Protein AF-A0A316VQU5-F1 (afdb_monomer)

pLDDT: mean 78.77, std 23.4, range [23.69, 98.88]

Secondary structure (DSSP, 8-state):
--S-EEEEEEE-BSS--SS--BSEEEEEETTEEEEE---TTHHHHHH-TTTTTT--GGGEEEEE-S---HHHHTTHHHHHHHHH-TTSPPPGGG-S--SEEEEEETTHHHHHHHHHHHTT---SS-EEEEEEE-TTPPPPPSS--B-TTSSB--SEEES-SSPPTTBSS----EEEP-PPPTTEEP--EEEPBTTTTBEEEEEEETTEEEEEEEEBBSS-EEEEEEEPPPB-SSSS-HHHHHHHHHTHHHHHHHH--S-GGGGHHHHHTS---EE-TTS-EEPPPP--BPPPEEEEE-S-SBTTTT--S-TTTTTSHHHHHTTT-SEEEEE-------GGGSTTS-SPPPPHHHHHHHHHHTT---HHHHHHHHHHTT-S-EEEE-B-TTSPPPPHHHHTT---S-SS--SHHHHHHHHHHHHHHHHHHHHHHTS-TT-TTHHHHHT---EE--TT-EEE---GGGTTT-S--------S----------TTSGGGS--PPPP-----------PPP------------------------------

Radius of gyration: 30.56 Å; Cα contacts (8 Å, |Δi|>4): 1035; chains: 1; bounding box: 87×77×102 Å

Solvent-accessible surface area (backbone atoms only — not comparable to full-atom values): 31310 Å² total; per-residue (Å²): 126,65,88,44,43,35,39,38,26,44,10,27,12,71,43,79,53,98,58,28,37,20,31,19,34,34,45,32,48,65,77,43,28,33,31,42,30,25,2,49,63,43,59,57,29,46,70,34,57,79,33,31,44,88,63,54,74,88,28,50,37,36,38,40,36,30,36,88,49,63,47,28,43,62,14,42,61,63,37,48,43,72,75,16,22,80,85,48,69,56,64,85,84,70,59,102,53,62,57,32,43,35,39,27,41,76,57,57,62,39,52,49,50,50,52,32,61,77,64,74,54,68,52,49,35,33,28,27,50,27,30,47,31,53,84,83,44,67,77,85,67,69,63,84,52,62,37,100,83,73,44,77,71,54,65,46,46,66,53,49,95,62,89,57,89,30,27,57,84,47,76,85,48,66,43,58,62,63,68,76,52,93,33,50,48,90,54,52,76,46,61,43,37,84,87,46,47,22,36,76,63,78,46,69,57,85,74,25,34,30,28,36,17,47,14,23,13,46,43,62,22,28,27,40,34,39,38,35,59,61,34,48,84,62,77,75,54,71,67,57,54,50,55,36,58,75,36,31,70,54,36,30,75,76,66,70,38,86,57,49,71,64,57,48,49,38,23,71,74,65,61,36,66,46,75,45,89,89,66,54,71,46,69,40,66,64,68,77,36,71,43,57,30,43,31,42,48,37,69,23,48,38,60,42,44,83,52,68,90,42,89,85,42,58,75,27,23,31,45,39,71,36,50,62,13,50,32,35,36,32,35,34,37,40,72,56,50,52,18,94,55,40,89,93,55,66,81,61,55,51,52,58,68,64,43,44,52,55,21,44,78,67,18,28,14,22,30,55,50,39,10,43,50,37,22,74,19,52,39,66,33,46,37,33,33,34,28,33,73,90,64,47,58,42,55,63,76,53,71,53,69,69,73,92,85,65,94,67,66,90,48,71,52,48,30,31,43,53,46,45,52,50,44,22,49,48,15,29,53,38,20,54,70,51,50,60,94,82,44,94,58,46,71,70,54,66,74,55,63,37,42,70,59,43,54,30,39,73,48,72,63,76,60,69,79,47,68,84,76,39,80,77,83,65,94,69,96,72,83,88,90,76,91,79,75,87,53,73,72,69,91,86,57,73,83,72,78,72,74,72,77,85,76,84,76,89,77,90,81,89,85,87,88,85,88,82,83,85,84,81,85,88,88,82,90,79,90,84,90,83,89,81,90,87,83,89,85,88,88,85,78,90,80,92,81,89,134

Organism: NCBI:txid1280837

InterPro domains:
  IPR013471 Ribonuclease Z/BN [MF_01818] (5-444)
  IPR036866 Ribonuclease Z/Hydroxyacylglutathione hydrolase-like [G3DSA:3.60.15.10] (5-471)
  IPR036866 Ribonuclease Z/Hydroxyacylglutathione hydrolase-like [SSF56281] (7-404)

Structure (mmCIF, N/CA/C/O backbone):
data_AF-A0A316VQU5-F1
#
_entry.id   AF-A0A316VQU5-F1
#
loop_
_atom_site.group_PDB
_atom_site.id
_atom_site.type_symbol
_atom_site.label_atom_id
_atom_site.label_alt_id
_atom_site.label_comp_id
_atom_site.label_asym_id
_atom_site.label_entity_id
_atom_site.label_seq_id
_atom_site.pdbx_PDB_ins_code
_atom_site.Cartn_x
_atom_site.Cartn_y
_atom_site.Cartn_z
_atom_site.occupancy
_atom_site.B_iso_or_equiv
_atom_site.auth_seq_id
_atom_site.auth_comp_id
_atom_site.auth_asym_id
_atom_site.auth_atom_id
_atom_site.pdbx_PDB_model_num
ATOM 1 N N . MET A 1 1 ? -6.201 1.470 20.126 1.00 78.06 1 MET A N 1
ATOM 2 C CA . MET A 1 1 ? -5.027 1.643 19.259 1.00 78.06 1 MET A CA 1
ATOM 3 C C . MET A 1 1 ? -4.274 0.342 19.134 1.00 78.06 1 MET A C 1
ATOM 5 O O . MET A 1 1 ? -4.209 -0.420 20.099 1.00 78.06 1 MET A O 1
ATOM 9 N N . VAL A 1 2 ? -3.742 0.121 17.942 1.00 87.19 2 VAL A N 1
ATOM 10 C CA . VAL A 1 2 ? -2.711 -0.864 17.629 1.00 87.19 2 VAL A CA 1
ATOM 11 C C . VAL A 1 2 ? -1.446 -0.465 18.388 1.00 87.19 2 VAL A C 1
ATOM 13 O O . VAL A 1 2 ? -1.160 0.721 18.545 1.00 87.19 2 VAL A O 1
ATOM 16 N N . LYS A 1 3 ? -0.677 -1.419 18.908 1.00 87.75 3 LYS A N 1
ATOM 17 C CA . LYS A 1 3 ? 0.556 -1.073 19.635 1.00 87.75 3 LYS A CA 1
ATOM 18 C C . LYS A 1 3 ? 1.679 -0.730 18.663 1.00 87.75 3 LYS A C 1
ATOM 20 O O . LYS A 1 3 ? 2.332 0.295 18.826 1.00 87.75 3 LYS A O 1
ATOM 25 N N . ASP A 1 4 ? 1.866 -1.555 17.637 1.00 91.50 4 ASP A N 1
ATOM 26 C CA . ASP A 1 4 ? 2.948 -1.423 16.660 1.00 91.50 4 ASP A CA 1
ATOM 27 C C . ASP A 1 4 ? 2.405 -1.346 15.228 1.00 91.50 4 ASP A C 1
ATOM 29 O O . ASP A 1 4 ? 1.721 -2.262 14.762 1.00 91.50 4 ASP A O 1
ATOM 33 N N . ILE A 1 5 ? 2.754 -0.262 14.529 1.00 96.75 5 ILE A N 1
ATOM 34 C CA . ILE A 1 5 ? 2.567 -0.120 13.083 1.00 96.75 5 ILE A CA 1
ATOM 35 C C . ILE A 1 5 ? 3.954 -0.049 12.451 1.00 96.75 5 ILE A C 1
ATOM 37 O O . ILE A 1 5 ? 4.753 0.826 12.788 1.00 96.75 5 ILE A O 1
ATOM 41 N N . SER A 1 6 ? 4.264 -0.961 11.530 1.00 97.25 6 SER A N 1
ATOM 42 C CA . SER A 1 6 ? 5.552 -0.951 10.828 1.00 97.25 6 SER A CA 1
ATOM 43 C C . SER A 1 6 ? 5.449 -1.338 9.358 1.00 97.25 6 SER A C 1
ATOM 45 O O . SER A 1 6 ? 4.537 -2.048 8.940 1.00 97.25 6 SER A O 1
ATOM 47 N N . LEU A 1 7 ? 6.408 -0.850 8.577 1.00 98.50 7 LEU A N 1
ATOM 48 C CA . LEU A 1 7 ? 6.537 -1.028 7.140 1.00 98.50 7 LEU A CA 1
ATOM 49 C C . LEU A 1 7 ? 7.811 -1.808 6.838 1.00 98.50 7 LEU A C 1
ATOM 51 O O . LEU A 1 7 ? 8.896 -1.354 7.191 1.00 98.50 7 LEU A O 1
ATOM 55 N N . ARG A 1 8 ? 7.700 -2.963 6.177 1.00 98.12 8 ARG A N 1
ATOM 56 C CA . ARG A 1 8 ? 8.852 -3.770 5.747 1.00 98.12 8 ARG A CA 1
ATOM 57 C C . ARG A 1 8 ? 8.853 -3.957 4.239 1.00 98.12 8 ARG A C 1
ATOM 59 O O . ARG A 1 8 ? 7.981 -4.631 3.696 1.00 98.12 8 ARG A O 1
ATOM 66 N N . PHE A 1 9 ? 9.857 -3.403 3.576 1.00 98.12 9 PHE A N 1
ATOM 67 C CA . PHE A 1 9 ? 9.994 -3.469 2.126 1.00 98.12 9 PHE A CA 1
ATOM 68 C C . PHE A 1 9 ? 10.643 -4.793 1.737 1.00 98.12 9 PHE A C 1
ATOM 70 O O . PHE A 1 9 ? 11.761 -5.090 2.144 1.00 98.12 9 PHE A O 1
ATOM 77 N N . LEU A 1 10 ? 9.937 -5.613 0.969 1.00 97.75 10 LEU A N 1
ATOM 78 C CA . LEU A 1 10 ? 10.441 -6.894 0.475 1.00 97.75 10 LEU A CA 1
ATOM 79 C C . LEU A 1 10 ? 11.041 -6.759 -0.922 1.00 97.75 10 LEU A C 1
ATOM 81 O O . LEU A 1 10 ? 11.929 -7.529 -1.276 1.00 97.75 10 LEU A O 1
ATOM 85 N N . GLY A 1 11 ? 10.590 -5.781 -1.698 1.00 97.19 11 GLY A N 1
ATOM 86 C CA . GLY A 1 11 ? 11.159 -5.449 -2.990 1.00 97.19 11 GLY A CA 1
ATOM 87 C C . GLY A 1 11 ? 10.833 -4.017 -3.380 1.00 97.19 11 GLY A C 1
ATOM 88 O O . GLY A 1 11 ? 9.750 -3.509 -3.086 1.00 97.19 11 GLY A O 1
ATOM 89 N N . THR A 1 12 ? 11.815 -3.358 -3.985 1.00 97.31 12 THR A N 1
ATOM 90 C CA . THR A 1 12 ? 11.858 -1.896 -4.109 1.00 97.31 12 THR A CA 1
ATOM 91 C C . THR A 1 12 ? 12.167 -1.401 -5.519 1.00 97.31 12 THR A C 1
ATOM 93 O O . THR A 1 12 ? 12.592 -0.258 -5.692 1.00 97.31 12 THR A O 1
ATOM 96 N N . SER A 1 13 ? 12.009 -2.240 -6.547 1.00 95.69 13 SER A N 1
ATOM 97 C CA . SER A 1 13 ? 12.363 -1.884 -7.923 1.00 95.69 13 SER A CA 1
ATOM 98 C C . SER A 1 13 ? 11.238 -2.079 -8.927 1.00 95.69 13 SER A C 1
ATOM 100 O O . SER A 1 13 ? 10.473 -3.033 -8.840 1.00 95.69 13 SER A O 1
ATOM 102 N N . SER A 1 14 ? 11.252 -1.208 -9.936 1.00 91.81 14 SER A N 1
ATOM 103 C CA . SER A 1 14 ? 10.421 -1.284 -11.148 1.00 91.81 14 SER A CA 1
ATOM 104 C C . SER A 1 14 ? 10.798 -2.395 -12.115 1.00 91.81 14 SER A C 1
ATOM 106 O O . SER A 1 14 ? 10.088 -2.675 -13.073 1.00 91.81 14 SER A O 1
ATOM 108 N N . GLN A 1 15 ? 11.965 -3.010 -11.927 1.00 89.62 15 GLN A N 1
ATOM 109 C CA . GLN A 1 15 ? 12.457 -4.095 -12.764 1.00 89.62 15 GLN A CA 1
ATOM 110 C C . GLN A 1 15 ? 13.361 -5.010 -11.936 1.00 89.62 15 GLN A C 1
ATOM 112 O O . GLN A 1 15 ? 14.171 -4.540 -11.135 1.00 89.62 15 GLN A O 1
ATOM 117 N N . THR A 1 16 ? 13.268 -6.323 -12.159 1.00 77.88 16 THR A N 1
ATOM 118 C CA . THR A 1 16 ? 14.110 -7.286 -11.441 1.00 77.88 16 THR A CA 1
ATOM 119 C C . THR A 1 16 ? 15.591 -7.029 -11.711 1.00 77.88 16 THR A C 1
ATOM 121 O O . THR A 1 16 ? 16.017 -6.829 -12.853 1.00 77.88 16 THR A O 1
ATOM 124 N N . ASN A 1 17 ? 16.392 -7.006 -10.650 1.00 83.94 17 ASN A N 1
ATOM 125 C CA . ASN A 1 17 ? 17.840 -6.897 -10.737 1.00 83.94 17 ASN A CA 1
ATOM 126 C C . ASN A 1 17 ? 18.506 -7.567 -9.527 1.00 83.94 17 ASN A C 1
ATOM 128 O O . ASN A 1 17 ? 17.850 -7.980 -8.578 1.00 83.94 17 ASN A O 1
ATOM 132 N N . ILE A 1 18 ? 19.837 -7.669 -9.549 1.00 85.62 18 ILE A N 1
ATOM 133 C CA . ILE A 1 18 ? 20.604 -8.375 -8.507 1.00 85.62 18 ILE A CA 1
ATOM 134 C C . ILE A 1 18 ? 20.439 -7.731 -7.118 1.00 85.62 18 ILE A C 1
ATOM 136 O O . ILE A 1 18 ? 20.558 -8.419 -6.110 1.00 85.62 18 ILE A O 1
ATOM 140 N N . SER A 1 19 ? 20.208 -6.418 -7.058 1.00 87.38 19 SER A N 1
ATOM 141 C CA . SER A 1 19 ? 20.209 -5.645 -5.809 1.00 87.38 19 SER A CA 1
ATOM 142 C C . SER A 1 19 ? 18.825 -5.364 -5.225 1.00 87.38 19 SER A C 1
ATOM 144 O O . SER A 1 19 ? 18.745 -4.992 -4.059 1.00 87.38 19 SER A O 1
ATOM 146 N N . ARG A 1 20 ? 17.760 -5.490 -6.025 1.00 93.44 20 ARG A N 1
ATOM 147 C CA . ARG A 1 20 ? 16.384 -5.177 -5.629 1.00 93.44 20 ARG A CA 1
ATOM 148 C C . ARG A 1 20 ? 15.399 -6.100 -6.345 1.00 93.44 20 ARG A C 1
ATOM 150 O O . ARG A 1 20 ? 15.498 -6.286 -7.561 1.00 93.44 20 ARG A O 1
ATOM 157 N N . ASN A 1 21 ? 14.434 -6.623 -5.604 1.00 96.38 21 ASN A N 1
ATOM 158 C CA . ASN A 1 21 ? 13.304 -7.376 -6.123 1.00 96.38 21 ASN A CA 1
ATOM 159 C C . ASN A 1 21 ? 12.180 -6.437 -6.595 1.00 96.38 21 ASN A C 1
ATOM 161 O O . ASN A 1 21 ? 12.181 -5.236 -6.310 1.00 96.38 21 ASN A O 1
ATOM 165 N N . TYR A 1 22 ? 11.210 -7.009 -7.301 1.00 97.50 22 TYR A N 1
ATOM 166 C CA . TYR A 1 22 ? 9.963 -6.342 -7.661 1.00 97.50 22 TYR A CA 1
ATOM 167 C C . TYR A 1 22 ? 9.135 -5.895 -6.452 1.00 97.50 22 TYR A C 1
ATOM 169 O O . TYR A 1 22 ? 9.237 -6.487 -5.372 1.00 97.50 22 TYR A O 1
ATOM 177 N N . SER A 1 23 ? 8.285 -4.890 -6.670 1.00 97.81 23 SER A N 1
ATOM 178 C CA . SER A 1 23 ? 7.415 -4.271 -5.668 1.00 97.81 23 SER A CA 1
ATOM 179 C C . SER A 1 23 ? 6.701 -5.277 -4.772 1.00 97.81 23 SER A C 1
ATOM 181 O O . SER A 1 23 ? 5.924 -6.127 -5.212 1.00 97.81 23 SER A O 1
ATOM 183 N N . SER A 1 24 ? 7.002 -5.173 -3.481 1.00 98.19 24 SER A N 1
ATOM 184 C CA . SER A 1 24 ? 6.286 -5.860 -2.409 1.00 98.19 24 SER A CA 1
ATOM 185 C C . SER A 1 24 ? 6.622 -5.199 -1.074 1.00 98.19 24 SER A C 1
ATOM 187 O O . SER A 1 24 ? 7.791 -4.991 -0.737 1.00 98.19 24 SER A O 1
ATOM 189 N N . LEU A 1 25 ? 5.596 -4.859 -0.303 1.00 98.38 25 LEU A N 1
ATOM 190 C CA . LEU A 1 25 ? 5.702 -4.170 0.983 1.00 98.38 25 LEU A CA 1
ATOM 191 C C . LEU A 1 25 ? 4.775 -4.840 1.995 1.00 98.38 25 LEU A C 1
ATOM 193 O O . LEU A 1 25 ? 3.672 -5.257 1.661 1.00 98.38 25 LEU A O 1
ATOM 197 N N . LEU A 1 26 ? 5.206 -4.935 3.248 1.00 98.69 26 LEU A N 1
ATOM 198 C CA . LEU A 1 26 ? 4.368 -5.376 4.355 1.00 98.69 26 LEU A CA 1
ATOM 199 C C . LEU A 1 26 ? 4.024 -4.190 5.250 1.00 98.69 26 LEU A C 1
ATOM 201 O O . LEU A 1 26 ? 4.931 -3.529 5.749 1.00 98.69 26 LEU A O 1
ATOM 205 N N . VAL A 1 27 ? 2.736 -3.979 5.504 1.00 98.50 27 VAL A N 1
ATOM 206 C CA . VAL A 1 27 ? 2.222 -3.132 6.584 1.00 98.50 27 VAL A CA 1
ATOM 207 C C . VAL A 1 27 ? 1.803 -4.054 7.723 1.00 98.50 27 VAL A C 1
ATOM 209 O O . VAL A 1 27 ? 0.870 -4.848 7.593 1.00 98.50 27 VAL A O 1
ATOM 212 N N . LYS A 1 28 ? 2.521 -3.999 8.839 1.00 97.31 28 LYS A N 1
ATOM 213 C CA . LYS A 1 28 ? 2.248 -4.812 10.022 1.00 97.31 28 LYS A CA 1
ATOM 214 C C . LYS A 1 28 ? 1.475 -3.991 11.043 1.00 97.31 28 LYS A C 1
ATOM 216 O O . LYS A 1 28 ? 1.931 -2.918 11.421 1.00 97.31 28 LYS A O 1
ATOM 221 N N . LEU A 1 29 ? 0.346 -4.532 11.491 1.00 96.56 29 LEU A N 1
ATOM 222 C CA . LEU A 1 29 ? -0.543 -3.984 12.511 1.00 96.56 29 LEU A CA 1
ATOM 223 C C . LEU A 1 29 ? -0.627 -5.003 13.658 1.00 96.56 29 LEU A C 1
ATOM 225 O O . LEU A 1 29 ? -1.416 -5.953 13.611 1.00 96.56 29 LEU A O 1
ATOM 229 N N . ASP A 1 30 ? 0.236 -4.849 14.663 1.00 91.50 30 ASP A N 1
ATOM 230 C CA . ASP A 1 30 ? 0.478 -5.826 15.734 1.00 91.50 30 ASP A CA 1
ATOM 231 C C . ASP A 1 30 ? 0.831 -7.238 15.211 1.00 91.50 30 ASP A C 1
ATOM 233 O O . ASP A 1 30 ? 1.974 -7.533 14.847 1.00 91.50 30 ASP A O 1
ATOM 237 N N . HIS A 1 31 ? -0.147 -8.147 15.198 1.00 90.81 31 HIS A N 1
ATOM 238 C CA . HIS A 1 31 ? -0.001 -9.540 14.761 1.00 90.81 31 HIS A CA 1
ATOM 239 C C . HIS A 1 31 ? -0.666 -9.818 13.410 1.00 90.81 31 HIS A C 1
ATOM 241 O O . HIS A 1 31 ? -0.642 -10.957 12.941 1.00 90.81 31 HIS A O 1
ATOM 247 N N . HIS A 1 32 ? -1.250 -8.796 12.785 1.00 96.00 32 HIS A N 1
ATOM 248 C CA . HIS A 1 32 ? -1.857 -8.888 11.466 1.00 96.00 32 HIS A CA 1
ATOM 249 C C . HIS A 1 32 ? -0.957 -8.204 10.447 1.00 96.00 32 HIS A C 1
ATOM 251 O O . HIS A 1 32 ? -0.557 -7.057 10.632 1.00 96.00 32 HIS A O 1
ATOM 257 N N . THR A 1 33 ? -0.649 -8.901 9.361 1.00 97.19 33 THR A N 1
ATOM 258 C CA . THR A 1 33 ? 0.211 -8.375 8.304 1.00 97.19 33 THR A CA 1
ATOM 259 C C . THR A 1 33 ? -0.593 -8.226 7.026 1.00 97.19 33 THR A C 1
ATOM 261 O O . THR A 1 33 ? -1.311 -9.131 6.588 1.00 97.19 33 THR A O 1
ATOM 264 N N . VAL A 1 34 ? -0.452 -7.053 6.433 1.00 98.62 34 VAL A N 1
ATOM 265 C CA . VAL A 1 34 ? -1.071 -6.653 5.184 1.00 98.62 34 VAL A CA 1
ATOM 266 C C . VAL A 1 34 ? 0.028 -6.536 4.141 1.00 98.62 34 VAL A C 1
ATOM 268 O O . VAL A 1 34 ? 1.033 -5.873 4.376 1.00 98.62 34 VAL A O 1
ATOM 271 N N . MET A 1 35 ? -0.127 -7.202 3.005 1.00 98.69 35 MET A N 1
ATOM 272 C CA . MET A 1 35 ? 0.813 -7.094 1.893 1.00 98.69 35 MET A CA 1
ATOM 273 C C . MET A 1 35 ? 0.309 -6.068 0.887 1.00 98.69 35 MET A C 1
ATOM 275 O O . MET A 1 35 ? -0.840 -6.163 0.472 1.00 98.69 35 MET A O 1
ATOM 279 N N . ILE A 1 36 ? 1.160 -5.130 0.484 1.00 98.81 36 ILE A N 1
ATOM 280 C CA . ILE A 1 36 ? 0.914 -4.221 -0.635 1.00 98.81 36 ILE A CA 1
ATOM 281 C C . ILE A 1 36 ? 1.784 -4.661 -1.801 1.00 98.81 36 ILE A C 1
ATOM 283 O O . ILE A 1 36 ? 3.011 -4.687 -1.676 1.00 98.81 36 ILE A O 1
ATOM 287 N N . ASP A 1 37 ? 1.126 -4.994 -2.907 1.00 98.81 37 ASP A N 1
ATOM 288 C CA . ASP A 1 37 ? 1.699 -5.616 -4.096 1.00 98.81 37 ASP A CA 1
ATOM 289 C C . ASP A 1 37 ? 2.423 -6.946 -3.835 1.00 98.81 37 ASP A C 1
ATOM 291 O O . ASP A 1 37 ? 2.875 -7.285 -2.740 1.00 98.81 37 ASP A O 1
ATOM 295 N N . CYS A 1 38 ? 2.488 -7.766 -4.874 1.00 98.50 38 CYS A N 1
ATOM 296 C CA . CYS A 1 38 ? 3.084 -9.089 -4.834 1.00 98.50 38 CYS A CA 1
ATOM 297 C C . CYS A 1 38 ? 3.801 -9.377 -6.155 1.00 98.50 38 CYS A C 1
ATOM 299 O O . CYS A 1 38 ? 3.384 -10.227 -6.947 1.00 98.50 38 CYS A O 1
ATOM 301 N N . GLY A 1 39 ? 4.895 -8.656 -6.399 1.00 98.00 39 GLY A N 1
ATOM 302 C CA . GLY A 1 39 ? 5.784 -8.913 -7.525 1.00 98.00 39 GLY A CA 1
ATOM 303 C C . GLY A 1 39 ? 6.391 -10.317 -7.499 1.00 98.00 39 GLY A C 1
ATOM 304 O O . GLY A 1 39 ? 6.404 -11.006 -6.469 1.00 98.00 39 GLY A O 1
ATOM 305 N N . GLU A 1 40 ? 6.911 -10.769 -8.640 1.00 97.88 40 GLU A N 1
ATOM 306 C CA . GLU A 1 40 ? 7.571 -12.074 -8.734 1.00 97.88 40 GLU A CA 1
ATOM 307 C C . GLU A 1 40 ? 8.644 -12.232 -7.636 1.00 97.88 40 GLU A C 1
ATOM 309 O O . GLU A 1 40 ? 9.314 -11.281 -7.233 1.00 97.88 40 GLU A O 1
ATOM 314 N N . SER A 1 41 ? 8.800 -13.455 -7.123 1.00 95.94 41 SER A N 1
ATOM 315 C CA . SER A 1 41 ? 9.747 -13.804 -6.053 1.00 95.94 41 SER A CA 1
ATOM 316 C C . SER A 1 41 ? 9.474 -13.205 -4.662 1.00 95.94 41 SER A C 1
ATOM 318 O O . SER A 1 41 ? 10.245 -13.492 -3.746 1.00 95.94 41 SER A O 1
ATOM 320 N N . THR A 1 42 ? 8.345 -12.522 -4.426 1.00 97.12 42 THR A N 1
ATOM 321 C CA . THR A 1 42 ? 7.939 -12.051 -3.078 1.00 97.12 42 THR A CA 1
ATOM 322 C C . THR A 1 42 ? 7.993 -13.161 -2.017 1.00 97.12 42 THR A C 1
ATOM 324 O O . THR A 1 42 ? 8.527 -12.968 -0.925 1.00 97.12 42 THR A O 1
ATOM 327 N N . GLN A 1 43 ? 7.540 -14.377 -2.348 1.00 94.62 43 GLN A N 1
ATOM 328 C CA . GLN A 1 43 ? 7.617 -15.530 -1.437 1.00 94.62 43 GLN A CA 1
ATOM 329 C C . GLN A 1 43 ? 9.055 -15.896 -1.020 1.00 94.62 43 GLN A C 1
ATOM 331 O O . GLN A 1 43 ? 9.276 -16.348 0.101 1.00 94.62 43 GLN A O 1
ATOM 336 N N . ARG A 1 44 ? 10.048 -15.678 -1.896 1.00 94.44 44 ARG A N 1
ATOM 337 C CA . ARG A 1 44 ? 11.467 -15.926 -1.592 1.00 94.44 44 ARG A CA 1
ATOM 338 C C . ARG A 1 44 ? 12.026 -14.831 -0.689 1.00 94.44 44 ARG A C 1
ATOM 340 O O . ARG A 1 44 ? 12.775 -15.143 0.232 1.00 94.44 44 ARG A O 1
ATOM 347 N N . GLN A 1 45 ? 11.628 -13.578 -0.916 1.00 95.75 45 GLN A N 1
ATOM 348 C CA . GLN A 1 45 ? 12.005 -12.449 -0.059 1.00 95.75 45 GLN A CA 1
ATOM 349 C C . GLN A 1 45 ? 11.470 -12.632 1.366 1.00 95.75 45 GLN A C 1
ATOM 351 O O . GLN A 1 45 ? 12.210 -12.422 2.323 1.00 95.75 45 GLN A O 1
ATOM 356 N N . LEU A 1 46 ? 10.237 -13.131 1.514 1.00 95.44 46 LEU A N 1
ATOM 357 C CA . LEU A 1 46 ? 9.660 -13.504 2.813 1.00 95.44 46 LEU A CA 1
ATOM 358 C C . LEU A 1 46 ? 10.463 -14.591 3.538 1.00 95.44 46 LEU A C 1
ATOM 360 O O . LEU A 1 46 ? 10.627 -14.530 4.751 1.00 95.44 46 LEU A O 1
ATOM 364 N N . GLN A 1 47 ? 10.974 -15.585 2.808 1.00 92.50 47 GLN A N 1
ATOM 365 C CA . GLN A 1 47 ? 11.785 -16.665 3.383 1.00 92.50 47 GLN A CA 1
ATOM 366 C C . GLN A 1 47 ? 13.212 -16.222 3.738 1.00 92.50 47 GLN A C 1
ATOM 368 O O . GLN A 1 47 ? 13.878 -16.865 4.553 1.00 92.50 47 GLN A O 1
ATOM 373 N N . ASN A 1 48 ? 13.704 -15.136 3.140 1.00 93.31 48 ASN A N 1
ATOM 374 C CA . ASN A 1 48 ? 15.014 -14.592 3.457 1.00 93.31 48 ASN A CA 1
ATOM 375 C C . ASN A 1 48 ? 14.958 -13.818 4.783 1.00 93.31 48 ASN A C 1
ATOM 377 O O . ASN A 1 48 ? 14.439 -12.709 4.833 1.00 93.31 48 ASN A O 1
ATOM 381 N N . ARG A 1 49 ? 15.565 -14.362 5.844 1.00 89.31 49 ARG A N 1
ATOM 382 C CA . ARG A 1 49 ? 15.587 -13.756 7.193 1.00 89.31 49 ARG A CA 1
ATOM 383 C C . ARG A 1 49 ? 16.171 -12.338 7.237 1.00 89.31 49 ARG A C 1
ATOM 385 O O . ARG A 1 49 ? 15.803 -11.574 8.118 1.00 89.31 49 ARG A O 1
ATOM 392 N N . HIS A 1 50 ? 17.033 -11.958 6.292 1.00 87.75 50 HIS A N 1
ATOM 393 C CA . HIS A 1 50 ? 17.581 -10.596 6.225 1.00 87.75 50 HIS A CA 1
ATOM 394 C C . HIS A 1 50 ? 16.592 -9.591 5.619 1.00 87.75 50 HIS A C 1
ATOM 396 O O . HIS A 1 50 ? 16.703 -8.398 5.875 1.00 87.75 50 HIS A O 1
ATOM 402 N N . ILE A 1 51 ? 15.624 -10.070 4.831 1.00 90.88 51 ILE A N 1
ATOM 403 C CA . ILE A 1 51 ? 14.668 -9.239 4.088 1.00 90.88 51 ILE A CA 1
ATOM 404 C C . ILE A 1 51 ? 13.275 -9.357 4.708 1.00 90.88 51 ILE A C 1
ATOM 406 O O . ILE A 1 51 ? 12.745 -8.382 5.233 1.00 90.88 51 ILE A O 1
ATOM 410 N N . GLY A 1 52 ? 12.708 -10.564 4.739 1.00 89.56 52 GLY A N 1
ATOM 411 C CA . GLY A 1 52 ? 11.433 -10.878 5.387 1.00 89.56 52 GLY A CA 1
ATOM 412 C C . GLY A 1 52 ? 11.467 -10.809 6.916 1.00 89.56 52 GLY A C 1
ATOM 413 O O . GLY A 1 52 ? 10.418 -10.674 7.547 1.00 89.56 52 GLY A O 1
ATOM 414 N N . GLY A 1 53 ? 12.658 -10.833 7.523 1.00 89.94 53 GLY A N 1
ATOM 415 C CA . GLY A 1 53 ? 12.805 -10.800 8.978 1.00 89.94 53 GLY A CA 1
ATOM 416 C C . GLY A 1 53 ? 12.206 -12.041 9.632 1.00 89.94 53 GLY A C 1
ATOM 417 O O . GLY A 1 53 ? 12.311 -13.147 9.106 1.00 89.94 53 GLY A O 1
ATOM 418 N N . ASP A 1 54 ? 11.545 -11.836 10.770 1.00 87.50 54 ASP A N 1
ATOM 419 C CA . ASP A 1 54 ? 10.817 -12.884 11.495 1.00 87.50 54 ASP A CA 1
ATOM 420 C C . ASP A 1 54 ? 9.305 -12.864 11.198 1.00 87.50 54 ASP A C 1
ATOM 422 O O . ASP A 1 54 ? 8.499 -13.346 12.001 1.00 87.50 54 ASP A O 1
ATOM 426 N N . GLU A 1 55 ? 8.887 -12.274 10.069 1.00 91.06 55 GLU A N 1
ATOM 427 C CA . GLU A 1 55 ? 7.471 -12.258 9.714 1.00 91.06 55 GLU A CA 1
ATOM 428 C C . GLU A 1 55 ? 6.952 -13.674 9.458 1.00 91.06 55 GLU A C 1
ATOM 430 O O . GLU A 1 55 ? 7.533 -14.467 8.714 1.00 91.06 55 GLU A O 1
ATOM 435 N N . ARG A 1 56 ? 5.814 -13.995 10.075 1.00 89.56 56 ARG A N 1
ATOM 436 C CA . ARG A 1 56 ? 5.182 -15.298 9.912 1.00 89.56 56 ARG A CA 1
ATOM 437 C C . ARG A 1 56 ? 4.189 -15.221 8.771 1.00 89.56 56 ARG A C 1
ATOM 439 O O . ARG A 1 56 ? 3.267 -14.411 8.786 1.00 89.56 56 ARG A O 1
ATOM 446 N N . LEU A 1 57 ? 4.294 -16.160 7.839 1.00 90.00 57 LEU A N 1
ATOM 447 C CA . LEU A 1 57 ? 3.347 -16.303 6.730 1.00 90.00 57 LEU A CA 1
ATOM 448 C C . LEU A 1 57 ? 1.884 -16.423 7.203 1.00 90.00 57 LEU A C 1
ATOM 450 O O . LEU A 1 57 ? 0.968 -15.970 6.519 1.00 90.00 57 LEU A O 1
ATOM 454 N N . SER A 1 58 ? 1.652 -16.980 8.400 1.00 89.69 58 SER A N 1
ATOM 455 C CA . SER A 1 58 ? 0.332 -17.071 9.047 1.00 89.69 58 SER A CA 1
ATOM 456 C C . SER A 1 58 ? -0.335 -15.718 9.316 1.00 89.69 58 SER A C 1
ATOM 458 O O . SER A 1 58 ? -1.564 -15.659 9.407 1.00 89.69 58 SER A O 1
ATOM 460 N N . ASN A 1 59 ? 0.462 -14.657 9.459 1.00 94.25 59 ASN A N 1
ATOM 461 C CA . ASN A 1 59 ? -0.003 -13.309 9.777 1.00 94.25 59 ASN A CA 1
ATOM 462 C C . ASN A 1 59 ? -0.448 -12.547 8.526 1.00 94.25 59 ASN A C 1
ATOM 464 O O . ASN A 1 59 ? -1.245 -11.620 8.638 1.00 94.25 59 ASN A O 1
ATOM 468 N N . ILE A 1 60 ? 0.029 -12.944 7.338 1.00 96.38 60 ILE A N 1
ATOM 469 C CA . ILE A 1 60 ? -0.374 -12.342 6.062 1.00 96.38 60 ILE A CA 1
ATOM 470 C C . ILE A 1 60 ? -1.793 -12.797 5.758 1.00 96.38 60 ILE A C 1
ATOM 472 O O . ILE A 1 60 ? -2.006 -13.922 5.306 1.00 96.38 60 ILE A O 1
ATOM 476 N N . ARG A 1 61 ? -2.766 -11.944 6.058 1.00 95.50 61 ARG A N 1
ATOM 477 C CA . ARG A 1 61 ? -4.201 -12.243 5.931 1.00 95.50 61 ARG A CA 1
ATOM 478 C C . ARG A 1 61 ? -4.883 -11.354 4.901 1.00 95.50 61 ARG A C 1
ATOM 480 O O . ARG A 1 61 ? -6.009 -11.648 4.523 1.00 95.50 61 ARG A O 1
ATOM 487 N N . HIS A 1 62 ? -4.238 -10.268 4.487 1.00 98.44 62 HIS A N 1
ATOM 488 C CA . HIS A 1 62 ? -4.754 -9.323 3.503 1.00 98.44 62 HIS A CA 1
ATOM 489 C C . HIS A 1 62 ? -3.665 -9.011 2.478 1.00 98.44 62 HIS A C 1
ATOM 491 O O . HIS A 1 62 ? -2.500 -8.837 2.848 1.00 98.44 62 HIS A O 1
ATOM 497 N N . ILE A 1 63 ? -4.045 -8.942 1.207 1.00 98.81 63 ILE A N 1
ATOM 498 C CA . ILE A 1 63 ? -3.181 -8.525 0.103 1.00 98.81 63 ILE A CA 1
ATOM 499 C C . ILE A 1 63 ? -3.908 -7.415 -0.651 1.00 98.81 63 ILE A C 1
ATOM 501 O O . ILE A 1 63 ? -5.036 -7.615 -1.085 1.00 98.81 63 ILE A O 1
ATOM 505 N N . LEU A 1 64 ? -3.281 -6.259 -0.815 1.00 98.88 64 LEU A N 1
ATOM 506 C CA . LEU A 1 64 ? -3.811 -5.143 -1.585 1.00 98.88 64 LEU A CA 1
ATOM 507 C C . LEU A 1 64 ? -2.898 -4.893 -2.780 1.00 98.88 64 LEU A C 1
ATOM 509 O O . LEU A 1 64 ? -1.696 -4.701 -2.628 1.00 98.88 64 LEU A O 1
ATOM 513 N N . ILE A 1 65 ? -3.472 -4.924 -3.972 1.00 98.88 65 ILE A N 1
ATOM 514 C CA . ILE A 1 65 ? -2.779 -4.736 -5.241 1.00 98.88 65 ILE A CA 1
ATOM 515 C C . ILE A 1 65 ? -3.054 -3.322 -5.727 1.00 98.88 65 ILE A C 1
ATOM 517 O O . ILE A 1 65 ? -4.210 -2.910 -5.811 1.00 98.88 65 ILE A O 1
ATOM 521 N N . THR A 1 66 ? -2.009 -2.571 -6.044 1.00 98.50 66 THR A N 1
ATOM 522 C CA . THR A 1 66 ? -2.126 -1.188 -6.512 1.00 98.50 66 THR A CA 1
ATOM 523 C C . THR A 1 66 ? -2.564 -1.130 -7.971 1.00 98.50 66 THR A C 1
ATOM 525 O O . THR A 1 66 ? -3.434 -0.337 -8.323 1.00 98.50 66 THR A O 1
ATOM 528 N N . HIS A 1 67 ? -1.999 -1.990 -8.822 1.00 96.75 67 HIS A N 1
ATOM 529 C CA . HIS A 1 67 ? -2.330 -2.094 -10.241 1.00 96.75 67 HIS A CA 1
ATOM 530 C C . HIS A 1 67 ? -1.833 -3.414 -10.855 1.00 96.75 67 HIS A C 1
ATOM 532 O O . HIS A 1 67 ? -1.122 -4.189 -10.222 1.00 96.75 67 HIS A O 1
ATOM 538 N N . LEU A 1 68 ? -2.237 -3.703 -12.098 1.00 95.44 68 LEU A N 1
ATOM 539 C CA . LEU A 1 68 ? -2.042 -5.012 -12.744 1.00 95.44 68 LEU A CA 1
ATOM 540 C C . LEU A 1 68 ? -0.833 -5.062 -13.698 1.00 95.44 68 LEU A C 1
ATOM 542 O O . LEU A 1 68 ? -0.884 -5.727 -14.736 1.00 95.44 68 LEU A O 1
ATOM 546 N N . HIS A 1 69 ? 0.265 -4.382 -13.365 1.00 95.94 69 HIS A N 1
ATOM 547 C CA . HIS A 1 69 ? 1.544 -4.651 -14.024 1.00 95.94 69 HIS A CA 1
ATOM 548 C C . HIS A 1 69 ? 2.236 -5.877 -13.426 1.00 95.94 69 HIS A C 1
ATOM 550 O O . HIS A 1 69 ? 2.043 -6.240 -12.267 1.00 95.94 69 HIS A O 1
ATOM 556 N N . ALA A 1 70 ? 3.024 -6.555 -14.260 1.00 95.94 70 ALA A N 1
ATOM 557 C CA . ALA A 1 70 ? 3.612 -7.856 -13.956 1.00 95.94 70 ALA A CA 1
ATOM 558 C C . ALA A 1 70 ? 4.466 -7.848 -12.674 1.00 95.94 70 ALA A C 1
ATOM 560 O O . ALA A 1 70 ? 4.386 -8.753 -11.842 1.00 95.94 70 ALA A O 1
ATOM 561 N N . ASP A 1 71 ? 5.237 -6.788 -12.493 1.00 97.00 71 ASP A N 1
ATOM 562 C CA . ASP A 1 71 ? 6.085 -6.514 -11.342 1.00 97.00 71 ASP A CA 1
ATOM 563 C C . ASP A 1 71 ? 5.324 -6.248 -10.035 1.00 97.00 71 ASP A C 1
ATOM 565 O O . ASP A 1 71 ? 5.936 -6.248 -8.974 1.00 97.00 71 ASP A O 1
ATOM 569 N N . HIS A 1 72 ? 3.996 -6.140 -10.070 1.00 98.50 72 HIS A N 1
ATOM 570 C CA . HIS A 1 72 ? 3.160 -5.979 -8.878 1.00 98.50 72 HIS A CA 1
ATOM 571 C C . HIS A 1 72 ? 2.270 -7.197 -8.597 1.00 98.50 72 HIS A C 1
ATOM 573 O O . HIS A 1 72 ? 1.740 -7.311 -7.495 1.00 98.50 72 HIS A O 1
ATOM 579 N N . VAL A 1 73 ? 2.096 -8.130 -9.548 1.00 98.25 73 VAL A N 1
ATOM 580 C CA . VAL A 1 73 ? 1.092 -9.212 -9.408 1.00 98.25 73 VAL A CA 1
ATOM 581 C C . VAL A 1 73 ? 1.582 -10.629 -9.694 1.00 98.25 73 VAL A C 1
ATOM 583 O O . VAL A 1 73 ? 0.933 -11.585 -9.267 1.00 98.25 73 VAL A O 1
ATOM 586 N N . LEU A 1 74 ? 2.705 -10.826 -10.395 1.00 97.38 74 LEU A N 1
ATOM 587 C CA . LEU A 1 74 ? 3.115 -12.178 -10.814 1.00 97.38 74 LEU A CA 1
ATOM 588 C C . LEU A 1 74 ? 3.582 -13.086 -9.662 1.00 97.38 74 LEU A C 1
ATOM 590 O O . LEU A 1 74 ? 3.678 -14.300 -9.833 1.00 97.38 74 LEU A O 1
ATOM 594 N N . GLY A 1 75 ? 3.841 -12.536 -8.476 1.00 97.81 75 GLY A N 1
ATOM 595 C CA . GLY A 1 75 ? 4.120 -13.305 -7.263 1.00 97.81 75 GLY A CA 1
ATOM 596 C C . GLY A 1 75 ? 2.873 -13.790 -6.526 1.00 97.81 75 GLY A C 1
ATOM 597 O O . GLY A 1 75 ? 3.003 -14.651 -5.652 1.00 97.81 75 GLY A O 1
ATOM 598 N N . LEU A 1 76 ? 1.682 -13.294 -6.881 1.00 97.94 76 LEU A N 1
ATOM 599 C CA . LEU A 1 76 ? 0.459 -13.506 -6.111 1.00 97.94 76 LEU A CA 1
ATOM 600 C C . LEU A 1 76 ? 0.069 -14.982 -6.014 1.00 97.94 76 LEU A C 1
ATOM 602 O O . LEU A 1 76 ? -0.065 -15.516 -4.918 1.00 97.94 76 LEU A O 1
ATOM 606 N N . VAL A 1 77 ? -0.082 -15.668 -7.147 1.00 97.00 77 VAL A N 1
ATOM 607 C CA . VAL A 1 77 ? -0.508 -17.077 -7.158 1.00 97.00 77 VAL A CA 1
ATOM 608 C C . VAL A 1 77 ? 0.534 -18.004 -6.519 1.00 97.00 77 VAL A C 1
ATOM 610 O O . VAL A 1 77 ? 0.143 -18.801 -5.664 1.00 97.00 77 VAL A O 1
ATOM 613 N N . PRO A 1 78 ? 1.848 -17.883 -6.809 1.00 96.00 78 PRO A N 1
ATOM 614 C CA . PRO A 1 78 ? 2.875 -18.605 -6.057 1.00 96.00 78 PRO A CA 1
ATOM 615 C C . PRO A 1 78 ? 2.788 -18.386 -4.538 1.00 96.00 78 PRO A C 1
ATOM 617 O O . PRO A 1 78 ? 2.880 -19.347 -3.770 1.00 96.00 78 PRO A O 1
ATOM 620 N N . LEU A 1 79 ? 2.545 -17.148 -4.092 1.00 96.31 79 LEU A N 1
ATOM 621 C CA . LEU A 1 79 ? 2.354 -16.856 -2.675 1.00 96.31 79 LEU A CA 1
ATOM 622 C C . LEU A 1 79 ? 1.103 -17.545 -2.116 1.00 96.31 79 LEU A C 1
ATOM 624 O O . LEU A 1 79 ? 1.195 -18.161 -1.057 1.00 96.31 79 LEU A O 1
ATOM 628 N N . LEU A 1 80 ? -0.039 -17.508 -2.812 1.00 95.69 80 LEU A N 1
ATOM 629 C CA . LEU A 1 80 ? -1.254 -18.218 -2.386 1.00 95.69 80 LEU A CA 1
ATOM 630 C C . LEU A 1 80 ? -0.999 -19.724 -2.236 1.00 95.69 80 LEU A C 1
ATOM 632 O O . LEU A 1 80 ? -1.407 -20.306 -1.234 1.00 95.69 80 LEU A O 1
ATOM 636 N N . CYS A 1 81 ? -0.248 -20.340 -3.154 1.00 93.50 81 CYS A N 1
ATOM 637 C CA . CYS A 1 81 ? 0.184 -21.735 -3.032 1.00 93.50 81 CYS A CA 1
ATOM 638 C C . CYS A 1 81 ? 1.083 -21.968 -1.811 1.00 93.50 81 CYS A C 1
ATOM 640 O O . CYS A 1 81 ? 0.987 -23.000 -1.157 1.00 93.50 81 CYS A O 1
ATOM 642 N N . THR A 1 82 ? 1.952 -21.019 -1.468 1.00 92.06 82 THR A N 1
ATOM 643 C CA . THR A 1 82 ? 2.777 -21.114 -0.256 1.00 92.06 82 THR A CA 1
ATOM 644 C C . THR A 1 82 ? 1.929 -20.985 1.017 1.00 92.06 82 THR A C 1
ATOM 646 O O . THR A 1 82 ? 2.172 -21.684 2.001 1.00 92.06 82 THR A O 1
ATOM 649 N N . LEU A 1 83 ? 0.907 -20.124 1.008 1.00 91.31 83 LEU A N 1
ATOM 650 C CA . LEU A 1 83 ? 0.015 -19.902 2.149 1.00 91.31 83 LEU A CA 1
ATOM 651 C C . LEU A 1 83 ? -1.016 -21.029 2.337 1.00 91.31 83 LEU A C 1
ATOM 653 O O . LEU A 1 83 ? -1.382 -21.322 3.474 1.00 91.31 83 LEU A O 1
ATOM 657 N N . MET A 1 84 ? -1.488 -21.638 1.244 1.00 89.00 84 MET A N 1
ATOM 658 C CA . MET A 1 84 ? -2.673 -22.515 1.191 1.00 89.00 84 MET A CA 1
ATOM 659 C C . MET A 1 84 ? -2.492 -23.741 0.273 1.00 89.00 84 MET A C 1
ATOM 661 O O . MET A 1 84 ? -3.459 -24.260 -0.281 1.00 89.00 84 MET A O 1
ATOM 665 N N . GLY A 1 85 ? -1.253 -24.170 0.034 1.00 72.38 85 GLY A N 1
ATOM 666 C CA . GLY A 1 85 ? -0.945 -25.291 -0.857 1.00 72.38 85 GLY A CA 1
ATOM 667 C C . GLY A 1 85 ? -1.426 -26.653 -0.338 1.00 72.38 85 GLY A C 1
ATOM 668 O O . GLY A 1 85 ? -1.847 -26.770 0.814 1.00 72.38 85 GLY A O 1
ATOM 669 N N . PRO A 1 86 ? -1.296 -27.717 -1.154 1.00 58.31 86 PRO A N 1
ATOM 670 C CA . PRO A 1 86 ? -1.942 -29.021 -0.942 1.00 58.31 86 PRO A CA 1
ATOM 671 C C . PRO A 1 86 ? -1.585 -29.721 0.380 1.00 58.31 86 PRO A C 1
ATOM 673 O O . PRO A 1 86 ? -2.323 -30.590 0.835 1.00 58.31 86 PRO A O 1
ATOM 676 N N . SER A 1 87 ? -0.470 -29.344 1.007 1.00 55.69 87 SER A N 1
ATOM 677 C CA . SER A 1 87 ? 0.022 -29.928 2.262 1.00 55.69 87 SER A CA 1
ATOM 678 C C . SER A 1 87 ? -0.464 -29.201 3.521 1.00 55.69 87 SER A C 1
ATOM 680 O O . SER A 1 87 ? -0.298 -29.720 4.622 1.00 55.69 87 SER A O 1
ATOM 682 N N . ASN A 1 88 ? -1.066 -28.017 3.379 1.00 54.84 88 ASN A N 1
ATOM 683 C CA . ASN A 1 88 ? -1.589 -27.226 4.490 1.00 54.84 88 ASN A CA 1
ATOM 684 C C . ASN A 1 88 ? -3.103 -27.420 4.556 1.00 54.84 88 ASN A C 1
ATOM 686 O O . ASN A 1 88 ? -3.859 -26.498 4.258 1.00 54.84 88 ASN A O 1
ATOM 690 N N . ALA A 1 89 ? -3.555 -28.640 4.858 1.00 51.00 89 ALA A N 1
ATOM 691 C CA . ALA A 1 89 ? -4.978 -28.918 5.029 1.00 51.00 89 ALA A CA 1
ATOM 692 C C . ALA A 1 89 ? -5.577 -27.916 6.029 1.00 51.00 89 ALA A C 1
ATOM 694 O O . ALA A 1 89 ? -5.074 -27.772 7.144 1.00 51.00 89 ALA A O 1
ATOM 695 N N . VAL A 1 90 ? -6.623 -27.203 5.610 1.00 53.69 90 VAL A N 1
ATOM 696 C CA . VAL A 1 90 ? -7.422 -26.395 6.531 1.00 53.69 90 VAL A CA 1
ATOM 697 C C . VAL A 1 90 ? -8.061 -27.349 7.520 1.00 53.69 90 VAL A C 1
ATOM 699 O O . VAL A 1 90 ? -8.625 -28.368 7.115 1.00 53.69 90 VAL A O 1
ATOM 702 N N . ASP A 1 91 ? -7.956 -27.031 8.807 1.00 55.91 91 ASP A N 1
ATOM 703 C CA . ASP A 1 91 ? -8.721 -27.735 9.823 1.00 55.91 91 ASP A CA 1
ATOM 704 C C . ASP A 1 91 ? -10.213 -27.611 9.456 1.00 55.91 91 ASP A C 1
ATOM 706 O O . ASP A 1 91 ? -10.724 -26.488 9.385 1.00 55.91 91 ASP A O 1
ATOM 710 N N . PRO A 1 92 ? -10.933 -28.725 9.222 1.00 53.91 92 PRO A N 1
ATOM 711 C CA . PRO A 1 92 ? -12.366 -28.706 8.931 1.00 53.91 92 PRO A CA 1
ATOM 712 C C . PRO A 1 92 ? -13.197 -27.917 9.961 1.00 53.91 92 PRO A C 1
ATOM 714 O O . PRO A 1 92 ? -14.335 -27.547 9.668 1.00 53.91 92 PRO A O 1
ATOM 717 N N . SER A 1 93 ? -12.643 -27.654 11.153 1.00 55.31 93 SER A N 1
ATOM 718 C CA . SER A 1 93 ? -13.246 -26.848 12.213 1.00 55.31 93 SER A CA 1
ATOM 719 C C . SER A 1 93 ? -13.239 -25.324 11.972 1.00 55.31 93 SER A C 1
ATOM 721 O O . SER A 1 93 ? -14.062 -24.633 12.575 1.00 55.31 93 SER A O 1
ATOM 723 N N . GLU A 1 94 ? -12.400 -24.775 11.077 1.00 58.25 94 GLU A N 1
ATOM 724 C CA . GLU A 1 94 ? -12.284 -23.311 10.869 1.00 58.25 94 GLU A CA 1
ATOM 725 C C . GLU A 1 94 ? -13.491 -22.673 10.144 1.00 58.25 94 GLU A C 1
ATOM 727 O O . GLU A 1 94 ? -13.624 -21.445 10.087 1.00 58.25 94 GLU A O 1
ATOM 732 N N . GLY A 1 95 ? -14.429 -23.479 9.641 1.00 64.50 95 GLY A N 1
ATOM 733 C CA . GLY A 1 95 ? -15.565 -22.997 8.854 1.00 64.50 95 GLY A CA 1
ATOM 734 C C . GLY A 1 95 ? -15.144 -22.389 7.506 1.00 64.50 95 GLY A C 1
ATOM 735 O O . GLY A 1 95 ? -13.968 -22.314 7.157 1.00 64.50 95 GLY A O 1
ATOM 736 N N . LYS A 1 96 ? -16.117 -21.947 6.699 1.00 79.12 96 LYS A N 1
ATOM 737 C CA . LYS A 1 96 ? -15.849 -21.267 5.418 1.00 79.12 96 LYS A CA 1
ATOM 738 C C . LYS A 1 96 ? -15.503 -19.794 5.655 1.00 79.12 96 LYS A C 1
ATOM 740 O O . LYS A 1 96 ? -16.357 -18.926 5.490 1.00 79.12 96 LYS A O 1
ATOM 745 N N . ARG A 1 97 ? -14.273 -19.514 6.084 1.00 87.50 97 ARG A N 1
ATOM 746 C CA . ARG A 1 97 ? -13.727 -18.150 6.193 1.00 87.50 97 ARG A CA 1
ATOM 747 C C . ARG A 1 97 ? -12.504 -17.999 5.292 1.00 87.50 97 ARG A C 1
ATOM 749 O O . ARG A 1 97 ? -11.737 -18.955 5.178 1.00 87.50 97 ARG A O 1
ATOM 756 N N . PRO A 1 98 ? -12.298 -16.830 4.664 1.00 91.94 98 PRO A N 1
ATOM 757 C CA . PRO A 1 98 ? -11.125 -16.622 3.835 1.00 91.94 98 PRO A CA 1
ATOM 758 C C . PRO A 1 98 ? -9.864 -16.633 4.705 1.00 91.94 98 PRO A C 1
ATOM 760 O O . PRO A 1 98 ? -9.745 -15.926 5.705 1.00 91.94 98 PRO A O 1
ATOM 763 N N . ARG A 1 99 ? -8.888 -17.446 4.309 1.00 92.94 99 ARG A N 1
ATOM 764 C CA . ARG A 1 99 ? -7.525 -17.412 4.830 1.00 92.94 99 ARG A CA 1
ATOM 765 C C . ARG A 1 99 ? -6.810 -16.141 4.376 1.00 92.94 99 ARG A C 1
ATOM 767 O O . ARG A 1 99 ? -5.990 -15.632 5.140 1.00 92.94 99 ARG A O 1
ATOM 774 N N . VAL A 1 100 ? -7.092 -15.655 3.167 1.00 95.69 100 VAL A N 1
ATOM 775 C CA . VAL A 1 100 ? -6.563 -14.398 2.621 1.00 95.69 100 VAL A CA 1
ATOM 776 C C . VAL A 1 100 ? -7.675 -13.634 1.909 1.00 95.69 100 VAL A C 1
ATOM 778 O O . VAL A 1 100 ? -8.390 -14.211 1.090 1.00 95.69 100 VAL A O 1
ATOM 781 N N . GLU A 1 101 ? -7.771 -12.339 2.194 1.00 98.19 101 GLU A N 1
ATOM 782 C CA . GLU A 1 101 ? -8.615 -11.389 1.466 1.00 98.19 101 GLU A CA 1
ATOM 783 C C . GLU A 1 101 ? -7.742 -10.558 0.520 1.00 98.19 101 GLU A C 1
ATOM 785 O O . GLU A 1 101 ? -6.696 -10.043 0.924 1.00 98.19 101 GLU A O 1
ATOM 790 N N . ILE A 1 102 ? -8.132 -10.465 -0.750 1.00 98.75 102 ILE A N 1
ATOM 791 C CA . ILE A 1 102 ? -7.345 -9.809 -1.800 1.00 98.75 102 ILE A CA 1
ATOM 792 C C . ILE A 1 102 ? -8.137 -8.621 -2.334 1.00 98.75 102 ILE A C 1
ATOM 794 O O . ILE A 1 102 ? -9.262 -8.805 -2.783 1.00 98.75 102 ILE A O 1
ATOM 798 N N . PHE A 1 103 ? -7.555 -7.428 -2.322 1.00 98.81 103 PHE A N 1
ATOM 799 C CA . PHE A 1 103 ? -8.162 -6.191 -2.814 1.00 98.81 103 PHE A CA 1
ATOM 800 C C . PHE A 1 103 ? -7.352 -5.662 -3.996 1.00 98.81 103 PHE A C 1
ATOM 802 O O . PHE A 1 103 ? -6.126 -5.750 -3.988 1.00 98.81 103 PHE A O 1
ATOM 809 N N . GLY A 1 104 ? -8.002 -5.105 -5.012 1.00 98.12 104 GLY A N 1
ATOM 810 C CA . GLY A 1 104 ? -7.292 -4.447 -6.109 1.00 98.12 104 GLY A CA 1
ATOM 811 C C . GLY A 1 104 ? -8.191 -4.073 -7.280 1.00 98.12 104 GLY A C 1
ATOM 812 O O . GLY A 1 104 ? -9.394 -4.325 -7.230 1.00 98.12 104 GLY A O 1
ATOM 813 N N . PRO A 1 105 ? -7.639 -3.473 -8.345 1.00 95.06 105 PRO A N 1
ATOM 814 C CA . PRO A 1 105 ? -8.415 -3.125 -9.530 1.00 95.06 105 PRO A CA 1
ATOM 815 C C . PRO A 1 105 ? -9.000 -4.354 -10.236 1.00 95.06 105 PRO A C 1
ATOM 817 O O . PRO A 1 105 ? -8.506 -5.478 -10.089 1.00 95.06 105 PRO A O 1
ATOM 820 N N . SER A 1 106 ? -10.031 -4.127 -11.052 1.00 92.81 106 SER A N 1
ATOM 821 C CA . SER A 1 106 ? -10.663 -5.197 -11.827 1.00 92.81 106 SER A CA 1
ATOM 822 C C . SER A 1 106 ? -9.669 -5.981 -12.698 1.00 92.81 106 SER A C 1
ATOM 824 O O . SER A 1 106 ? -8.730 -5.437 -13.295 1.00 92.81 106 SER A O 1
ATOM 826 N N . GLY A 1 107 ? -9.887 -7.295 -12.762 1.00 92.81 107 GLY A N 1
ATOM 827 C CA . GLY A 1 107 ? -9.069 -8.256 -13.496 1.00 92.81 107 GLY A CA 1
ATOM 828 C C . GLY A 1 107 ? -8.175 -9.102 -12.593 1.00 92.81 107 GLY A C 1
ATOM 829 O O . GLY A 1 107 ? -7.690 -10.146 -13.032 1.00 92.81 107 GLY A O 1
ATOM 830 N N . ILE A 1 108 ? -7.988 -8.718 -11.326 1.00 95.94 108 ILE A N 1
ATOM 831 C CA . ILE A 1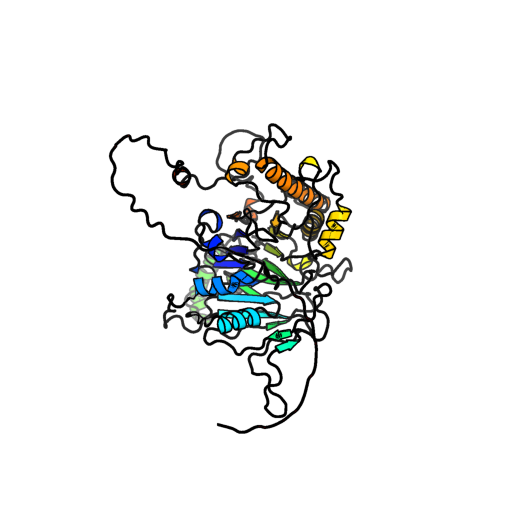 108 ? -7.187 -9.493 -10.372 1.00 95.94 108 ILE A CA 1
ATOM 832 C C . ILE A 1 108 ? -7.844 -10.846 -10.066 1.00 95.94 108 ILE A C 1
ATOM 834 O O . ILE A 1 108 ? -7.159 -11.867 -9.983 1.00 95.94 108 ILE A O 1
ATOM 838 N N . ARG A 1 109 ? -9.183 -10.890 -10.021 1.00 96.00 109 ARG A N 1
ATOM 839 C CA . ARG A 1 109 ? -9.959 -12.131 -9.887 1.00 96.00 109 ARG A CA 1
ATOM 840 C C . ARG A 1 109 ? -9.709 -13.071 -11.063 1.00 96.00 109 ARG A C 1
ATOM 842 O O . ARG A 1 109 ? -9.399 -14.247 -10.876 1.00 96.00 109 ARG A O 1
ATOM 849 N N . ALA A 1 110 ? -9.772 -12.528 -12.277 1.00 94.88 110 ALA A N 1
ATOM 850 C CA . ALA A 1 110 ? -9.517 -13.269 -13.505 1.00 94.88 110 ALA A CA 1
ATOM 851 C C . ALA A 1 110 ? -8.079 -13.799 -13.575 1.00 94.88 110 ALA A C 1
ATOM 853 O O . ALA A 1 110 ? -7.876 -14.943 -13.981 1.00 94.88 110 ALA A O 1
ATOM 854 N N . LEU A 1 111 ? -7.088 -13.005 -13.148 1.00 95.81 111 LEU A N 1
ATOM 855 C CA . LEU A 1 111 ? -5.682 -13.417 -13.090 1.00 95.81 111 LEU A CA 1
ATOM 856 C C . LEU A 1 111 ? -5.499 -14.651 -12.196 1.00 95.81 111 LEU A C 1
ATOM 858 O O . LEU A 1 111 ? -4.877 -15.631 -12.617 1.00 95.81 111 LEU A O 1
ATOM 862 N N . ILE A 1 112 ? -6.062 -14.615 -10.984 1.00 96.94 112 ILE A N 1
ATOM 863 C CA . ILE A 1 112 ? -5.972 -15.718 -10.019 1.00 96.94 112 ILE A CA 1
ATOM 864 C C . ILE A 1 112 ? -6.662 -16.966 -10.576 1.00 96.94 112 ILE A C 1
ATOM 866 O O . ILE A 1 112 ? -6.022 -18.015 -10.674 1.00 96.94 112 ILE A O 1
ATOM 870 N N . ARG A 1 113 ? -7.927 -16.845 -11.013 1.00 95.31 113 ARG A N 1
ATOM 871 C CA . ARG A 1 113 ? -8.694 -17.967 -11.583 1.00 95.31 113 ARG A CA 1
ATOM 872 C C . ARG A 1 113 ? -7.977 -18.597 -12.768 1.00 95.31 113 ARG A C 1
ATOM 874 O O . ARG A 1 113 ? -7.823 -19.815 -12.808 1.00 95.31 113 ARG A O 1
ATOM 881 N N . THR A 1 114 ? -7.499 -17.777 -13.705 1.00 95.00 114 THR A N 1
ATOM 882 C CA . THR A 1 114 ? -6.810 -18.242 -14.917 1.00 95.00 114 THR A CA 1
ATOM 883 C C . THR A 1 114 ? -5.548 -19.009 -14.567 1.00 95.00 114 THR A C 1
ATOM 885 O O . THR A 1 114 ? -5.353 -20.122 -15.046 1.00 95.00 114 THR A O 1
ATOM 888 N N . THR A 1 115 ? -4.708 -18.449 -13.699 1.00 96.12 115 THR A N 1
ATOM 889 C CA . THR A 1 115 ? -3.429 -19.072 -13.349 1.00 96.12 115 THR A CA 1
ATOM 890 C C . THR A 1 115 ? -3.640 -20.379 -12.588 1.00 96.12 115 THR A C 1
ATOM 892 O O . THR A 1 115 ? -3.036 -21.386 -12.939 1.00 96.12 115 THR A O 1
ATOM 895 N N . LEU A 1 116 ? -4.526 -20.403 -11.585 1.00 94.94 116 LEU A N 1
ATOM 896 C CA . LEU A 1 116 ? -4.823 -21.626 -10.832 1.00 94.94 116 LEU A CA 1
ATOM 897 C C . LEU A 1 116 ? -5.413 -22.717 -11.739 1.00 94.94 116 LEU A C 1
ATOM 899 O O . LEU A 1 116 ? -4.954 -23.858 -11.693 1.00 94.94 116 LEU A O 1
ATOM 903 N N . THR A 1 117 ? -6.353 -22.351 -12.618 1.00 93.56 117 THR A N 1
ATOM 904 C CA . THR A 1 117 ? -6.991 -23.279 -13.566 1.00 93.56 117 THR A CA 1
ATOM 905 C C . THR A 1 117 ? -5.979 -23.862 -14.552 1.00 93.56 117 THR A C 1
ATOM 907 O O . THR A 1 117 ? -5.877 -25.080 -14.684 1.00 93.56 117 THR A O 1
ATOM 910 N N . LEU A 1 118 ? -5.198 -23.014 -15.231 1.00 95.00 118 LEU A N 1
ATOM 911 C CA . LEU A 1 118 ? -4.242 -23.458 -16.253 1.00 95.00 118 LEU A CA 1
ATOM 912 C C . LEU A 1 118 ? -3.071 -24.254 -15.668 1.00 95.00 118 LEU A C 1
ATOM 914 O O . LEU A 1 118 ? -2.489 -25.088 -16.360 1.00 95.00 118 LEU A O 1
ATOM 918 N N . CYS A 1 119 ? -2.723 -24.008 -14.405 1.00 93.94 119 CYS A N 1
ATOM 919 C CA . CYS A 1 119 ? -1.651 -24.720 -13.717 1.00 93.94 119 CYS A CA 1
ATOM 920 C C . CYS A 1 119 ? -2.118 -25.984 -12.978 1.00 93.94 119 CYS A C 1
ATOM 922 O O . CYS A 1 119 ? -1.286 -26.615 -12.330 1.00 93.94 119 CYS A O 1
ATOM 924 N N . TYR A 1 120 ? -3.395 -26.377 -13.085 1.00 90.81 120 TYR A N 1
ATOM 925 C CA . TYR A 1 120 ? -3.967 -27.524 -12.361 1.00 90.81 120 TYR A CA 1
ATOM 926 C C . TYR A 1 120 ? -3.769 -27.422 -10.838 1.00 90.81 120 TYR A C 1
ATOM 928 O O . TYR A 1 120 ? -3.470 -28.407 -10.160 1.00 90.81 120 TYR A O 1
ATOM 936 N N . THR A 1 121 ? -3.915 -26.212 -10.298 1.00 90.12 121 THR A N 1
ATOM 937 C CA . THR A 1 121 ? -3.634 -25.917 -8.893 1.00 90.12 121 THR A CA 1
ATOM 938 C C . THR A 1 121 ? -4.923 -25.783 -8.097 1.00 90.12 121 THR A C 1
ATOM 940 O O . THR A 1 121 ? -5.719 -24.882 -8.348 1.00 90.12 121 THR A O 1
ATOM 943 N N . ASN A 1 122 ? -5.059 -26.611 -7.061 1.00 87.38 122 ASN A N 1
ATOM 944 C CA . ASN A 1 122 ? -6.100 -26.480 -6.045 1.00 87.38 122 ASN A CA 1
ATOM 945 C C . ASN A 1 122 ? -5.492 -25.986 -4.730 1.00 87.38 122 ASN A C 1
ATOM 947 O O . ASN A 1 122 ? -4.427 -26.451 -4.316 1.00 87.38 122 ASN A O 1
ATOM 951 N N . LEU A 1 123 ? -6.187 -25.064 -4.068 1.00 90.50 123 LEU A N 1
ATOM 952 C CA . LEU A 1 123 ? -5.819 -24.563 -2.748 1.00 90.50 123 LEU A CA 1
ATOM 953 C C . LEU A 1 123 ? -6.650 -25.283 -1.682 1.00 90.50 123 LEU A C 1
ATOM 955 O O . LEU A 1 123 ? -7.832 -25.551 -1.883 1.00 90.50 123 LEU A O 1
ATOM 959 N N . THR A 1 124 ? -6.037 -25.602 -0.545 1.00 87.38 124 THR A N 1
ATOM 960 C CA . THR A 1 124 ? -6.739 -26.187 0.612 1.00 87.38 124 THR A CA 1
ATOM 961 C C . THR A 1 124 ? -7.495 -25.127 1.409 1.00 87.38 124 THR A C 1
ATOM 963 O O . THR A 1 124 ? -8.490 -25.435 2.059 1.00 87.38 124 THR A O 1
ATOM 966 N N . GLY A 1 125 ? -6.992 -23.889 1.366 1.00 87.56 125 GLY A N 1
ATOM 967 C CA . GLY A 1 125 ? -7.544 -22.687 1.980 1.00 87.56 125 GLY A CA 1
ATOM 968 C C . GLY A 1 125 ? -8.570 -21.978 1.117 1.00 87.56 125 GLY A C 1
ATOM 969 O O . GLY A 1 125 ? -8.498 -22.026 -0.108 1.00 87.56 125 GLY A O 1
ATOM 970 N N . TYR A 1 126 ? -9.480 -21.259 1.771 1.00 92.25 126 TYR A N 1
ATOM 971 C CA . TYR A 1 126 ? -10.375 -20.337 1.086 1.00 92.25 126 TYR A CA 1
ATOM 972 C C . TYR A 1 126 ? -9.717 -18.968 0.899 1.00 92.25 126 TYR A C 1
ATOM 974 O O . TYR A 1 126 ? -9.049 -18.474 1.805 1.00 92.25 126 TYR A O 1
ATOM 982 N N . TYR A 1 127 ? -9.951 -18.312 -0.230 1.00 95.56 127 TYR A N 1
ATOM 983 C CA . TYR A 1 127 ? -9.616 -16.902 -0.441 1.00 95.56 127 TYR A CA 1
ATOM 984 C C . TYR A 1 127 ? -10.842 -16.139 -0.937 1.00 95.56 127 TYR A C 1
ATOM 986 O O . TYR A 1 127 ? -11.790 -16.742 -1.434 1.00 95.56 127 TYR A O 1
ATOM 994 N N . CYS A 1 128 ? -10.827 -14.817 -0.824 1.00 96.25 128 CYS A N 1
ATOM 995 C CA . CYS A 1 128 ? -11.812 -13.957 -1.477 1.00 96.25 128 CYS A CA 1
ATOM 996 C C . CYS A 1 128 ? -11.116 -12.801 -2.191 1.00 96.25 128 CYS A C 1
ATOM 998 O O . CYS A 1 128 ? -10.028 -12.371 -1.803 1.00 96.25 128 CYS A O 1
ATOM 1000 N N . VAL A 1 129 ? -11.740 -12.331 -3.270 1.00 98.25 129 VAL A N 1
ATOM 1001 C CA . VAL A 1 129 ? -11.221 -11.243 -4.104 1.00 98.25 129 VAL A CA 1
ATOM 1002 C C . VAL A 1 129 ? -12.242 -10.122 -4.164 1.00 98.25 129 VAL A C 1
ATOM 1004 O O . VAL A 1 129 ? -13.359 -10.326 -4.646 1.00 98.25 129 VAL A O 1
ATOM 1007 N N . HIS A 1 130 ? -11.835 -8.944 -3.720 1.00 98.19 130 HIS A N 1
ATOM 1008 C CA . HIS A 1 130 ? -12.592 -7.707 -3.733 1.00 98.19 130 HIS A CA 1
ATOM 1009 C C . HIS A 1 130 ? -12.039 -6.795 -4.825 1.00 98.19 130 HIS A C 1
ATOM 1011 O O . HIS A 1 130 ? -10.861 -6.431 -4.794 1.00 98.19 130 HIS A O 1
ATOM 1017 N N . GLU A 1 131 ? -12.867 -6.441 -5.804 1.00 97.56 131 GLU A N 1
ATOM 1018 C CA . GLU A 1 131 ? -12.433 -5.585 -6.908 1.00 97.56 131 GLU A CA 1
ATOM 1019 C C . GLU A 1 131 ? -12.881 -4.139 -6.683 1.00 97.56 131 GLU A C 1
ATOM 1021 O O . GLU A 1 131 ? -14.024 -3.873 -6.311 1.00 97.56 131 GLU A O 1
ATOM 1026 N N . LEU A 1 132 ? -11.964 -3.202 -6.911 1.00 96.31 132 LEU A N 1
ATOM 1027 C CA . LEU A 1 132 ? -12.219 -1.767 -6.903 1.00 96.31 132 LEU A CA 1
ATOM 1028 C C . LEU A 1 132 ? -12.654 -1.348 -8.309 1.00 96.31 132 LEU A C 1
ATOM 1030 O O . LEU A 1 132 ? -11.884 -1.457 -9.267 1.00 96.31 132 LEU A O 1
ATOM 1034 N N . LEU A 1 133 ? -13.905 -0.911 -8.429 1.00 93.75 133 LEU A N 1
ATOM 1035 C CA . LEU A 1 133 ? -14.545 -0.559 -9.690 1.00 93.75 133 LEU A CA 1
ATOM 1036 C C . LEU A 1 133 ? -14.709 0.952 -9.823 1.00 93.75 133 LEU A C 1
ATOM 1038 O O . LEU A 1 133 ? -15.234 1.622 -8.930 1.00 93.75 133 LEU A O 1
ATOM 1042 N N . TRP A 1 134 ? -14.343 1.473 -10.988 1.00 90.38 134 TRP A N 1
ATOM 1043 C CA . TRP A 1 134 ? -14.688 2.832 -11.399 1.00 90.38 134 TRP A CA 1
ATOM 1044 C C . TRP A 1 134 ? -16.200 2.956 -11.688 1.00 90.38 134 TRP A C 1
ATOM 1046 O O . TRP A 1 134 ? -16.850 1.937 -11.947 1.00 90.38 134 TRP A O 1
ATOM 1056 N N . PRO A 1 135 ? -16.787 4.173 -11.691 1.00 84.62 135 PRO A N 1
ATOM 1057 C CA . PRO A 1 135 ? -18.242 4.369 -11.750 1.00 84.62 135 PRO A CA 1
ATOM 1058 C C . PRO A 1 135 ? -18.958 3.616 -12.879 1.00 84.62 135 PRO A C 1
ATOM 1060 O O . PRO A 1 135 ? -19.991 2.997 -12.634 1.00 84.62 135 PRO A O 1
ATOM 1063 N N . ASN A 1 136 ? -18.357 3.555 -14.071 1.00 79.38 136 ASN A N 1
ATOM 1064 C CA . ASN A 1 136 ? -18.925 2.894 -15.255 1.00 79.38 136 ASN A CA 1
ATOM 1065 C C . ASN A 1 136 ? -18.299 1.525 -15.565 1.00 79.38 136 ASN A C 1
ATOM 1067 O O . ASN A 1 136 ? -18.549 0.944 -16.620 1.00 79.38 136 ASN A O 1
ATOM 1071 N N . GLN A 1 137 ? -17.464 1.002 -14.668 1.00 86.19 137 GLN A N 1
ATOM 1072 C CA . GLN A 1 137 ? -16.835 -0.295 -14.866 1.00 86.19 137 GLN A CA 1
ATOM 1073 C C . GLN A 1 137 ? -17.808 -1.420 -14.504 1.00 86.19 137 GLN A C 1
ATOM 1075 O O . GLN A 1 137 ? -18.476 -1.387 -13.458 1.00 86.19 137 GLN A O 1
ATOM 1080 N N . SER A 1 138 ? -17.893 -2.413 -15.389 1.00 83.94 138 SER A N 1
ATOM 1081 C CA . SER A 1 138 ? -18.703 -3.608 -15.162 1.00 83.94 138 SER A CA 1
ATOM 1082 C C . SER A 1 138 ? -18.030 -4.512 -14.135 1.00 83.94 138 SER A C 1
ATOM 1084 O O . SER A 1 138 ? -16.814 -4.686 -14.148 1.00 83.94 138 SER A O 1
ATOM 1086 N N . ALA A 1 139 ? -18.833 -5.093 -13.246 1.00 86.75 139 ALA A N 1
ATOM 1087 C CA . ALA A 1 139 ? -18.361 -6.105 -12.313 1.00 86.75 139 ALA A CA 1
ATOM 1088 C C . ALA A 1 139 ? -17.999 -7.399 -13.054 1.00 86.75 139 ALA A C 1
ATOM 1090 O O . ALA A 1 139 ? -18.654 -7.776 -14.031 1.00 86.75 139 ALA A O 1
ATOM 1091 N N . TYR A 1 140 ? -16.983 -8.107 -12.567 1.00 86.56 140 TYR A N 1
ATOM 1092 C CA . TYR A 1 140 ? -16.640 -9.418 -13.100 1.00 86.56 140 TYR A CA 1
ATOM 1093 C C . TYR A 1 140 ? -17.727 -10.435 -12.728 1.00 86.56 140 TYR A C 1
ATOM 1095 O O . TYR A 1 140 ? -17.963 -10.713 -11.552 1.00 86.56 140 TYR A O 1
ATOM 1103 N N . SER A 1 141 ? -18.390 -11.010 -13.733 1.00 81.25 141 SER A N 1
ATOM 1104 C CA . SER A 1 141 ? -19.451 -11.992 -13.498 1.00 81.25 141 SER A CA 1
ATOM 1105 C C . SER A 1 141 ? -18.908 -13.252 -12.811 1.00 81.25 141 SER A C 1
ATOM 1107 O O . SER A 1 141 ? -17.831 -13.746 -13.144 1.00 81.25 141 SER A O 1
ATOM 1109 N N . ASN A 1 142 ? -19.687 -13.816 -11.887 1.00 79.06 142 ASN A N 1
ATOM 1110 C CA . ASN A 1 142 ? -19.475 -15.170 -11.359 1.00 79.06 142 ASN A CA 1
ATOM 1111 C C . ASN A 1 142 ? -20.310 -16.230 -12.093 1.00 79.06 142 ASN A C 1
ATOM 1113 O O . ASN A 1 142 ? -20.107 -17.421 -11.876 1.00 79.06 142 ASN A O 1
ATOM 1117 N N . ALA A 1 143 ? -21.248 -15.803 -12.940 1.00 72.38 143 ALA A N 1
ATOM 1118 C CA . ALA A 1 143 ? -22.099 -16.675 -13.736 1.00 72.38 143 ALA A CA 1
ATOM 1119 C C . ALA A 1 143 ? -21.563 -16.796 -15.171 1.00 72.38 143 ALA A C 1
ATOM 1121 O O . ALA A 1 143 ? -21.075 -15.787 -15.694 1.00 72.38 143 ALA A O 1
ATOM 1122 N N . PRO A 1 144 ? -21.718 -17.968 -15.822 1.00 66.38 144 PRO A N 1
ATOM 1123 C CA . PRO A 1 144 ? -21.412 -18.127 -17.239 1.00 66.38 144 PRO A CA 1
ATOM 1124 C C . PRO A 1 144 ? -22.100 -17.049 -18.081 1.00 66.38 144 PRO A C 1
ATOM 1126 O O . PRO A 1 144 ? -23.239 -16.671 -17.808 1.00 66.38 144 PRO A O 1
ATOM 1129 N N . ILE A 1 145 ? -21.420 -16.569 -19.119 1.00 67.38 145 ILE A N 1
ATOM 1130 C CA . ILE A 1 145 ? -21.980 -15.586 -20.051 1.00 67.38 145 ILE A CA 1
ATOM 1131 C C . ILE A 1 145 ? -22.776 -16.349 -21.112 1.00 67.38 145 ILE A C 1
ATOM 1133 O O . ILE A 1 145 ? -22.192 -17.001 -21.980 1.00 67.38 145 ILE A O 1
ATOM 1137 N N . ILE A 1 146 ? -24.102 -16.287 -21.016 1.00 63.28 146 ILE A N 1
ATOM 1138 C CA . ILE A 1 146 ? -25.049 -17.048 -21.840 1.00 63.28 146 ILE A CA 1
ATOM 1139 C C . ILE A 1 146 ? -25.767 -16.095 -22.812 1.00 63.28 146 ILE A C 1
ATOM 1141 O O . ILE A 1 146 ? -26.160 -15.001 -22.411 1.00 63.28 146 ILE A O 1
ATOM 1145 N N . ALA A 1 147 ? -25.922 -16.494 -24.076 1.00 58.41 147 ALA A N 1
ATOM 1146 C CA . ALA A 1 147 ? -26.669 -15.782 -25.115 1.00 58.41 147 ALA A CA 1
ATOM 1147 C C . ALA A 1 147 ? -28.167 -15.918 -24.909 1.00 58.41 147 ALA A C 1
ATOM 1149 O O . ALA A 1 147 ? -28.646 -16.791 -24.191 1.00 58.41 147 ALA A O 1
ATOM 1150 N N . GLU A 1 148 ? -28.912 -15.056 -25.599 1.00 57.22 148 GLU A N 1
ATOM 1151 C CA . GLU A 1 148 ? -30.373 -15.120 -25.665 1.00 57.22 148 GLU A CA 1
ATOM 1152 C C . GLU A 1 148 ? -30.887 -16.488 -26.161 1.00 57.22 148 GLU A C 1
ATOM 1154 O O . GLU A 1 148 ? -32.028 -16.841 -25.879 1.00 57.22 148 GLU A O 1
ATOM 1159 N N . ASP A 1 149 ? -30.051 -17.279 -26.847 1.00 71.00 149 ASP A N 1
ATOM 1160 C CA . ASP A 1 149 ? -30.331 -18.643 -27.316 1.00 71.00 149 ASP A CA 1
ATOM 1161 C C . ASP A 1 149 ? -29.689 -19.754 -26.454 1.00 71.00 149 ASP A C 1
ATOM 1163 O O . ASP A 1 149 ? -29.535 -20.885 -26.912 1.00 71.00 149 ASP A O 1
ATOM 1167 N N . GLU A 1 150 ? -29.304 -19.444 -25.213 1.00 64.25 150 GLU A N 1
ATOM 1168 C CA . GLU A 1 150 ? -28.647 -20.349 -24.255 1.00 64.25 150 GLU A CA 1
ATOM 1169 C C . GLU A 1 150 ? -27.235 -20.842 -24.649 1.00 64.25 150 GLU A C 1
ATOM 1171 O O . GLU A 1 150 ? -26.651 -21.683 -23.960 1.00 64.25 150 GLU A O 1
ATOM 1176 N N . GLN A 1 151 ? -26.619 -20.291 -25.702 1.00 58.97 151 GLN A N 1
ATOM 1177 C CA . GLN A 1 151 ? -25.231 -20.605 -26.064 1.00 58.97 151 GLN A CA 1
ATOM 1178 C C . GLN A 1 151 ? -24.225 -19.744 -25.288 1.00 58.97 151 GLN A C 1
ATOM 1180 O O . GLN A 1 151 ? -24.454 -18.568 -25.036 1.00 58.97 151 GLN A O 1
ATOM 1185 N N . VAL A 1 152 ? -23.063 -20.285 -24.913 1.00 57.25 152 VAL A N 1
ATOM 1186 C CA . VAL A 1 152 ? -22.008 -19.480 -24.262 1.00 57.25 152 VAL A CA 1
ATOM 1187 C C . VAL A 1 152 ? -21.436 -18.474 -25.272 1.00 57.25 152 VAL A C 1
ATOM 1189 O O . VAL A 1 152 ? -20.826 -18.884 -26.257 1.00 57.25 152 VAL A O 1
ATOM 1192 N N . ILE A 1 153 ? -21.619 -17.167 -25.040 1.00 56.91 153 ILE A N 1
ATOM 1193 C CA . ILE A 1 153 ? -21.321 -16.126 -26.054 1.00 56.91 153 ILE A CA 1
ATOM 1194 C C . ILE A 1 153 ? -19.847 -15.734 -26.100 1.00 56.91 153 ILE A C 1
ATOM 1196 O O . ILE A 1 153 ? -19.320 -15.423 -27.166 1.00 56.91 153 ILE A O 1
ATOM 1200 N N . ALA A 1 154 ? -19.176 -15.677 -24.947 1.00 56.38 154 ALA A N 1
ATOM 1201 C CA . ALA A 1 154 ? -17.813 -15.167 -24.879 1.00 56.38 154 ALA A CA 1
ATOM 1202 C C . ALA A 1 154 ? -17.049 -15.742 -23.683 1.00 56.38 154 ALA A C 1
ATOM 1204 O O . ALA A 1 154 ? -17.493 -15.646 -22.544 1.00 56.38 154 ALA A O 1
ATOM 1205 N N . ALA A 1 155 ? -15.855 -16.287 -23.936 1.00 62.28 155 ALA A N 1
ATOM 1206 C CA . ALA A 1 155 ? -14.906 -16.672 -22.888 1.00 62.28 155 ALA A CA 1
ATOM 1207 C C . ALA A 1 155 ? -14.199 -15.459 -22.253 1.00 62.28 155 ALA A C 1
ATOM 1209 O O . ALA A 1 155 ? -13.429 -15.630 -21.313 1.00 62.28 155 ALA A O 1
ATOM 1210 N N . SER A 1 156 ? -14.442 -14.247 -22.766 1.00 73.75 156 SER A N 1
ATOM 1211 C CA . SER A 1 156 ? -13.810 -13.015 -22.298 1.00 73.75 156 SER A CA 1
ATOM 1212 C C . SER A 1 156 ? -14.689 -11.787 -22.568 1.00 73.75 156 SER A C 1
ATOM 1214 O O . SER A 1 156 ? -15.371 -11.741 -23.589 1.00 73.75 156 SER A O 1
ATOM 1216 N N . ILE A 1 157 ? -14.640 -10.772 -21.699 1.00 68.94 157 ILE A N 1
ATOM 1217 C CA . ILE A 1 157 ? -15.426 -9.526 -21.822 1.00 68.94 157 ILE A CA 1
ATOM 1218 C C . ILE A 1 157 ? -14.477 -8.317 -21.867 1.00 68.94 157 ILE A C 1
ATOM 1220 O O . ILE A 1 157 ? -13.498 -8.308 -21.114 1.00 68.94 157 ILE A O 1
ATOM 1224 N N . PRO A 1 158 ? -14.730 -7.287 -22.698 1.00 73.81 158 PRO A N 1
ATOM 1225 C CA . PRO A 1 158 ? -14.051 -6.001 -22.558 1.00 73.81 158 PRO A CA 1
ATOM 1226 C C . PRO A 1 158 ? -14.168 -5.452 -21.127 1.00 73.81 158 PRO A C 1
ATOM 1228 O O . PRO A 1 158 ? -15.249 -5.443 -20.549 1.00 73.81 158 PRO A O 1
ATOM 1231 N N . GLU A 1 159 ? -13.061 -4.984 -20.553 1.00 74.94 159 GLU A N 1
ATOM 1232 C CA . GLU A 1 159 ? -13.018 -4.451 -19.182 1.00 74.94 159 GLU A CA 1
ATOM 1233 C C . GLU A 1 159 ? -13.933 -3.232 -18.986 1.00 74.94 159 GLU A C 1
ATOM 1235 O O . GLU A 1 159 ? -14.565 -3.063 -17.942 1.00 74.94 159 GLU A O 1
ATOM 1240 N N . SER A 1 160 ? -13.996 -2.373 -19.997 1.00 72.00 160 SER A N 1
ATOM 1241 C CA . SER A 1 160 ? -14.856 -1.199 -20.036 1.00 72.00 160 SER A CA 1
ATOM 1242 C C . SER A 1 160 ? -15.202 -0.865 -21.482 1.00 72.00 160 SER A C 1
ATOM 1244 O O . SER A 1 160 ? -14.484 -1.246 -22.411 1.00 72.00 160 SER A O 1
ATOM 1246 N N . THR A 1 161 ? -16.310 -0.157 -21.683 1.00 62.38 161 THR A N 1
ATOM 1247 C CA . THR A 1 161 ? -16.687 0.419 -22.983 1.00 62.38 161 THR A CA 1
ATOM 1248 C C . THR A 1 161 ? -16.099 1.814 -23.193 1.00 62.38 161 THR A C 1
ATOM 1250 O O . THR A 1 161 ? -15.975 2.246 -24.331 1.00 62.38 161 THR A O 1
ATOM 1253 N N . GLU A 1 162 ? -15.693 2.483 -22.109 1.00 67.50 162 GLU A N 1
ATOM 1254 C CA . GLU A 1 162 ? -15.110 3.828 -22.088 1.00 67.50 162 GLU A CA 1
ATOM 1255 C C . GLU A 1 162 ? -13.722 3.814 -21.421 1.00 67.50 162 GLU A C 1
ATOM 1257 O O . GLU A 1 162 ? -13.470 2.952 -20.567 1.00 67.50 162 GLU A O 1
ATOM 1262 N N . PRO A 1 163 ? -12.814 4.754 -21.751 1.00 67.00 163 PRO A N 1
ATOM 1263 C CA . PRO A 1 163 ? -11.552 4.915 -21.034 1.00 67.00 163 PRO A CA 1
ATOM 1264 C C . PRO A 1 163 ? -11.777 5.125 -19.530 1.00 67.00 163 PRO A C 1
ATOM 1266 O O . PRO A 1 163 ? -12.633 5.908 -19.117 1.00 67.00 163 PRO A O 1
ATOM 1269 N N . LEU A 1 164 ? -10.997 4.432 -18.701 1.00 71.00 164 LEU A N 1
ATOM 1270 C CA . LEU A 1 164 ? -11.077 4.567 -17.248 1.00 71.00 164 LEU A CA 1
ATOM 1271 C C . LEU A 1 164 ? -10.330 5.825 -16.789 1.00 71.00 164 LEU A C 1
ATOM 1273 O O . LEU A 1 164 ? -9.173 6.043 -17.158 1.00 71.00 164 LEU A O 1
ATOM 1277 N N . LEU A 1 165 ? -10.985 6.638 -15.957 1.00 64.56 165 LEU A N 1
ATOM 1278 C CA . LEU A 1 165 ? -10.375 7.814 -15.336 1.00 64.56 165 LEU A CA 1
ATOM 1279 C C . LEU A 1 165 ? -9.140 7.382 -14.535 1.00 64.56 165 LEU A C 1
ATOM 1281 O O . LEU A 1 165 ? -9.244 6.541 -13.650 1.00 64.56 165 LEU A O 1
ATOM 1285 N N . GLY A 1 166 ? -7.970 7.938 -14.829 1.00 60.09 166 GLY A N 1
ATOM 1286 C CA . GLY A 1 166 ? -6.734 7.564 -14.134 1.00 60.09 166 GLY A CA 1
ATOM 1287 C C . GLY A 1 166 ? -5.784 6.642 -14.898 1.00 60.09 166 GLY A C 1
ATOM 1288 O O . GLY A 1 166 ? -4.646 6.469 -14.472 1.00 60.09 166 GLY A O 1
ATOM 1289 N N . ALA A 1 167 ? -6.204 6.108 -16.049 1.00 65.56 167 ALA A N 1
ATOM 1290 C CA . ALA A 1 167 ? -5.355 5.311 -16.931 1.00 65.56 167 ALA A CA 1
ATOM 1291 C C . ALA A 1 167 ? -4.966 6.105 -18.194 1.00 65.56 167 ALA A C 1
ATOM 1293 O O . ALA A 1 167 ? -5.810 6.400 -19.039 1.00 65.56 167 ALA A O 1
ATOM 1294 N N . MET A 1 168 ? -3.680 6.426 -18.373 1.00 59.44 168 MET A N 1
ATOM 1295 C CA . MET A 1 168 ? -3.170 7.041 -19.605 1.00 59.44 168 MET A CA 1
ATOM 1296 C C . MET A 1 168 ? -3.267 6.064 -20.780 1.00 59.44 168 MET A C 1
ATOM 1298 O O . MET A 1 168 ? -2.381 5.227 -20.944 1.00 59.44 168 MET A O 1
ATOM 1302 N N . ASN A 1 169 ? -4.285 6.205 -21.637 1.00 53.91 169 ASN A N 1
ATOM 1303 C CA . ASN A 1 169 ? -4.384 5.506 -22.930 1.00 53.91 169 ASN A CA 1
ATOM 1304 C C . ASN A 1 169 ? -4.074 3.994 -22.857 1.00 53.91 169 ASN A C 1
ATOM 1306 O O . ASN A 1 169 ? -3.508 3.425 -23.795 1.00 53.91 169 ASN A O 1
ATOM 1310 N N . GLY A 1 170 ? -4.393 3.347 -21.731 1.00 57.53 170 GLY A N 1
ATOM 1311 C CA . GLY A 1 170 ? -4.188 1.914 -21.564 1.00 57.53 170 GLY A CA 1
ATOM 1312 C C . GLY A 1 170 ? -5.008 1.160 -22.615 1.00 57.53 170 GLY A C 1
ATOM 1313 O O . GLY A 1 170 ? -6.149 1.554 -22.877 1.00 57.53 170 GLY A O 1
ATOM 1314 N N . PRO A 1 171 ? -4.460 0.112 -23.259 1.00 58.44 171 PRO A N 1
ATOM 1315 C CA . PRO A 1 171 ? -5.217 -0.632 -24.254 1.00 58.44 171 PRO A CA 1
ATOM 1316 C C . PRO A 1 171 ? -6.465 -1.217 -23.595 1.00 58.44 171 PRO A C 1
ATOM 1318 O O . PRO A 1 171 ? -6.383 -1.761 -22.492 1.00 58.44 171 PRO A O 1
ATOM 1321 N N . GLN A 1 172 ? -7.610 -1.128 -24.274 1.00 70.81 172 GLN A N 1
ATOM 1322 C CA . GLN A 1 172 ? -8.831 -1.784 -23.821 1.00 70.81 172 GLN A CA 1
ATOM 1323 C C . GLN A 1 172 ? -8.537 -3.276 -23.639 1.00 70.81 172 GLN A C 1
ATOM 1325 O O . GLN A 1 172 ? -8.174 -3.978 -24.588 1.00 70.81 172 GLN A O 1
ATOM 1330 N N . ARG A 1 173 ? -8.626 -3.755 -22.396 1.00 81.75 173 ARG A N 1
ATOM 1331 C CA . ARG A 1 173 ? -8.349 -5.153 -22.069 1.00 81.75 173 ARG A CA 1
ATOM 1332 C C . ARG A 1 173 ? -9.604 -5.979 -22.282 1.00 81.75 173 ARG A C 1
ATOM 1334 O O . ARG A 1 173 ? -10.719 -5.510 -22.080 1.00 81.75 173 ARG A O 1
ATOM 1341 N N . THR A 1 174 ? -9.407 -7.229 -22.667 1.00 83.81 174 THR A N 1
ATOM 1342 C CA . THR A 1 174 ? -10.458 -8.245 -22.693 1.00 83.81 174 THR A CA 1
ATOM 1343 C C . THR A 1 174 ? -10.132 -9.253 -21.599 1.00 83.81 174 THR A C 1
ATOM 1345 O O . THR A 1 174 ? -9.105 -9.927 -21.663 1.00 83.81 174 THR A O 1
ATOM 1348 N N . ILE A 1 175 ? -10.955 -9.291 -20.555 1.00 87.06 175 ILE A N 1
ATOM 1349 C CA . ILE A 1 175 ? -10.712 -10.070 -19.343 1.00 87.06 175 ILE A CA 1
ATOM 1350 C C . ILE A 1 175 ? -11.304 -11.472 -19.528 1.00 87.06 175 ILE A C 1
ATOM 1352 O O . ILE A 1 175 ? -12.496 -11.573 -19.830 1.00 87.06 175 ILE A O 1
ATOM 1356 N N . PRO A 1 176 ? -10.520 -12.553 -19.343 1.00 87.56 176 PRO A N 1
ATOM 1357 C CA . PRO A 1 176 ? -11.031 -13.914 -19.441 1.00 87.56 176 PRO A CA 1
ATOM 1358 C C . PRO A 1 176 ? -12.028 -14.199 -18.318 1.00 87.56 176 PRO A C 1
ATOM 1360 O O . PRO A 1 176 ? -11.776 -13.921 -17.143 1.00 87.56 176 PRO A O 1
ATOM 1363 N N . HIS A 1 177 ? -13.161 -14.779 -18.684 1.00 86.69 177 HIS A N 1
ATOM 1364 C CA . HIS A 1 177 ? -14.217 -15.170 -17.772 1.00 86.69 177 HIS A CA 1
ATOM 1365 C C . HIS A 1 177 ? -14.103 -16.660 -17.430 1.00 86.69 177 HIS A C 1
ATOM 1367 O O . HIS A 1 177 ? -14.183 -17.526 -18.300 1.00 86.69 177 HIS A O 1
ATOM 1373 N N . LEU A 1 178 ? -13.920 -16.951 -16.144 1.00 87.31 178 LEU A N 1
ATOM 1374 C CA . LEU A 1 178 ? -13.845 -18.296 -15.581 1.00 87.31 178 LEU A CA 1
ATOM 1375 C C . LEU A 1 178 ? -14.796 -18.387 -14.385 1.00 87.31 178 LEU A C 1
ATOM 1377 O O . LEU A 1 178 ? -14.911 -17.407 -13.639 1.00 87.31 178 LEU A O 1
ATOM 1381 N N . PRO A 1 179 ? -15.453 -19.540 -14.163 1.00 87.69 179 PRO A N 1
ATOM 1382 C CA . PRO A 1 179 ? -16.296 -19.732 -12.989 1.00 87.69 179 PRO A CA 1
ATOM 1383 C C . PRO A 1 179 ? -15.467 -19.646 -11.693 1.00 87.69 179 PRO A C 1
ATOM 1385 O O . PRO A 1 179 ? -14.248 -19.847 -11.730 1.00 87.69 179 PRO A O 1
ATOM 1388 N N . PRO A 1 180 ? -16.101 -19.349 -10.545 1.00 90.12 180 PRO A N 1
ATOM 1389 C CA . PRO A 1 180 ? -15.443 -19.427 -9.245 1.00 90.12 180 PRO A CA 1
ATOM 1390 C C . PRO A 1 180 ? -14.826 -20.807 -9.004 1.00 90.12 180 PRO A C 1
ATOM 1392 O O . PRO A 1 180 ? -15.417 -21.827 -9.358 1.00 90.12 180 PRO A O 1
ATOM 1395 N N . LEU A 1 181 ? -13.647 -20.829 -8.384 1.00 90.50 181 LEU A N 1
ATOM 1396 C CA . LEU A 1 181 ? -13.005 -22.064 -7.930 1.00 90.50 181 LEU A CA 1
ATOM 1397 C C . LEU A 1 181 ? -13.602 -22.518 -6.589 1.00 90.50 181 LEU A C 1
ATOM 1399 O O . LEU A 1 181 ? -14.089 -21.692 -5.822 1.00 90.50 181 LEU A O 1
ATOM 1403 N N . ASP A 1 182 ? -13.489 -23.806 -6.253 1.00 89.88 182 ASP A N 1
ATOM 1404 C CA . ASP A 1 182 ? -13.990 -24.348 -4.973 1.00 89.88 182 ASP A CA 1
ATOM 1405 C C . ASP A 1 182 ? -13.364 -23.661 -3.745 1.00 89.88 182 ASP A C 1
ATOM 1407 O O . ASP A 1 182 ? -14.003 -23.508 -2.703 1.00 89.88 182 ASP A O 1
ATOM 1411 N N . SER A 1 183 ? -12.109 -23.225 -3.880 1.00 90.81 183 SER A N 1
ATOM 1412 C CA . SER A 1 183 ? -11.358 -22.475 -2.871 1.00 90.81 183 SER A CA 1
ATOM 1413 C C . SER A 1 183 ? -11.677 -20.973 -2.850 1.00 90.81 183 SER A C 1
ATOM 1415 O O . SER A 1 183 ? -11.083 -20.236 -2.069 1.00 90.81 183 SER A O 1
ATOM 1417 N N . GLU A 1 184 ? -12.570 -20.482 -3.709 1.00 93.62 184 GLU A N 1
ATOM 1418 C CA . GLU A 1 184 ? -12.931 -19.068 -3.787 1.00 93.62 184 GLU A CA 1
ATOM 1419 C C . GLU A 1 184 ? -14.271 -18.795 -3.098 1.00 93.62 184 GLU A C 1
ATOM 1421 O O . GLU A 1 184 ? -15.311 -19.350 -3.450 1.00 93.62 184 GLU A O 1
ATOM 1426 N N . LEU A 1 185 ? -14.258 -17.892 -2.120 1.00 94.19 185 LEU A N 1
ATOM 1427 C CA . LEU A 1 185 ? -15.462 -17.341 -1.510 1.00 94.19 185 LEU A CA 1
ATOM 1428 C C . LEU A 1 185 ? -15.890 -16.060 -2.242 1.00 94.19 185 LEU A C 1
ATOM 1430 O O . LEU A 1 185 ? -15.032 -15.334 -2.756 1.00 94.19 185 LEU A O 1
ATOM 1434 N N . PRO A 1 186 ? -17.198 -15.734 -2.260 1.00 93.25 186 PRO A N 1
ATOM 1435 C CA . PRO A 1 186 ? -17.678 -14.480 -2.830 1.00 93.25 186 PRO A CA 1
ATOM 1436 C C . PRO A 1 186 ? -16.998 -13.273 -2.177 1.00 93.25 186 PRO A C 1
ATOM 1438 O O . PRO A 1 186 ? -17.021 -13.129 -0.955 1.00 93.25 186 PRO A O 1
ATOM 1441 N N . GLY A 1 187 ? -16.397 -12.413 -2.996 1.00 94.38 187 GLY A N 1
ATOM 1442 C CA . GLY A 1 187 ? -15.898 -11.112 -2.561 1.00 94.38 187 GLY A CA 1
ATOM 1443 C C . GLY A 1 187 ? -16.914 -9.993 -2.781 1.00 94.38 187 GLY A C 1
ATOM 1444 O O . GLY A 1 187 ? -18.077 -10.237 -3.100 1.00 94.38 187 GLY A O 1
ATOM 1445 N N . ILE A 1 188 ? -16.451 -8.757 -2.613 1.00 95.44 188 ILE A N 1
ATOM 1446 C CA . ILE A 1 188 ? -17.258 -7.539 -2.759 1.00 95.44 188 ILE A CA 1
ATOM 1447 C C . ILE A 1 188 ? -16.654 -6.697 -3.875 1.00 95.44 188 ILE A C 1
ATOM 1449 O O . ILE A 1 188 ? -15.449 -6.460 -3.883 1.00 95.44 188 ILE A O 1
ATOM 1453 N N . ASP A 1 189 ? -17.495 -6.223 -4.785 1.00 95.25 189 ASP A N 1
ATOM 1454 C CA . ASP A 1 189 ? -17.091 -5.248 -5.788 1.00 95.25 189 ASP A CA 1
ATOM 1455 C C . ASP A 1 189 ? -17.400 -3.840 -5.261 1.00 95.25 189 ASP A C 1
ATOM 1457 O O . ASP A 1 189 ? -18.560 -3.428 -5.168 1.00 95.25 189 ASP A O 1
ATOM 1461 N N . PHE A 1 190 ? -16.359 -3.108 -4.870 1.00 96.69 190 PHE A N 1
ATOM 1462 C CA . PHE A 1 190 ? -16.479 -1.763 -4.319 1.00 96.69 190 PHE A CA 1
ATOM 1463 C C . PHE A 1 190 ? -16.523 -0.748 -5.456 1.00 96.69 190 PHE A C 1
ATOM 1465 O O . PHE A 1 190 ? -15.557 -0.595 -6.202 1.00 96.69 190 PHE A O 1
ATOM 1472 N N . ARG A 1 191 ? -17.632 -0.022 -5.592 1.00 95.44 191 ARG A N 1
ATOM 1473 C CA . ARG A 1 191 ? -17.746 1.061 -6.575 1.00 95.44 191 ARG A CA 1
ATOM 1474 C C . ARG A 1 191 ? -17.209 2.364 -5.990 1.00 95.44 191 ARG A C 1
ATOM 1476 O O . ARG A 1 191 ? -17.455 2.646 -4.820 1.00 95.44 191 ARG A O 1
ATOM 1483 N N . LEU A 1 192 ? -16.470 3.119 -6.803 1.00 93.75 192 LEU A N 1
ATOM 1484 C CA . LEU A 1 192 ? -15.915 4.416 -6.420 1.00 93.75 192 LEU A CA 1
ATOM 1485 C C . LEU A 1 192 ? -17.049 5.346 -5.991 1.00 93.75 192 LEU A C 1
ATOM 1487 O O . LEU A 1 192 ? -18.026 5.513 -6.724 1.00 93.75 192 LEU A O 1
ATOM 1491 N N . ASP A 1 193 ? -16.895 5.972 -4.833 1.00 93.69 193 ASP A N 1
ATOM 1492 C CA . ASP A 1 193 ? -17.768 7.048 -4.403 1.00 93.69 193 ASP A CA 1
ATOM 1493 C C . ASP A 1 193 ? -17.393 8.339 -5.147 1.00 93.69 193 ASP A C 1
ATOM 1495 O O . ASP A 1 193 ? -16.338 8.943 -4.938 1.00 93.69 193 ASP A O 1
ATOM 1499 N N . GLU A 1 194 ? -18.286 8.770 -6.034 1.00 90.00 194 GLU A N 1
ATOM 1500 C CA . GLU A 1 194 ? -18.151 9.980 -6.842 1.00 90.00 194 GLU A CA 1
ATOM 1501 C C . GLU A 1 194 ? -18.305 11.284 -6.053 1.00 90.00 194 GLU A C 1
ATOM 1503 O O . GLU A 1 194 ? -18.095 12.347 -6.634 1.00 90.00 194 GLU A O 1
ATOM 1508 N N . GLN A 1 195 ? -18.653 11.260 -4.764 1.00 89.50 195 GLN A N 1
ATOM 1509 C CA . GLN A 1 195 ? -18.643 12.455 -3.911 1.00 89.50 195 GLN A CA 1
ATOM 1510 C C . GLN A 1 195 ? -17.292 12.661 -3.244 1.00 89.50 195 GLN A C 1
ATOM 1512 O O . GLN A 1 195 ? -16.829 13.790 -3.137 1.00 89.50 195 GLN A O 1
ATOM 1517 N N . THR A 1 196 ? -16.633 11.578 -2.842 1.00 91.38 196 THR A N 1
ATOM 1518 C CA . THR A 1 196 ? -15.303 11.634 -2.220 1.00 91.38 196 THR A CA 1
ATOM 1519 C C . THR A 1 196 ? -14.173 11.398 -3.222 1.00 91.38 196 THR A C 1
ATOM 1521 O O . THR A 1 196 ? -13.021 11.671 -2.909 1.00 91.38 196 THR A O 1
ATOM 1524 N N . ALA A 1 197 ? -14.479 10.949 -4.449 1.00 92.06 197 ALA A N 1
ATOM 1525 C CA . ALA A 1 197 ? -13.506 10.422 -5.418 1.00 92.06 197 ALA A CA 1
ATOM 1526 C C . ALA A 1 197 ? -12.630 9.314 -4.810 1.00 92.06 197 ALA A C 1
ATOM 1528 O O . ALA A 1 197 ? -11.422 9.267 -5.042 1.00 92.06 197 ALA A O 1
ATOM 1529 N N . SER A 1 198 ? -13.226 8.437 -4.003 1.00 95.00 198 SER A N 1
ATOM 1530 C CA . SER A 1 198 ? -12.485 7.413 -3.270 1.00 95.00 198 SER A CA 1
ATOM 1531 C C . SER A 1 198 ? -13.294 6.135 -3.062 1.00 95.00 198 SER A C 1
ATOM 1533 O O . SER A 1 198 ? -14.495 6.092 -3.314 1.00 95.00 198 SER A O 1
ATOM 1535 N N . TRP A 1 199 ? -12.629 5.078 -2.610 1.00 97.44 199 TRP A N 1
ATOM 1536 C CA . TRP A 1 199 ? -13.248 3.914 -1.986 1.00 97.44 199 TRP A CA 1
ATOM 1537 C C . TRP A 1 199 ? -13.000 4.007 -0.475 1.00 97.44 199 TRP A C 1
ATOM 1539 O O . TRP A 1 199 ? -11.969 3.523 0.010 1.00 97.44 199 TRP A O 1
ATOM 1549 N N . PRO A 1 200 ? -13.889 4.674 0.279 1.00 96.44 200 PRO A N 1
ATOM 1550 C CA . PRO A 1 200 ? -13.710 4.828 1.714 1.00 96.44 200 PRO A CA 1
ATOM 1551 C C . PRO A 1 200 ? -13.973 3.502 2.436 1.00 96.44 200 PRO A C 1
ATOM 1553 O O . PRO A 1 200 ? -14.939 2.802 2.131 1.00 96.44 200 PRO A O 1
ATOM 1556 N N . SER A 1 201 ? -13.145 3.183 3.432 1.00 96.44 201 SER A N 1
ATOM 1557 C CA . SER A 1 201 ? -13.385 2.098 4.396 1.00 96.44 201 SER A CA 1
ATOM 1558 C C . SER A 1 201 ? -13.655 0.725 3.760 1.00 96.44 201 SER A C 1
ATOM 1560 O O . SER A 1 201 ? -14.582 0.018 4.158 1.00 96.44 201 SER A O 1
ATOM 1562 N N . ILE A 1 202 ? -12.836 0.327 2.780 1.00 98.12 202 ILE A N 1
ATOM 1563 C CA . ILE A 1 202 ? -12.954 -0.970 2.088 1.00 98.12 202 ILE A CA 1
ATOM 1564 C C . ILE A 1 202 ? -12.745 -2.168 3.024 1.00 98.12 202 ILE A C 1
ATOM 1566 O O . ILE A 1 202 ? -13.250 -3.256 2.756 1.00 98.12 202 ILE A O 1
ATOM 1570 N N . THR A 1 203 ? -12.012 -1.983 4.126 1.00 97.88 203 THR A N 1
ATOM 1571 C CA . THR A 1 203 ? -11.878 -2.971 5.206 1.00 97.88 203 THR A CA 1
ATOM 1572 C C . THR A 1 203 ? -11.418 -2.304 6.512 1.00 97.88 203 THR A C 1
ATOM 1574 O O . THR A 1 203 ? -11.001 -1.144 6.521 1.00 97.88 203 THR A O 1
ATOM 1577 N N . SER A 1 204 ? -11.487 -3.036 7.628 1.00 96.50 204 SER A N 1
ATOM 1578 C CA . SER A 1 204 ? -10.898 -2.644 8.911 1.00 96.50 204 SER A CA 1
ATOM 1579 C C . SER A 1 204 ? -10.075 -3.790 9.493 1.00 96.50 204 SER A C 1
ATOM 1581 O O . SER A 1 204 ? -10.565 -4.905 9.667 1.00 96.50 204 SER A O 1
ATOM 1583 N N . ILE A 1 205 ? -8.814 -3.506 9.811 1.00 95.56 205 ILE A N 1
ATOM 1584 C CA . ILE A 1 205 ? -7.811 -4.494 10.205 1.00 95.56 205 ILE A CA 1
ATOM 1585 C C . ILE A 1 205 ? -7.243 -4.089 11.559 1.00 95.56 205 ILE A C 1
ATOM 1587 O O . ILE A 1 205 ? -6.632 -3.034 11.690 1.00 95.56 205 ILE A O 1
ATOM 1591 N N . SER A 1 206 ? -7.453 -4.909 12.591 1.00 92.81 206 SER A N 1
ATOM 1592 C CA . SER A 1 206 ? -7.050 -4.574 13.970 1.00 92.81 206 SER A CA 1
ATOM 1593 C C . SER A 1 206 ? -7.585 -3.209 14.456 1.00 92.81 206 SER A C 1
ATOM 1595 O O . SER A 1 206 ? -6.976 -2.563 15.303 1.00 92.81 206 SER A O 1
ATOM 1597 N N . GLY A 1 207 ? -8.729 -2.761 13.920 1.00 91.81 207 GLY A N 1
ATOM 1598 C CA . GLY A 1 207 ? -9.323 -1.450 14.205 1.00 91.81 207 GLY A CA 1
ATOM 1599 C C . GLY A 1 207 ? -8.791 -0.292 13.352 1.00 91.81 207 GLY A C 1
ATOM 1600 O O . GLY A 1 207 ? -9.349 0.794 13.433 1.00 91.81 207 GLY A O 1
ATOM 1601 N N . VAL A 1 208 ? -7.773 -0.512 12.515 1.00 97.06 208 VAL A N 1
ATOM 1602 C CA . VAL A 1 208 ? -7.284 0.457 11.520 1.00 97.06 208 VAL A CA 1
ATOM 1603 C C . VAL A 1 208 ? -8.173 0.386 10.289 1.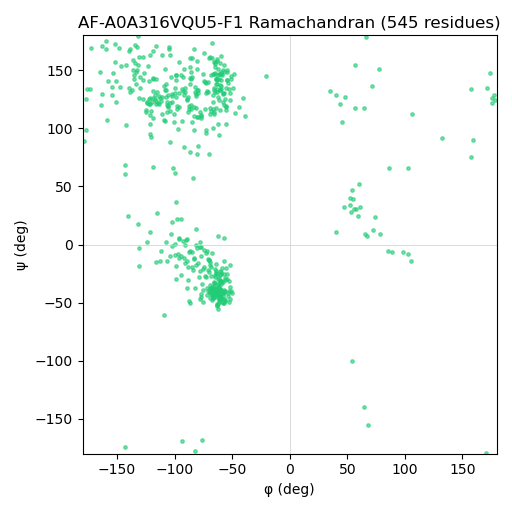00 97.06 208 VAL A C 1
ATOM 1605 O O . VAL A 1 208 ? -8.411 -0.699 9.757 1.00 97.06 208 VAL A O 1
ATOM 1608 N N . VAL A 1 209 ? -8.690 1.526 9.848 1.00 98.19 209 VAL A N 1
ATOM 1609 C CA . VAL A 1 209 ? -9.531 1.630 8.654 1.00 98.19 209 VAL A CA 1
ATOM 1610 C C . VAL A 1 209 ? -8.636 1.698 7.425 1.00 98.19 209 VAL A C 1
ATOM 1612 O O . VAL A 1 209 ? -7.639 2.415 7.423 1.00 98.19 209 VAL A O 1
ATOM 1615 N N . VAL A 1 210 ? -8.979 0.945 6.381 1.00 98.75 210 VAL A N 1
ATOM 1616 C CA . VAL A 1 210 ? -8.271 0.992 5.100 1.00 98.75 210 VAL A CA 1
ATOM 1617 C C . VAL A 1 210 ? -9.192 1.574 4.041 1.00 98.75 210 VAL A C 1
ATOM 1619 O O . VAL A 1 210 ? -10.289 1.062 3.823 1.00 98.75 210 VAL A O 1
ATOM 1622 N N . SER A 1 211 ? -8.723 2.618 3.369 1.00 98.75 211 SER A N 1
ATOM 1623 C CA . SER A 1 211 ? -9.385 3.273 2.239 1.00 98.75 211 SER A CA 1
ATOM 1624 C C . SER A 1 211 ? -8.479 3.230 1.010 1.00 98.75 211 SER A C 1
ATOM 1626 O O . SER A 1 211 ? -7.272 3.005 1.122 1.00 98.75 211 SER A O 1
ATOM 1628 N N . ALA A 1 212 ? -9.044 3.461 -0.170 1.00 98.44 212 ALA A N 1
ATOM 1629 C CA . ALA A 1 212 ? -8.284 3.588 -1.408 1.00 98.44 212 ALA A CA 1
ATOM 1630 C C . ALA A 1 212 ? -8.762 4.788 -2.223 1.00 98.44 212 ALA A C 1
ATOM 1632 O O . ALA A 1 212 ? -9.910 5.210 -2.108 1.00 98.44 212 ALA A O 1
ATOM 1633 N N . ALA A 1 213 ? -7.910 5.318 -3.090 1.00 96.31 213 ALA A N 1
ATOM 1634 C CA . ALA A 1 213 ? -8.318 6.298 -4.091 1.00 96.31 213 ALA A CA 1
ATOM 1635 C C . ALA A 1 213 ? -7.499 6.130 -5.377 1.00 96.31 213 ALA A C 1
ATOM 1637 O O . ALA A 1 213 ? -6.377 5.609 -5.326 1.00 96.31 213 ALA A O 1
ATOM 1638 N N . PRO A 1 214 ? -8.064 6.528 -6.532 1.00 94.69 214 PRO A N 1
ATOM 1639 C CA . PRO A 1 214 ? -7.364 6.456 -7.803 1.00 94.69 214 PRO A CA 1
ATOM 1640 C C . PRO A 1 214 ? -6.117 7.348 -7.790 1.00 94.69 214 PRO A C 1
ATOM 1642 O O . PRO A 1 214 ? -6.071 8.369 -7.106 1.00 94.69 214 PRO A O 1
ATOM 1645 N N . ILE A 1 215 ? -5.119 6.955 -8.576 1.00 94.25 215 ILE A N 1
ATOM 1646 C CA . ILE A 1 215 ? -3.910 7.726 -8.894 1.00 94.25 215 ILE A CA 1
ATOM 1647 C C . ILE A 1 215 ? -3.633 7.595 -10.398 1.00 94.25 215 ILE A C 1
ATOM 1649 O O . ILE A 1 215 ? -4.142 6.672 -11.036 1.00 94.25 215 ILE A O 1
ATOM 1653 N N . LEU A 1 216 ? -2.871 8.519 -10.991 1.00 92.94 216 LEU A N 1
ATOM 1654 C CA . LEU A 1 216 ? -2.639 8.503 -12.435 1.00 92.94 216 LEU A CA 1
ATOM 1655 C C . LEU A 1 216 ? -1.446 7.623 -12.820 1.00 92.94 216 LEU A C 1
ATOM 1657 O O . LEU A 1 216 ? -0.301 7.916 -12.478 1.00 92.94 216 LEU A O 1
ATOM 1661 N N . HIS A 1 217 ? -1.704 6.594 -13.625 1.00 93.62 217 HIS A N 1
ATOM 1662 C CA . HIS A 1 217 ? -0.679 5.722 -14.196 1.00 93.62 217 HIS A CA 1
ATOM 1663 C C . HIS A 1 217 ? -1.040 5.304 -15.635 1.00 93.62 217 HIS A C 1
ATOM 1665 O O . HIS A 1 217 ? -2.011 5.782 -16.215 1.00 93.62 217 HIS A O 1
ATOM 1671 N N . ARG A 1 218 ? -0.257 4.415 -16.264 1.00 89.75 218 ARG A N 1
ATOM 1672 C CA . ARG A 1 218 ? -0.545 3.879 -17.616 1.00 89.75 218 ARG A CA 1
ATOM 1673 C C . ARG A 1 218 ? -1.735 2.919 -17.664 1.00 89.75 218 ARG A C 1
ATOM 1675 O O . ARG A 1 218 ? -2.311 2.699 -18.725 1.00 89.75 218 ARG A O 1
ATOM 1682 N N . CYS A 1 219 ? -2.086 2.332 -16.531 1.00 88.44 219 CYS A N 1
ATOM 1683 C CA . CYS A 1 219 ? -3.260 1.488 -16.361 1.00 88.44 219 CYS A CA 1
ATOM 1684 C C . CYS A 1 219 ? -4.008 1.921 -15.089 1.00 88.44 219 CYS A C 1
ATOM 1686 O O . CYS A 1 219 ? -3.472 2.744 -14.344 1.00 88.44 219 CYS A O 1
ATOM 1688 N N . PRO A 1 220 ? -5.233 1.419 -14.844 1.00 90.50 220 PRO A N 1
ATOM 1689 C CA . PRO A 1 220 ? -5.970 1.744 -13.629 1.00 90.50 220 PRO A CA 1
ATOM 1690 C C . PRO A 1 220 ? -5.134 1.411 -12.392 1.00 90.50 220 PRO A C 1
ATOM 1692 O O . PRO A 1 220 ? -4.742 0.258 -12.193 1.00 90.50 220 PRO A O 1
ATOM 1695 N N . ALA A 1 221 ? -4.850 2.435 -11.593 1.00 94.19 221 ALA A N 1
ATOM 1696 C CA . ALA A 1 221 ? -3.984 2.348 -10.432 1.00 94.19 221 ALA A CA 1
ATOM 1697 C C . ALA A 1 221 ? -4.626 3.031 -9.228 1.00 94.19 221 ALA A C 1
ATOM 1699 O O . ALA A 1 221 ? -5.381 4.001 -9.360 1.00 94.19 221 ALA A O 1
ATOM 1700 N N . VAL A 1 222 ? -4.316 2.506 -8.048 1.00 96.94 222 VAL A N 1
ATOM 1701 C CA . VAL A 1 222 ? -4.811 3.011 -6.769 1.00 96.94 222 VAL A CA 1
ATOM 1702 C C . VAL A 1 222 ? -3.668 3.164 -5.774 1.00 96.94 222 VAL A C 1
ATOM 1704 O O . VAL A 1 222 ? -2.658 2.462 -5.849 1.00 96.94 222 VAL A O 1
ATOM 1707 N N . GLY A 1 223 ? -3.842 4.062 -4.811 1.00 98.25 223 GLY A N 1
ATOM 1708 C CA . GLY A 1 223 ? -3.092 4.018 -3.558 1.00 98.25 223 GLY A CA 1
ATOM 1709 C C . GLY A 1 223 ? -4.011 3.663 -2.393 1.00 98.25 223 GLY A C 1
ATOM 1710 O O . GLY A 1 223 ? -5.235 3.786 -2.495 1.00 98.25 223 GLY A O 1
ATOM 1711 N N . TYR A 1 224 ? -3.406 3.252 -1.285 1.00 98.88 224 TYR A N 1
ATOM 1712 C CA . TYR A 1 224 ? -4.090 2.818 -0.071 1.00 98.88 224 TYR A CA 1
ATOM 1713 C C . TYR A 1 224 ? -3.729 3.710 1.114 1.00 98.88 224 TYR A C 1
ATOM 1715 O O . TYR A 1 224 ? -2.576 4.116 1.271 1.00 98.88 224 TYR A O 1
ATOM 1723 N N . VAL A 1 225 ? -4.715 3.980 1.967 1.00 98.81 225 VAL A N 1
ATOM 1724 C CA . VAL A 1 225 ? -4.561 4.756 3.201 1.00 98.81 225 VAL A CA 1
ATOM 1725 C C . VAL A 1 225 ? -5.011 3.908 4.379 1.00 98.81 225 VAL A C 1
ATOM 1727 O O . VAL A 1 225 ? -6.128 3.400 4.385 1.00 98.81 225 VAL A O 1
ATOM 1730 N N . PHE A 1 226 ? -4.129 3.764 5.361 1.00 98.69 226 PHE A N 1
ATOM 1731 C CA . PHE A 1 226 ? -4.362 3.110 6.641 1.00 98.69 226 PHE A CA 1
ATOM 1732 C C . PHE A 1 226 ? -4.518 4.193 7.700 1.00 98.69 226 PHE A C 1
ATOM 1734 O O . PHE A 1 226 ? -3.564 4.916 7.979 1.00 98.69 226 PHE A O 1
ATOM 1741 N N . GLU A 1 227 ? -5.701 4.299 8.285 1.00 97.75 227 GLU A N 1
ATOM 1742 C CA . GLU A 1 227 ? -6.030 5.309 9.283 1.00 97.75 227 GLU A CA 1
ATOM 1743 C C . GLU A 1 227 ? -6.411 4.621 10.592 1.00 97.75 227 GLU A C 1
ATOM 1745 O O . GLU A 1 227 ? -7.434 3.937 10.706 1.00 97.75 227 GLU A O 1
ATOM 1750 N N . GLU A 1 228 ? -5.530 4.731 11.580 1.00 96.00 228 GLU A N 1
ATOM 1751 C CA . GLU A 1 228 ? -5.846 4.354 12.946 1.00 96.00 228 GLU A CA 1
ATOM 1752 C C . GLU A 1 228 ? -6.789 5.415 13.534 1.00 96.00 228 GLU A C 1
ATOM 1754 O O . GLU A 1 228 ? -6.483 6.599 13.436 1.00 96.00 228 GLU A O 1
ATOM 1759 N N . PRO A 1 229 ? -7.921 5.031 14.144 1.00 92.00 229 PRO A N 1
ATOM 1760 C CA . PRO A 1 229 ? -8.805 5.991 14.794 1.00 92.00 229 PRO A CA 1
ATOM 1761 C C . PRO A 1 229 ? -8.145 6.658 16.002 1.00 92.00 229 PRO A C 1
ATOM 1763 O O . PRO A 1 229 ? -7.407 6.001 16.747 1.00 92.00 229 PRO A O 1
ATOM 1766 N N . ASP A 1 230 ? -8.508 7.915 16.252 1.00 90.81 230 ASP A N 1
ATOM 1767 C CA . ASP A 1 230 ? -8.133 8.628 17.473 1.00 90.81 230 ASP A CA 1
ATOM 1768 C C . ASP A 1 230 ? -8.553 7.853 18.727 1.00 90.81 230 ASP A C 1
ATOM 1770 O O . ASP A 1 230 ? -9.564 7.136 18.769 1.00 90.81 230 ASP A O 1
ATOM 1774 N N . ALA A 1 231 ? -7.771 8.013 19.786 1.00 85.12 231 ALA A N 1
ATOM 1775 C CA . ALA A 1 231 ? -7.955 7.320 21.044 1.00 85.12 231 ALA A CA 1
ATOM 1776 C C . ALA A 1 231 ? -7.918 8.274 22.233 1.00 85.12 231 ALA A C 1
ATOM 1778 O O . ALA A 1 231 ? -7.422 9.390 22.157 1.00 85.12 231 ALA A O 1
ATOM 1779 N N . ALA A 1 232 ? -8.451 7.801 23.355 1.00 81.50 232 ALA A N 1
ATOM 1780 C CA . ALA A 1 232 ? -8.367 8.499 24.629 1.00 81.50 232 ALA A CA 1
ATOM 1781 C C . ALA A 1 232 ? -7.115 8.047 25.396 1.00 81.50 232 ALA A C 1
ATOM 1783 O O . ALA A 1 232 ? -6.901 6.842 25.566 1.00 81.50 232 ALA A O 1
ATOM 1784 N N . SER A 1 233 ? -6.333 8.997 25.907 1.00 70.38 233 SER A N 1
ATOM 1785 C CA . SER A 1 233 ? -5.188 8.775 26.799 1.00 70.38 233 SER A CA 1
ATOM 1786 C C . SER A 1 233 ? -5.605 8.182 28.136 1.00 70.38 233 SER A C 1
ATOM 1788 O O . SER A 1 233 ? -4.902 7.348 28.709 1.00 70.38 233 SER A O 1
ATOM 1790 N N . THR A 1 234 ? -6.793 8.562 28.600 1.00 62.97 234 THR A N 1
ATOM 1791 C CA . THR A 1 234 ? -7.385 8.062 29.831 1.00 62.97 234 THR A CA 1
ATOM 1792 C C . THR A 1 234 ? -8.563 7.165 29.489 1.00 62.97 234 THR A C 1
ATOM 1794 O O . THR A 1 234 ? -9.641 7.615 29.096 1.00 62.97 234 THR A O 1
ATOM 1797 N N . SER A 1 235 ? -8.388 5.859 29.673 1.00 69.12 235 SER A N 1
ATOM 1798 C CA . SER A 1 235 ? -9.527 4.948 29.698 1.00 69.12 235 SER A CA 1
ATOM 1799 C C . SER A 1 235 ? -10.280 5.138 31.013 1.00 69.12 235 SER A C 1
ATOM 1801 O O . SER A 1 235 ? -9.700 4.848 32.050 1.00 69.12 235 SER A O 1
ATOM 1803 N N . VAL A 1 236 ? -11.543 5.580 30.949 1.00 73.94 236 VAL A N 1
ATOM 1804 C CA . VAL A 1 236 ? -12.524 5.650 32.057 1.00 73.94 236 VAL A CA 1
ATOM 1805 C C . VAL A 1 236 ? -11.957 6.221 33.367 1.00 73.94 236 VAL A C 1
ATOM 1807 O O . VAL A 1 236 ? -11.280 5.523 34.116 1.00 73.94 236 VAL A O 1
ATOM 1810 N N . SER A 1 237 ? -12.300 7.467 33.698 1.00 82.25 237 SER A N 1
ATOM 1811 C CA . SER A 1 237 ? -11.785 8.100 34.917 1.00 82.25 237 SER A CA 1
ATOM 1812 C C . SER A 1 237 ? -12.281 7.414 36.202 1.00 82.25 237 SER A C 1
ATOM 1814 O O . SER A 1 237 ? -13.326 6.750 36.216 1.00 82.25 237 SER A O 1
ATOM 1816 N N . THR A 1 238 ? -11.539 7.583 37.298 1.00 85.94 238 THR A N 1
ATOM 1817 C CA . THR A 1 238 ? -11.918 7.061 38.622 1.00 85.94 238 THR A CA 1
ATOM 1818 C C . THR A 1 238 ? -13.290 7.585 39.039 1.00 85.94 238 THR A C 1
ATOM 1820 O O . THR A 1 238 ? -14.128 6.818 39.499 1.00 85.94 238 THR A O 1
ATOM 1823 N N . GLU A 1 239 ? -13.581 8.852 38.749 1.00 88.00 239 GLU A N 1
ATOM 1824 C CA . GLU A 1 239 ? -14.868 9.491 39.030 1.00 88.00 239 GLU A CA 1
ATOM 1825 C C . GLU A 1 239 ? -16.018 8.812 38.271 1.00 88.00 239 GLU A C 1
ATOM 1827 O O . GLU A 1 239 ? -17.106 8.634 38.817 1.00 88.00 239 GLU A O 1
ATOM 1832 N N . MET A 1 240 ? -15.786 8.374 37.027 1.00 88.69 240 MET A N 1
ATOM 1833 C CA . MET A 1 240 ? -16.788 7.624 36.260 1.00 88.69 240 MET A CA 1
ATOM 1834 C C . MET A 1 240 ? -17.054 6.245 36.871 1.00 88.69 240 MET A C 1
ATOM 1836 O O . MET A 1 240 ? -18.201 5.795 36.909 1.00 88.69 240 MET A O 1
ATOM 1840 N N . LEU A 1 241 ? -16.003 5.560 37.335 1.00 91.00 241 LEU A N 1
ATOM 1841 C CA . LEU A 1 241 ? -16.135 4.270 38.015 1.00 91.00 241 LEU A CA 1
ATOM 1842 C C . LEU A 1 241 ? -16.884 4.419 39.341 1.00 91.00 241 LEU A C 1
ATOM 1844 O O . LEU A 1 241 ? -17.773 3.614 39.624 1.00 91.00 241 LEU A O 1
ATOM 1848 N N . ASP A 1 242 ? -16.569 5.461 40.103 1.00 93.44 242 ASP A N 1
ATOM 1849 C CA . ASP A 1 242 ? -17.206 5.766 41.380 1.00 93.44 242 ASP A CA 1
ATOM 1850 C C . ASP A 1 242 ? -18.687 6.111 41.190 1.00 93.44 242 ASP A C 1
ATOM 1852 O O . ASP A 1 242 ? -19.539 5.570 41.896 1.00 93.44 242 ASP A O 1
ATOM 1856 N N . ALA A 1 243 ? -19.025 6.915 40.178 1.00 92.00 243 ALA A N 1
ATOM 1857 C CA . ALA A 1 243 ? -20.411 7.240 39.841 1.00 92.00 243 ALA A CA 1
ATOM 1858 C C . ALA A 1 243 ? -21.221 5.996 39.429 1.00 92.00 243 ALA A C 1
ATOM 1860 O O . ALA A 1 243 ? -22.361 5.813 39.871 1.00 92.00 243 ALA A O 1
ATOM 1861 N N . LEU A 1 244 ? -20.633 5.099 38.626 1.00 93.00 244 LEU A N 1
ATOM 1862 C CA . LEU A 1 244 ? -21.259 3.821 38.263 1.00 93.00 244 LEU A CA 1
ATOM 1863 C C . LEU A 1 244 ? -21.477 2.921 39.481 1.00 93.00 244 LEU A C 1
ATOM 1865 O O . LEU A 1 244 ? -22.526 2.285 39.596 1.00 93.00 244 LEU A O 1
ATOM 1869 N N . GLN A 1 245 ? -20.499 2.866 40.384 1.00 93.56 245 GLN A N 1
ATOM 1870 C CA . GLN A 1 245 ? -20.576 2.055 41.593 1.00 93.56 245 GLN A CA 1
ATOM 1871 C C . GLN A 1 245 ? -21.616 2.606 42.577 1.00 93.56 245 GLN A C 1
ATOM 1873 O O . GLN A 1 245 ? -22.395 1.830 43.131 1.00 93.56 245 GLN A O 1
ATOM 1878 N N . ALA A 1 246 ? -21.685 3.928 42.749 1.00 93.69 246 ALA A N 1
ATOM 1879 C CA . ALA A 1 246 ? -22.683 4.593 43.585 1.00 93.69 246 ALA A CA 1
ATOM 1880 C C . ALA A 1 246 ? -24.121 4.321 43.106 1.00 93.69 246 ALA A C 1
ATOM 1882 O O . ALA A 1 246 ? -25.039 4.199 43.915 1.00 93.69 246 ALA A O 1
ATOM 1883 N N . ASN A 1 247 ? -24.309 4.143 41.795 1.00 95.12 247 ASN A N 1
ATOM 1884 C CA . ASN A 1 247 ? -25.607 3.874 41.180 1.00 95.12 247 ASN A CA 1
ATOM 1885 C C . ASN A 1 247 ? -25.930 2.378 41.009 1.00 95.12 247 ASN A C 1
ATOM 1887 O O . ASN A 1 247 ? -26.983 2.041 40.465 1.00 95.12 247 ASN A O 1
ATOM 1891 N N . ALA A 1 248 ? -25.072 1.465 41.479 1.00 93.44 248 ALA A N 1
ATOM 1892 C CA . ALA A 1 248 ? -25.188 0.033 41.196 1.00 93.44 248 ALA A CA 1
ATOM 1893 C C . ALA A 1 248 ? -26.544 -0.575 41.595 1.00 93.44 248 ALA A C 1
ATOM 1895 O O . ALA A 1 248 ? -27.188 -1.239 40.784 1.00 93.44 248 ALA A O 1
ATOM 1896 N N . ALA A 1 249 ? -27.009 -0.299 42.817 1.00 92.81 249 ALA A N 1
ATOM 1897 C CA . ALA A 1 249 ? -28.272 -0.838 43.324 1.00 92.81 249 ALA A CA 1
ATOM 1898 C C . ALA A 1 249 ? -29.491 -0.310 42.544 1.00 92.81 249 ALA A C 1
ATOM 1900 O O . ALA A 1 249 ? -30.428 -1.056 42.261 1.00 92.81 249 ALA A O 1
ATOM 1901 N N . ALA A 1 250 ? -29.471 0.970 42.159 1.00 92.56 250 ALA A N 1
ATOM 1902 C CA . ALA A 1 250 ? -30.548 1.583 41.386 1.00 92.56 250 ALA A CA 1
ATOM 1903 C C . ALA A 1 250 ? -30.562 1.085 39.931 1.00 92.56 250 ALA A C 1
ATOM 1905 O O . ALA A 1 250 ? -31.632 0.843 39.375 1.00 92.56 250 ALA A O 1
ATOM 1906 N N . LEU A 1 251 ? -29.387 0.873 39.331 1.00 93.56 251 LEU A N 1
ATOM 1907 C CA . LEU A 1 251 ? -29.240 0.292 37.995 1.00 93.56 251 LEU A CA 1
ATOM 1908 C C . LEU A 1 251 ? -29.769 -1.147 37.933 1.00 93.56 251 LEU A C 1
ATOM 1910 O O . LEU A 1 251 ? -30.440 -1.514 36.965 1.00 93.56 251 LEU A O 1
ATOM 1914 N N . GLU A 1 252 ? -29.525 -1.952 38.967 1.00 93.94 252 GLU A N 1
ATOM 1915 C CA . GLU A 1 252 ? -30.088 -3.299 39.056 1.00 93.94 252 GLU A CA 1
ATOM 1916 C C . GLU A 1 252 ? -31.614 -3.252 39.229 1.00 93.94 252 GLU A C 1
ATOM 1918 O O . GLU A 1 252 ? -32.334 -3.901 38.472 1.00 93.94 252 GLU A O 1
ATOM 1923 N N . ALA A 1 253 ? -32.118 -2.430 40.155 1.00 91.69 253 ALA A N 1
ATOM 1924 C CA . ALA A 1 253 ? -33.546 -2.357 40.465 1.00 91.69 253 ALA A CA 1
ATOM 1925 C C . ALA A 1 253 ? -34.408 -1.764 39.333 1.00 91.69 253 ALA A C 1
ATOM 1927 O O . ALA A 1 253 ? -35.526 -2.223 39.111 1.00 91.69 253 ALA A O 1
ATOM 1928 N N . GLN A 1 254 ? -33.916 -0.740 38.629 1.00 91.38 254 GLN A N 1
ATOM 1929 C CA . GLN A 1 254 ? -34.701 0.005 37.633 1.00 91.38 254 GLN A CA 1
ATOM 1930 C C . GLN A 1 254 ? -34.432 -0.441 36.194 1.00 91.38 254 GLN A C 1
ATOM 1932 O O . GLN A 1 254 ? -35.310 -0.326 35.342 1.00 91.38 254 GLN A O 1
ATOM 1937 N N . GLN A 1 255 ? -33.217 -0.915 35.903 1.00 88.19 255 GLN A N 1
ATOM 1938 C CA . GLN A 1 255 ? -32.767 -1.200 34.535 1.00 88.19 255 GLN A CA 1
ATOM 1939 C C . GLN A 1 255 ? -32.287 -2.649 34.349 1.00 88.19 255 GLN A C 1
ATOM 1941 O O . GLN A 1 255 ? -31.866 -3.010 33.252 1.00 88.19 255 GLN A O 1
ATOM 1946 N N . ASN A 1 256 ? -32.362 -3.493 35.389 1.00 91.81 256 ASN A N 1
ATOM 1947 C CA . ASN A 1 256 ? -31.898 -4.887 35.385 1.00 91.81 256 ASN A CA 1
ATOM 1948 C C . ASN A 1 256 ? -30.413 -5.037 34.981 1.00 91.81 256 ASN A C 1
ATOM 1950 O O . ASN A 1 256 ? -30.000 -6.041 34.395 1.00 91.81 256 ASN A O 1
ATOM 1954 N N . ILE A 1 257 ? -29.590 -4.027 35.287 1.00 90.94 257 ILE A N 1
ATOM 1955 C CA . ILE A 1 257 ? -28.147 -4.037 35.025 1.00 90.94 257 ILE A CA 1
ATOM 1956 C C . ILE A 1 257 ? -27.421 -4.460 36.301 1.00 90.94 257 ILE A C 1
ATOM 1958 O O . ILE A 1 257 ? -27.174 -3.652 37.188 1.00 90.94 257 ILE A O 1
ATOM 1962 N N . LYS A 1 258 ? -27.036 -5.738 36.372 1.00 89.56 258 LYS A N 1
ATOM 1963 C CA . LYS A 1 258 ? -26.336 -6.315 37.537 1.00 89.56 258 LYS A CA 1
ATOM 1964 C C . LYS A 1 258 ? -24.883 -5.863 37.679 1.00 89.56 258 LYS A C 1
ATOM 1966 O O . LYS A 1 258 ? -24.334 -5.853 38.772 1.00 89.56 258 LYS A O 1
ATOM 1971 N N . ASN A 1 259 ? -24.236 -5.534 36.561 1.00 91.88 259 ASN A N 1
ATOM 1972 C CA . ASN A 1 259 ? -22.860 -5.050 36.54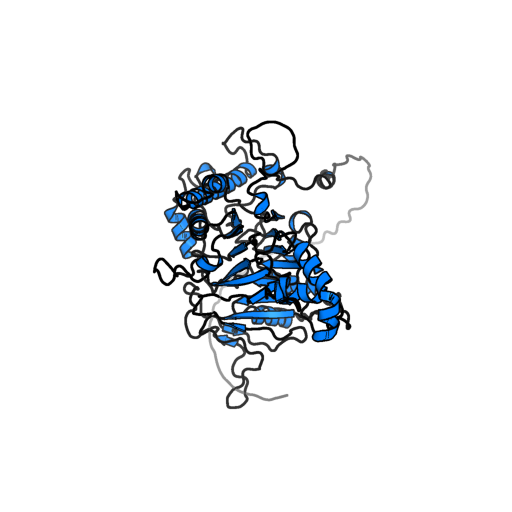3 1.00 91.88 259 ASN A CA 1
ATOM 1973 C C . ASN A 1 259 ? -22.808 -3.662 35.886 1.00 91.88 259 ASN A C 1
ATOM 1975 O O . ASN A 1 259 ? -22.844 -3.579 34.653 1.00 91.88 259 ASN A O 1
ATOM 1979 N N . PRO A 1 260 ? -22.675 -2.581 36.675 1.00 88.44 260 PRO A N 1
ATOM 1980 C CA . PRO A 1 260 ? -22.612 -1.212 36.164 1.00 88.44 260 PRO A CA 1
ATOM 1981 C C . PRO A 1 260 ? -21.493 -0.984 35.145 1.00 88.44 260 PRO A C 1
ATOM 1983 O O . PRO A 1 260 ? -21.663 -0.203 34.212 1.00 88.44 260 PRO A O 1
ATOM 1986 N N . LYS A 1 261 ? -20.372 -1.717 35.243 1.00 90.38 261 LYS A N 1
ATOM 1987 C CA . LYS A 1 261 ? -19.238 -1.577 34.313 1.00 90.38 261 LYS A CA 1
ATOM 1988 C C . LYS A 1 261 ? -19.583 -1.953 32.871 1.00 90.38 261 LYS A C 1
ATOM 1990 O O . LYS A 1 261 ? -18.873 -1.542 31.961 1.00 90.38 261 LYS A O 1
ATOM 1995 N N . VAL A 1 262 ? -20.683 -2.669 32.626 1.00 90.00 262 VAL A N 1
ATOM 1996 C CA . VAL A 1 262 ? -21.172 -2.940 31.261 1.00 90.00 262 VAL A CA 1
ATOM 1997 C C . VAL A 1 262 ? -21.519 -1.638 30.525 1.00 90.00 262 VAL A C 1
ATOM 1999 O O . VAL A 1 262 ? -21.360 -1.559 29.307 1.00 90.00 262 VAL A O 1
ATOM 2002 N N . LEU A 1 263 ? -21.915 -0.585 31.252 1.00 89.44 263 LEU A N 1
ATOM 2003 C CA . LEU A 1 263 ? -22.196 0.735 30.683 1.00 89.44 263 LEU A CA 1
ATOM 2004 C C . LEU A 1 263 ? -20.939 1.447 30.164 1.00 89.44 263 LEU A C 1
ATOM 2006 O O . LEU A 1 263 ? -21.059 2.305 29.293 1.00 89.44 263 LEU A O 1
ATOM 2010 N N . LEU A 1 264 ? -19.739 1.046 30.602 1.00 87.19 264 LEU A N 1
ATOM 2011 C CA . LEU A 1 264 ? -18.488 1.592 30.069 1.00 87.19 264 LEU A CA 1
ATOM 2012 C C . LEU A 1 264 ? -18.334 1.314 28.579 1.00 87.19 264 LEU A C 1
ATOM 2014 O O . LEU A 1 264 ? -17.831 2.173 27.870 1.00 87.19 264 LEU A O 1
ATOM 2018 N N . GLY A 1 265 ? -18.837 0.178 28.083 1.00 83.69 265 GLY A N 1
ATOM 2019 C CA . GLY A 1 265 ? -18.828 -0.115 26.649 1.00 83.69 265 GLY A CA 1
ATOM 2020 C C . GLY A 1 265 ? -19.602 0.922 25.828 1.00 83.69 265 GLY A C 1
ATOM 2021 O O . GLY A 1 265 ? -19.172 1.268 24.732 1.00 83.69 265 GLY A O 1
ATOM 2022 N N . LYS A 1 266 ? -20.688 1.487 26.376 1.00 85.69 266 LYS A N 1
ATOM 2023 C CA . LYS A 1 266 ? -21.434 2.564 25.706 1.00 85.69 266 LYS A CA 1
ATOM 2024 C C . LYS A 1 266 ? -20.619 3.853 25.623 1.00 85.69 266 LYS A C 1
ATOM 2026 O O . LYS A 1 266 ? -20.687 4.539 24.613 1.00 85.69 266 LYS A O 1
ATOM 2031 N N . LEU A 1 267 ? -19.833 4.156 26.654 1.00 86.19 267 LEU A N 1
ATOM 2032 C CA . LEU A 1 267 ? -19.005 5.362 26.729 1.00 86.19 267 LEU A CA 1
ATOM 2033 C C . LEU A 1 267 ? -17.735 5.242 25.882 1.00 86.19 267 LEU A C 1
ATOM 2035 O O . LEU A 1 267 ? -17.385 6.169 25.161 1.00 86.19 267 LEU A O 1
ATOM 2039 N N . THR A 1 268 ? -17.037 4.108 25.954 1.00 82.94 268 THR A N 1
ATOM 2040 C CA . THR A 1 268 ? -15.725 3.940 25.317 1.00 82.94 268 THR A CA 1
ATOM 2041 C C . THR A 1 268 ? -15.832 3.463 23.876 1.00 82.94 268 THR A C 1
ATOM 2043 O O . THR A 1 268 ? -15.220 4.067 23.002 1.00 82.94 268 THR A O 1
ATOM 2046 N N . ARG A 1 269 ? -16.628 2.422 23.605 1.00 81.88 269 ARG A N 1
ATOM 2047 C CA . ARG A 1 269 ? -16.779 1.848 22.260 1.00 81.88 269 ARG A CA 1
ATOM 2048 C C . ARG A 1 269 ? -17.859 2.561 21.458 1.00 81.88 269 ARG A C 1
ATOM 2050 O O . ARG A 1 269 ? -17.607 2.961 20.331 1.00 81.88 269 ARG A O 1
ATOM 2057 N N . ASP A 1 270 ? -19.048 2.728 22.037 1.00 85.94 270 ASP A N 1
ATOM 2058 C CA . ASP A 1 270 ? -20.187 3.290 21.297 1.00 85.94 270 ASP A CA 1
ATOM 2059 C C . ASP A 1 270 ? -20.212 4.830 21.341 1.00 85.94 270 ASP A C 1
ATOM 2061 O O . ASP A 1 270 ? -21.059 5.441 20.690 1.00 85.94 270 ASP A O 1
ATOM 2065 N N . ARG A 1 271 ? -19.299 5.451 22.111 1.00 89.00 271 ARG A N 1
ATOM 2066 C CA . ARG A 1 271 ? -19.134 6.909 22.259 1.00 89.00 271 ARG A CA 1
ATOM 2067 C C . ARG A 1 271 ? -20.436 7.641 22.618 1.00 89.00 271 ARG A C 1
ATOM 2069 O O . ARG A 1 271 ? -20.661 8.775 22.207 1.00 89.00 27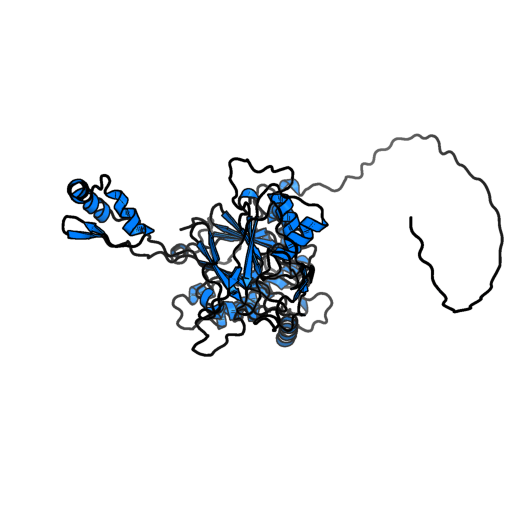1 ARG A O 1
ATOM 2076 N N . LYS A 1 272 ? -21.306 7.005 23.403 1.00 90.50 272 LYS A N 1
ATOM 2077 C CA . LYS A 1 272 ? -22.598 7.545 23.844 1.00 90.50 272 LYS A CA 1
ATOM 2078 C C . LYS A 1 272 ? -22.566 7.896 25.321 1.00 90.50 272 LYS A C 1
ATOM 2080 O O . LYS A 1 272 ? -22.172 7.072 26.146 1.00 90.50 272 LYS A O 1
ATOM 2085 N N . SER A 1 273 ? -23.051 9.092 25.647 1.00 93.19 273 SER A N 1
ATOM 2086 C CA . SER A 1 273 ? -23.288 9.489 27.032 1.00 93.19 273 SER A CA 1
ATOM 2087 C C . SER A 1 273 ? -24.277 8.550 27.720 1.00 93.19 273 SER A C 1
ATOM 2089 O O . SER A 1 273 ? -25.212 8.035 27.101 1.00 93.19 273 SER A O 1
ATOM 2091 N N . VAL A 1 274 ? -24.069 8.339 29.016 1.00 92.69 274 VAL A N 1
ATOM 2092 C CA . VAL A 1 274 ? -24.903 7.477 29.857 1.00 92.69 274 VAL A CA 1
ATOM 2093 C C . VAL A 1 274 ? -25.458 8.305 31.004 1.00 92.69 274 VAL A C 1
ATOM 2095 O O . VAL A 1 274 ? -24.696 8.839 31.802 1.00 92.69 274 VAL A O 1
ATOM 2098 N N . THR A 1 275 ? -26.782 8.385 31.103 1.00 94.38 275 THR A N 1
ATOM 2099 C CA . THR A 1 275 ? -27.466 8.990 32.252 1.00 94.38 275 THR A CA 1
ATOM 2100 C C . THR A 1 275 ? -27.714 7.927 33.316 1.00 94.38 275 THR A C 1
ATOM 2102 O O . THR A 1 275 ? -28.306 6.882 33.032 1.00 94.38 275 THR A O 1
ATOM 2105 N N . LEU A 1 276 ? -27.243 8.183 34.531 1.00 94.44 276 LEU A N 1
ATOM 2106 C CA . LEU A 1 276 ? -27.405 7.310 35.687 1.00 94.44 276 LEU A CA 1
ATOM 2107 C C . LEU A 1 276 ? -28.740 7.582 36.413 1.00 94.44 276 LEU A C 1
ATOM 2109 O O . LEU A 1 276 ? -29.337 8.643 36.220 1.00 94.44 276 LEU A O 1
ATOM 2113 N N . PRO A 1 277 ? -29.236 6.639 37.239 1.00 94.12 277 PRO A N 1
ATOM 2114 C CA . PRO A 1 277 ? -30.479 6.797 38.001 1.00 94.12 277 PRO A CA 1
ATOM 2115 C C . PRO A 1 277 ? -30.547 8.025 38.922 1.00 94.12 277 PRO A C 1
ATOM 2117 O O . PRO A 1 277 ? -31.640 8.530 39.164 1.00 94.12 277 PRO A O 1
ATOM 2120 N N . ASP A 1 278 ? -29.412 8.511 39.426 1.00 93.25 278 ASP A N 1
ATOM 2121 C CA . ASP A 1 278 ? -29.316 9.746 40.220 1.00 93.25 278 ASP A CA 1
ATOM 2122 C C . ASP A 1 278 ? -29.359 11.040 39.378 1.00 93.25 278 ASP A C 1
ATOM 2124 O O . ASP A 1 278 ? -29.340 12.139 39.930 1.00 93.25 278 ASP A O 1
ATOM 2128 N N . GLY A 1 279 ? -29.428 10.922 38.048 1.00 92.31 279 GLY A N 1
ATOM 2129 C CA . GLY A 1 279 ? -29.401 12.036 37.103 1.00 92.31 279 GLY A CA 1
ATOM 2130 C C . GLY A 1 279 ? -28.001 12.452 36.641 1.00 92.31 279 GLY A C 1
ATOM 2131 O O . GLY A 1 279 ? -27.899 13.266 35.721 1.00 92.31 279 GLY A O 1
ATOM 2132 N N . THR A 1 280 ? -26.926 11.890 37.204 1.00 94.50 280 THR A N 1
ATOM 2133 C CA . THR A 1 280 ? -25.551 12.132 36.747 1.00 94.50 280 THR A CA 1
ATOM 2134 C C . THR A 1 280 ? -25.397 11.679 35.292 1.00 94.50 280 THR A C 1
ATOM 2136 O O . THR A 1 280 ? -25.795 10.569 34.933 1.00 94.50 280 THR A O 1
ATOM 2139 N N . ILE A 1 281 ? -24.794 12.511 34.436 1.00 93.88 281 ILE A N 1
ATOM 2140 C CA . ILE A 1 281 ? -24.508 12.172 33.034 1.00 93.88 281 ILE A CA 1
ATOM 2141 C C . ILE A 1 281 ? -23.015 11.900 32.884 1.00 93.88 281 ILE A C 1
ATOM 2143 O O . ILE A 1 281 ? -22.181 12.776 33.093 1.00 93.88 281 ILE A O 1
ATOM 2147 N N . LEU A 1 282 ? -22.681 10.680 32.482 1.00 92.75 282 LEU A N 1
ATOM 2148 C CA . LEU A 1 282 ? -21.328 10.300 32.113 1.00 92.75 282 LEU A CA 1
ATOM 2149 C C . LEU A 1 282 ? -21.118 10.590 30.630 1.00 92.75 282 LEU A C 1
ATOM 2151 O O . LEU A 1 282 ? -21.893 10.126 29.789 1.00 92.75 282 LEU A O 1
ATOM 2155 N N . HIS A 1 283 ? -20.067 11.337 30.306 1.00 91.75 283 HIS A N 1
ATOM 2156 C CA . HIS A 1 283 ? -19.675 11.629 28.930 1.00 91.75 283 HIS A CA 1
ATOM 2157 C C . HIS A 1 283 ? -18.537 10.707 28.479 1.00 91.75 283 HIS A C 1
ATOM 2159 O O . HIS A 1 283 ? -17.700 10.331 29.297 1.00 91.75 283 HIS A O 1
ATOM 2165 N N . PRO A 1 284 ? -18.489 10.312 27.197 1.00 89.69 284 PRO A N 1
ATOM 2166 C CA . PRO A 1 284 ? -17.343 9.600 26.646 1.00 89.69 284 PRO A CA 1
ATOM 2167 C C . PRO A 1 284 ? -16.030 10.367 26.909 1.00 89.69 284 PRO A C 1
ATOM 2169 O O . PRO A 1 284 ? -16.034 11.585 26.739 1.00 89.69 284 PRO A O 1
ATOM 2172 N N . PRO A 1 285 ? -14.914 9.696 27.267 1.00 87.38 285 PRO A N 1
ATOM 2173 C CA . PRO A 1 285 ? -13.612 10.358 27.416 1.00 87.38 285 PRO A CA 1
ATOM 2174 C C . PRO A 1 285 ? -13.213 11.136 26.156 1.00 87.38 285 PRO A C 1
ATOM 2176 O O . PRO A 1 285 ? -13.602 10.748 25.055 1.00 87.38 285 PRO A O 1
ATOM 2179 N N . GLU A 1 286 ? -12.448 12.213 26.261 1.00 86.25 286 GLU A N 1
ATOM 2180 C CA . GLU A 1 286 ? -11.980 12.925 25.065 1.00 86.25 286 GLU A CA 1
ATOM 2181 C C . GLU A 1 286 ? -11.009 12.056 24.252 1.00 86.25 286 GLU A C 1
ATOM 2183 O O . GLU A 1 286 ? -10.305 11.215 24.808 1.00 86.25 286 GLU A O 1
ATOM 2188 N N . LEU A 1 287 ? -11.036 12.201 22.923 1.00 88.12 287 LEU A N 1
ATOM 2189 C CA . LEU A 1 287 ? -10.079 11.547 22.030 1.00 88.12 287 LEU A CA 1
ATOM 2190 C C . LEU A 1 287 ? -8.912 12.513 21.826 1.00 88.12 287 LEU A C 1
ATOM 2192 O O . LEU A 1 287 ? -8.916 13.319 20.905 1.00 88.12 287 LEU A O 1
ATOM 2196 N N . ASP A 1 288 ? -7.978 12.491 22.766 1.00 84.75 288 ASP A N 1
ATOM 2197 C CA . ASP A 1 288 ? -6.841 13.408 22.855 1.00 84.75 288 ASP A CA 1
ATOM 2198 C C . ASP A 1 288 ? -5.541 12.811 22.303 1.00 84.75 288 ASP A C 1
ATOM 2200 O O . ASP A 1 288 ? -4.553 13.526 22.152 1.00 84.75 288 ASP A O 1
ATOM 2204 N N . ILE A 1 289 ? -5.531 11.513 21.984 1.00 85.06 289 ILE A N 1
ATOM 2205 C CA . ILE A 1 289 ? -4.436 10.879 21.259 1.00 85.06 289 ILE A CA 1
ATOM 2206 C C . ILE A 1 289 ? -4.841 10.732 19.793 1.00 85.06 289 ILE A C 1
ATOM 2208 O O . ILE A 1 289 ? -5.636 9.842 19.474 1.00 85.06 289 ILE A O 1
ATOM 2212 N N . PRO A 1 290 ? -4.283 11.554 18.895 1.00 89.00 290 PRO A N 1
ATOM 2213 C CA . PRO A 1 290 ? -4.526 11.415 17.469 1.00 89.00 290 PRO A CA 1
ATOM 2214 C C . PRO A 1 290 ? -3.997 10.074 16.954 1.00 89.00 290 PRO A C 1
ATOM 2216 O O . PRO A 1 290 ? -2.904 9.623 17.322 1.00 89.00 290 PRO A O 1
ATOM 2219 N N . GLY A 1 291 ? -4.781 9.436 16.095 1.00 92.88 291 GLY A N 1
ATOM 2220 C CA . GLY A 1 291 ? -4.403 8.195 15.445 1.00 92.88 291 GLY A CA 1
ATOM 2221 C C . GLY A 1 291 ? -3.276 8.381 14.427 1.00 92.88 291 GLY A C 1
ATOM 2222 O O . GLY A 1 291 ? -2.971 9.489 13.977 1.00 92.88 291 GLY A O 1
ATOM 2223 N N . ARG A 1 292 ? -2.620 7.274 14.071 1.00 95.69 292 ARG A N 1
ATOM 2224 C CA . ARG A 1 292 ? -1.590 7.252 13.024 1.00 95.69 292 ARG A CA 1
ATOM 2225 C C . ARG A 1 292 ? -2.193 7.040 11.638 1.00 95.69 292 ARG A C 1
ATOM 2227 O O . ARG A 1 292 ? -3.088 6.214 11.463 1.00 95.69 292 ARG A O 1
ATOM 2234 N N . LYS A 1 293 ? -1.622 7.698 10.630 1.00 97.75 293 LYS A N 1
ATOM 2235 C CA . LYS A 1 293 ? -2.016 7.585 9.224 1.00 97.75 293 LYS A CA 1
ATOM 2236 C C . LYS A 1 293 ? -0.843 7.182 8.334 1.00 97.75 293 LYS A C 1
ATOM 2238 O O . LYS A 1 293 ? 0.166 7.879 8.257 1.00 97.75 293 LYS A O 1
ATOM 2243 N N . VAL A 1 294 ? -0.986 6.070 7.619 1.00 98.69 294 VAL A N 1
ATOM 2244 C CA . VAL A 1 294 ? 0.020 5.558 6.678 1.00 98.69 294 VAL A CA 1
ATOM 2245 C C . VAL A 1 294 ? -0.561 5.514 5.275 1.00 98.69 294 VAL A C 1
ATOM 2247 O O . VAL A 1 294 ? -1.591 4.889 5.040 1.00 98.69 294 VAL A O 1
ATOM 2250 N N . VAL A 1 295 ? 0.130 6.135 4.327 1.00 98.81 295 VAL A N 1
ATOM 2251 C CA . VAL A 1 295 ? -0.261 6.193 2.919 1.00 98.81 295 VAL A CA 1
ATOM 2252 C C . VAL A 1 295 ? 0.750 5.413 2.098 1.00 98.81 295 VAL A C 1
ATOM 2254 O O . VAL A 1 295 ? 1.953 5.658 2.187 1.00 98.81 295 VAL A O 1
ATOM 2257 N N . VAL A 1 296 ? 0.268 4.482 1.280 1.00 98.88 296 VAL A N 1
ATOM 2258 C CA . VAL A 1 296 ? 1.093 3.719 0.343 1.00 98.88 296 VAL A CA 1
ATOM 2259 C C . VAL A 1 296 ? 0.530 3.883 -1.055 1.00 98.88 296 VAL A C 1
ATOM 2261 O O . VAL A 1 296 ? -0.570 3.420 -1.354 1.00 98.88 296 VAL A O 1
ATOM 2264 N N . LEU A 1 297 ? 1.294 4.539 -1.920 1.00 98.69 297 LEU A N 1
ATOM 2265 C CA . LEU A 1 297 ? 0.929 4.724 -3.316 1.00 98.69 297 LEU A CA 1
ATOM 2266 C C . LEU A 1 297 ? 1.517 3.605 -4.178 1.00 98.69 297 LEU A C 1
ATOM 2268 O O . LEU A 1 297 ? 2.632 3.143 -3.928 1.00 98.69 297 LEU A O 1
ATOM 2272 N N . GLY A 1 298 ? 0.766 3.197 -5.201 1.00 97.56 298 GLY A N 1
ATOM 2273 C CA . GLY A 1 298 ? 1.323 2.452 -6.325 1.00 97.56 298 GLY A CA 1
ATOM 2274 C C . GLY A 1 298 ? 2.100 3.351 -7.281 1.00 97.56 298 GLY A C 1
ATOM 2275 O O . GLY A 1 298 ? 2.359 4.525 -6.999 1.00 97.56 298 GLY A O 1
ATOM 2276 N N . ASP A 1 299 ? 2.423 2.796 -8.443 1.00 97.56 299 ASP A N 1
ATOM 2277 C CA . ASP A 1 299 ? 3.057 3.537 -9.526 1.00 97.56 299 ASP A CA 1
ATOM 2278 C C . ASP A 1 299 ? 2.177 4.692 -9.979 1.00 97.56 299 ASP A C 1
ATOM 2280 O O . ASP A 1 299 ? 0.968 4.545 -10.174 1.00 97.56 299 ASP A O 1
ATOM 2284 N N . THR A 1 300 ? 2.792 5.856 -10.147 1.00 96.38 300 THR A N 1
ATOM 2285 C CA . THR A 1 300 ? 2.073 7.075 -10.484 1.00 96.38 300 THR A CA 1
ATOM 2286 C C . THR A 1 300 ? 3.006 8.167 -10.974 1.00 96.38 300 THR A C 1
ATOM 2288 O O . THR A 1 300 ? 4.145 8.285 -10.523 1.00 96.38 300 THR A O 1
ATOM 2291 N N . TYR A 1 301 ? 2.505 9.015 -11.868 1.00 94.12 301 TYR A N 1
ATOM 2292 C CA . TYR A 1 301 ? 3.116 10.310 -12.195 1.00 94.12 301 TYR A CA 1
ATOM 2293 C C . TYR A 1 301 ? 2.361 11.489 -11.568 1.00 94.12 301 TYR A C 1
ATOM 2295 O O . TYR A 1 301 ? 2.842 12.621 -11.626 1.00 94.12 301 TYR A O 1
ATOM 2303 N N . ASP A 1 302 ? 1.182 11.226 -11.003 1.00 92.81 302 ASP A N 1
ATOM 2304 C CA . ASP A 1 302 ? 0.334 12.189 -10.314 1.00 92.81 302 ASP A CA 1
ATOM 2305 C C . ASP A 1 302 ? -0.637 11.451 -9.375 1.00 92.81 302 ASP A C 1
ATOM 2307 O O . ASP A 1 302 ? -1.607 10.806 -9.786 1.00 92.81 302 ASP A O 1
ATOM 2311 N N . ALA A 1 303 ? -0.374 11.551 -8.076 1.00 93.25 303 ALA A N 1
ATOM 2312 C CA . ALA A 1 303 ? -1.184 10.920 -7.043 1.00 93.25 303 ALA A CA 1
ATOM 2313 C C . ALA A 1 303 ? -2.492 11.668 -6.740 1.00 93.25 303 ALA A C 1
ATOM 2315 O O . ALA A 1 303 ? -3.239 11.249 -5.870 1.00 93.25 303 ALA A O 1
ATOM 2316 N N . THR A 1 304 ? -2.802 12.760 -7.436 1.00 88.69 304 THR A N 1
ATOM 2317 C CA . THR A 1 304 ? -4.015 13.563 -7.209 1.00 88.69 304 THR A CA 1
ATOM 2318 C C . THR A 1 304 ? -5.188 13.098 -8.070 1.00 88.69 304 THR A C 1
ATOM 2320 O O . THR A 1 304 ? -6.278 13.654 -7.982 1.00 88.69 304 THR A O 1
ATOM 2323 N N . ALA A 1 305 ? -4.975 12.066 -8.896 1.00 83.31 305 ALA A N 1
ATOM 2324 C CA . ALA A 1 305 ? -5.935 11.564 -9.878 1.00 83.31 305 ALA A CA 1
ATOM 2325 C C . ALA A 1 305 ? -6.370 12.615 -10.918 1.00 83.31 305 ALA A C 1
ATOM 2327 O O . ALA A 1 305 ? -7.453 12.497 -11.491 1.00 83.31 305 ALA A O 1
ATOM 2328 N N . GLY A 1 306 ? -5.545 13.641 -11.164 1.00 78.25 306 GLY A N 1
ATOM 2329 C CA . GLY A 1 306 ? -5.896 14.770 -12.026 1.00 78.25 306 GLY A CA 1
ATOM 2330 C C . GLY A 1 306 ? -6.924 15.723 -11.408 1.00 78.25 306 GLY A C 1
ATOM 2331 O O . GLY A 1 306 ? -7.489 16.547 -12.119 1.00 78.25 306 GLY A O 1
ATOM 2332 N N . LEU A 1 307 ? -7.191 15.602 -10.103 1.00 75.81 307 LEU A N 1
ATOM 2333 C CA . LEU A 1 307 ? -8.019 16.529 -9.337 1.00 75.81 307 LEU A CA 1
ATOM 2334 C C . LEU A 1 307 ? -7.116 17.671 -8.832 1.00 75.81 307 LEU A C 1
ATOM 2336 O O . LEU A 1 307 ? -6.630 17.657 -7.691 1.00 75.81 307 LEU A O 1
ATOM 2340 N N . ASP A 1 308 ? -6.813 18.640 -9.698 1.00 64.25 308 ASP A N 1
ATOM 2341 C CA . ASP A 1 308 ? -6.023 19.821 -9.346 1.00 64.25 308 ASP A CA 1
ATOM 2342 C C . ASP A 1 308 ? -6.861 21.107 -9.144 1.00 64.25 308 ASP A C 1
ATOM 2344 O O . ASP A 1 308 ? -7.897 21.331 -9.770 1.00 64.25 308 ASP A O 1
ATOM 2348 N N . ALA A 1 309 ? -6.396 21.905 -8.170 1.00 53.59 309 ALA A N 1
ATOM 2349 C CA . ALA A 1 309 ? -6.556 23.342 -7.875 1.00 53.59 309 ALA A CA 1
ATOM 2350 C C . ALA A 1 309 ? -7.906 24.077 -8.055 1.00 53.59 309 ALA A C 1
ATOM 2352 O O . ALA A 1 309 ? -7.944 25.307 -7.981 1.00 53.59 309 ALA A O 1
ATOM 2353 N N . SER A 1 310 ? -9.023 23.390 -8.279 1.00 54.69 310 SER A N 1
ATOM 2354 C CA . SER A 1 310 ? -10.348 24.001 -8.115 1.00 54.69 310 SER A CA 1
ATOM 2355 C C . SER A 1 310 ? -10.853 23.782 -6.688 1.00 54.69 310 SER A C 1
ATOM 2357 O O . SER A 1 310 ? -10.759 22.678 -6.153 1.00 54.69 310 SER A O 1
ATOM 2359 N N . ALA A 1 311 ? -11.396 24.841 -6.076 1.00 52.84 311 ALA A N 1
ATOM 2360 C CA . ALA A 1 311 ? -11.773 24.884 -4.658 1.00 52.84 311 ALA A CA 1
ATOM 2361 C C . ALA A 1 311 ? -12.718 23.746 -4.208 1.00 52.84 311 ALA A C 1
ATOM 2363 O O . ALA A 1 311 ? -12.693 23.364 -3.043 1.00 52.84 311 ALA A O 1
ATOM 2364 N N . ASP A 1 312 ? -13.506 23.171 -5.123 1.00 56.88 312 ASP A N 1
ATOM 2365 C CA . ASP A 1 312 ? -14.438 22.074 -4.821 1.00 56.88 312 ASP A CA 1
ATOM 2366 C C . ASP A 1 312 ? -13.783 20.673 -4.862 1.00 56.88 312 ASP A C 1
ATOM 2368 O O . ASP A 1 312 ? -14.318 19.723 -4.289 1.00 56.88 312 ASP A O 1
ATOM 2372 N N . TYR A 1 313 ? -12.627 20.517 -5.522 1.00 53.75 313 TYR A N 1
ATOM 2373 C CA . TYR A 1 313 ? -11.948 19.222 -5.704 1.00 53.75 313 TYR A CA 1
ATOM 2374 C C . TYR A 1 313 ? -10.691 19.045 -4.844 1.00 53.75 313 TYR A C 1
ATOM 2376 O O . TYR A 1 313 ? -10.237 17.914 -4.670 1.00 53.75 313 TYR A O 1
ATOM 2384 N N . GLU A 1 314 ? -10.154 20.116 -4.253 1.00 58.16 314 GLU A N 1
ATOM 2385 C CA . GLU A 1 314 ? -9.019 20.035 -3.319 1.00 58.16 314 GLU A CA 1
ATOM 2386 C C . GLU A 1 314 ? -9.324 19.189 -2.068 1.00 58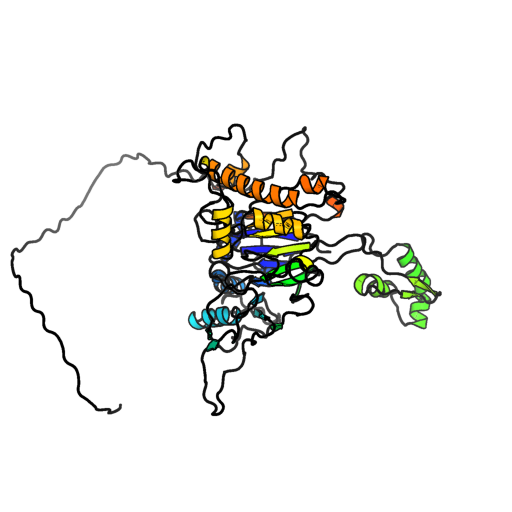.16 314 GLU A C 1
ATOM 2388 O O . GLU A 1 314 ? -8.411 18.609 -1.486 1.00 58.16 314 GLU A O 1
ATOM 2393 N N . ALA A 1 315 ? -10.604 19.032 -1.713 1.00 73.88 315 ALA A N 1
ATOM 2394 C CA . ALA A 1 315 ? -11.078 18.268 -0.557 1.00 73.88 315 ALA A CA 1
ATOM 2395 C C . ALA A 1 315 ? -11.456 16.805 -0.875 1.00 73.88 315 ALA A C 1
ATOM 2397 O O . ALA A 1 315 ? -12.275 16.205 -0.179 1.00 73.88 315 ALA A O 1
ATOM 2398 N N . ARG A 1 316 ? -10.930 16.227 -1.964 1.00 88.81 316 ARG A N 1
ATOM 2399 C CA . ARG A 1 316 ? -11.329 14.894 -2.442 1.00 88.81 316 ARG A CA 1
ATOM 2400 C C . ARG A 1 316 ? -10.154 14.033 -2.912 1.00 88.81 316 ARG A C 1
ATOM 2402 O O . ARG A 1 316 ? -9.035 14.502 -3.111 1.00 88.81 316 ARG A O 1
ATOM 2409 N N . GLY A 1 317 ? -10.430 12.747 -3.115 1.00 92.19 317 GLY A N 1
ATOM 2410 C CA . GLY A 1 317 ? -9.501 11.771 -3.672 1.00 92.19 317 GLY A CA 1
ATOM 2411 C C . GLY A 1 317 ? -8.322 11.464 -2.755 1.00 92.19 317 GLY A C 1
ATOM 2412 O O . GLY A 1 317 ? -8.386 11.624 -1.537 1.00 92.19 317 GLY A O 1
ATOM 2413 N N . MET A 1 318 ? -7.223 11.012 -3.355 1.00 94.81 318 MET A N 1
ATOM 2414 C CA . MET A 1 318 ? -6.038 10.594 -2.608 1.00 94.81 318 MET A CA 1
ATOM 2415 C C . MET A 1 318 ? -5.364 11.758 -1.868 1.00 94.81 318 MET A C 1
ATOM 2417 O O . MET A 1 318 ? -4.860 11.551 -0.773 1.00 94.81 318 MET A O 1
ATOM 2421 N N . ALA A 1 319 ? -5.386 12.981 -2.410 1.00 92.19 319 ALA A N 1
ATOM 2422 C CA . ALA A 1 319 ? -4.814 14.142 -1.724 1.00 92.19 319 ALA A CA 1
ATOM 2423 C C . ALA A 1 319 ? -5.516 14.423 -0.383 1.00 92.19 319 ALA A C 1
ATOM 2425 O O . ALA A 1 319 ? -4.838 14.639 0.616 1.00 92.19 319 ALA A O 1
ATOM 2426 N N . SER A 1 320 ? -6.853 14.352 -0.359 1.00 92.25 320 SER A N 1
ATOM 2427 C CA . SER A 1 320 ? -7.641 14.516 0.867 1.00 92.25 320 SER A CA 1
ATOM 2428 C C . SER A 1 320 ? -7.502 13.322 1.812 1.00 92.25 320 SER A C 1
ATOM 2430 O O . SER A 1 320 ? -7.275 13.512 3.003 1.00 92.25 320 SER A O 1
ATOM 2432 N N . LEU A 1 321 ? -7.542 12.084 1.304 1.00 95.25 321 LEU A N 1
ATOM 2433 C CA . LEU A 1 321 ? -7.334 10.907 2.158 1.00 95.25 321 LEU A CA 1
ATOM 2434 C C . LEU A 1 321 ? -5.940 10.890 2.805 1.00 95.25 321 LEU A C 1
ATOM 2436 O O . LEU A 1 321 ? -5.796 10.460 3.949 1.00 95.25 321 LEU A O 1
ATOM 2440 N N . ALA A 1 322 ? -4.919 11.356 2.083 1.00 95.88 322 ALA A N 1
ATOM 2441 C CA . ALA A 1 322 ? -3.536 11.398 2.545 1.00 95.88 322 ALA A CA 1
ATOM 2442 C C . ALA A 1 322 ? -3.221 12.588 3.463 1.00 95.88 322 ALA A C 1
ATOM 2444 O O . ALA A 1 322 ? -2.088 12.690 3.934 1.00 95.88 322 ALA A O 1
ATOM 2445 N N . GLU A 1 323 ? -4.175 13.487 3.710 1.00 93.50 323 GLU A N 1
ATOM 2446 C CA . GLU A 1 323 ? -3.943 14.694 4.498 1.00 93.50 323 GLU A CA 1
ATOM 2447 C C . GLU A 1 323 ? -3.409 14.359 5.901 1.00 93.50 323 GLU A C 1
ATOM 2449 O O . GLU A 1 323 ? -3.952 13.511 6.621 1.00 93.50 323 GLU A O 1
ATOM 2454 N N . ASN A 1 324 ? -2.326 15.046 6.270 1.00 92.81 324 ASN A N 1
ATOM 2455 C CA . ASN A 1 324 ? -1.564 14.898 7.505 1.00 92.81 324 ASN A CA 1
ATOM 2456 C C . ASN A 1 324 ? -1.013 13.481 7.743 1.00 92.81 324 ASN A C 1
ATOM 2458 O O . ASN A 1 324 ? -0.862 13.064 8.893 1.00 92.81 324 ASN A O 1
ATOM 2462 N N . ALA A 1 325 ? -0.700 12.736 6.675 1.00 95.44 325 ALA A N 1
ATOM 2463 C CA . ALA A 1 325 ? -0.110 11.402 6.780 1.00 95.44 325 ALA A CA 1
ATOM 2464 C C . ALA A 1 325 ? 1.137 11.385 7.681 1.00 95.44 325 ALA A C 1
ATOM 2466 O O . ALA A 1 325 ? 2.073 12.160 7.478 1.00 95.44 325 ALA A O 1
ATOM 2467 N N . ASP A 1 326 ? 1.206 10.450 8.631 1.00 96.06 326 ASP A N 1
ATOM 2468 C CA . ASP A 1 326 ? 2.417 10.225 9.425 1.00 96.06 326 ASP A CA 1
ATOM 2469 C C . ASP A 1 326 ? 3.545 9.658 8.557 1.00 96.06 326 ASP A C 1
ATOM 2471 O O . ASP A 1 326 ? 4.708 10.034 8.701 1.00 96.06 326 ASP A O 1
ATOM 2475 N N . VAL A 1 327 ? 3.194 8.785 7.610 1.00 97.81 327 VAL A N 1
ATOM 2476 C CA . VAL A 1 327 ? 4.130 8.229 6.631 1.00 97.81 327 VAL A CA 1
ATOM 2477 C C . VAL A 1 327 ? 3.486 8.175 5.257 1.00 97.81 327 VAL A C 1
ATOM 2479 O O . VAL A 1 327 ? 2.395 7.632 5.100 1.00 97.81 327 VAL A O 1
ATOM 2482 N N . LEU A 1 328 ? 4.205 8.670 4.256 1.00 98.62 328 LEU A N 1
ATOM 2483 C CA . LEU A 1 328 ? 3.886 8.535 2.843 1.00 98.62 328 LEU A CA 1
ATOM 2484 C C . LEU A 1 328 ? 4.953 7.676 2.159 1.00 98.62 328 LEU A C 1
ATOM 2486 O O . LEU A 1 328 ? 6.127 8.043 2.129 1.00 98.62 328 LEU A O 1
ATOM 2490 N N . VAL A 1 329 ? 4.538 6.559 1.567 1.00 98.88 329 VAL A N 1
ATOM 2491 C CA . VAL A 1 329 ? 5.351 5.768 0.638 1.00 98.88 329 VAL A CA 1
ATOM 2492 C C . VAL A 1 329 ? 4.987 6.172 -0.787 1.00 98.88 329 VAL A C 1
ATOM 2494 O O . VAL A 1 329 ? 3.842 5.996 -1.204 1.00 98.88 329 VAL A O 1
ATOM 2497 N N . HIS A 1 330 ? 5.959 6.700 -1.529 1.00 98.81 330 HIS A N 1
ATOM 2498 C CA . HIS A 1 330 ? 5.775 7.185 -2.898 1.00 98.81 330 HIS A CA 1
ATOM 2499 C C . HIS A 1 330 ? 6.801 6.549 -3.842 1.00 98.81 330 HIS A C 1
ATOM 2501 O O . HIS A 1 330 ? 7.972 6.388 -3.488 1.00 98.81 330 HIS A O 1
ATOM 2507 N N . GLU A 1 331 ? 6.393 6.212 -5.067 1.00 98.31 331 GLU A N 1
ATOM 2508 C CA . GLU A 1 331 ? 7.338 5.770 -6.094 1.00 98.31 331 GLU A CA 1
ATOM 2509 C C . GLU A 1 331 ? 8.304 6.893 -6.511 1.00 98.31 331 GLU A C 1
ATOM 2511 O O . GLU A 1 331 ? 7.957 8.076 -6.525 1.00 98.31 331 GLU A O 1
ATOM 2516 N N . CYS A 1 332 ? 9.535 6.525 -6.845 1.00 97.19 332 CYS A N 1
ATOM 2517 C CA . CYS A 1 332 ? 10.572 7.443 -7.293 1.00 97.19 332 CYS A CA 1
ATOM 2518 C C . CYS A 1 332 ? 11.412 6.768 -8.382 1.00 97.19 332 CYS A C 1
ATOM 2520 O O . CYS A 1 332 ? 12.613 6.518 -8.239 1.00 97.19 332 CYS A O 1
ATOM 2522 N N . THR A 1 333 ? 10.750 6.409 -9.482 1.00 96.50 333 THR A N 1
ATOM 2523 C CA . THR A 1 333 ? 11.349 5.553 -10.510 1.00 96.50 333 THR A CA 1
ATOM 2524 C C . THR A 1 333 ? 12.537 6.208 -11.210 1.00 96.50 333 THR A C 1
ATOM 2526 O O . THR A 1 333 ? 13.512 5.527 -11.553 1.00 96.50 333 THR A O 1
ATOM 2529 N N . ASN A 1 334 ? 12.487 7.518 -11.477 1.00 95.38 334 ASN A N 1
ATOM 2530 C CA . ASN A 1 334 ? 13.524 8.220 -12.235 1.00 95.38 334 ASN A CA 1
ATOM 2531 C C . ASN A 1 334 ? 14.009 9.490 -11.540 1.00 95.38 334 ASN A C 1
ATOM 2533 O O . ASN A 1 334 ? 13.214 10.319 -11.127 1.00 95.38 334 ASN A O 1
ATOM 2537 N N . ALA A 1 335 ? 15.322 9.688 -11.502 1.00 94.50 335 ALA A N 1
ATOM 2538 C CA . ALA A 1 335 ? 15.944 10.879 -10.944 1.00 94.50 335 ALA A CA 1
ATOM 2539 C C . ALA A 1 335 ? 17.049 11.395 -11.861 1.00 94.50 335 ALA A C 1
ATOM 2541 O O . ALA A 1 335 ? 17.718 10.613 -12.538 1.00 94.50 335 ALA A O 1
ATOM 2542 N N . ALA A 1 336 ? 17.209 12.712 -11.901 1.00 93.12 336 ALA A N 1
ATOM 2543 C CA . ALA A 1 336 ? 18.318 13.331 -12.603 1.00 93.12 336 ALA A CA 1
ATOM 2544 C C . ALA A 1 336 ? 19.544 13.281 -11.695 1.00 93.12 336 ALA A C 1
ATOM 2546 O O . ALA A 1 336 ? 19.504 13.843 -10.604 1.00 93.12 336 ALA A O 1
ATOM 2547 N N . LEU A 1 337 ? 20.594 12.579 -12.115 1.00 90.81 337 LEU A N 1
ATOM 2548 C CA . LEU A 1 337 ? 21.834 12.490 -11.348 1.00 90.81 337 LEU A CA 1
ATOM 2549 C C . LEU A 1 337 ? 22.967 13.293 -12.006 1.00 90.81 337 LEU A C 1
ATOM 2551 O O . LEU A 1 337 ? 23.007 13.394 -13.239 1.00 90.81 337 LEU A O 1
ATOM 2555 N N . PRO A 1 338 ? 23.917 13.809 -11.204 1.00 86.69 338 PRO A N 1
ATOM 2556 C CA . PRO A 1 338 ? 25.157 14.373 -11.715 1.00 86.69 338 PRO A CA 1
ATOM 2557 C C . PRO A 1 338 ? 25.955 13.371 -12.553 1.00 86.69 338 PRO A C 1
ATOM 2559 O O . PRO A 1 338 ? 25.944 12.164 -12.276 1.00 86.69 338 PRO A O 1
ATOM 2562 N N . GLY A 1 339 ? 26.718 13.869 -13.528 1.00 81.50 339 GLY A N 1
ATOM 2563 C CA . GLY A 1 339 ? 27.538 13.046 -14.423 1.00 81.50 339 GLY A CA 1
ATOM 2564 C C . GLY A 1 339 ? 28.467 12.086 -13.666 1.00 81.50 339 GLY A C 1
ATOM 2565 O O . GLY A 1 339 ? 28.557 10.905 -14.008 1.00 81.50 339 GLY A O 1
ATOM 2566 N N . SER A 1 340 ? 29.060 12.551 -12.560 1.00 80.44 340 SER A N 1
ATOM 2567 C CA . SER A 1 340 ? 29.954 11.781 -11.675 1.00 80.44 340 SER A CA 1
ATOM 2568 C C . SER A 1 340 ? 29.315 10.535 -11.042 1.00 80.44 340 SER A C 1
ATOM 2570 O O . SER A 1 340 ? 30.023 9.584 -10.699 1.00 80.44 340 SER A O 1
ATOM 2572 N N . LEU A 1 341 ? 27.984 10.506 -10.919 1.00 83.44 341 LEU A N 1
ATOM 2573 C CA . LEU A 1 341 ? 27.215 9.399 -10.345 1.00 83.44 341 LEU A CA 1
ATOM 2574 C C . LEU A 1 341 ? 26.550 8.517 -11.412 1.00 83.44 341 LEU A C 1
ATOM 2576 O O . LEU A 1 341 ? 25.918 7.518 -11.069 1.00 83.44 341 LEU A O 1
ATOM 2580 N N . THR A 1 342 ? 26.712 8.837 -12.702 1.00 74.12 342 THR A N 1
ATOM 2581 C CA . THR A 1 342 ? 26.103 8.087 -13.811 1.00 74.12 342 THR A CA 1
ATOM 2582 C C . THR A 1 342 ? 27.144 7.278 -14.599 1.00 74.12 342 THR A C 1
ATOM 2584 O O . THR A 1 342 ? 27.921 7.827 -15.381 1.00 74.12 342 THR A O 1
ATOM 2587 N N . PRO A 1 343 ? 27.182 5.938 -14.455 1.00 65.75 343 PRO A N 1
ATOM 2588 C CA . PRO A 1 343 ? 28.145 5.118 -15.182 1.00 65.75 343 PRO A CA 1
ATOM 2589 C C . PRO A 1 343 ? 27.949 5.210 -16.704 1.00 65.75 343 PRO A C 1
ATOM 2591 O O . PRO A 1 343 ? 26.862 4.946 -17.218 1.00 65.75 343 PRO A O 1
ATOM 2594 N N . GLY A 1 344 ? 29.016 5.531 -17.441 1.00 63.91 344 GLY A N 1
ATOM 2595 C CA . GLY A 1 344 ? 29.041 5.454 -18.908 1.00 63.91 344 GLY A CA 1
ATOM 2596 C C . GLY A 1 344 ? 28.354 6.602 -19.657 1.00 63.91 344 GLY A C 1
ATOM 2597 O O . GLY A 1 344 ? 28.217 6.517 -20.879 1.00 63.91 344 GLY A O 1
ATOM 2598 N N . LYS A 1 345 ? 27.939 7.673 -18.971 1.00 60.16 345 LYS A N 1
ATOM 2599 C CA . LYS A 1 345 ? 27.523 8.930 -19.610 1.00 60.16 345 LYS A CA 1
ATOM 2600 C C . LYS A 1 345 ? 28.679 9.935 -19.638 1.00 60.16 345 LYS A C 1
ATOM 2602 O O . LYS A 1 345 ? 29.634 9.810 -18.878 1.00 60.16 345 LYS A O 1
ATOM 2607 N N . ARG A 1 346 ? 28.613 10.896 -20.572 1.00 55.72 346 ARG A N 1
ATOM 2608 C CA . ARG A 1 346 ? 29.508 12.071 -20.584 1.00 55.72 346 ARG A CA 1
ATOM 2609 C C . ARG A 1 346 ? 29.367 12.805 -19.245 1.00 55.72 346 ARG A C 1
ATOM 2611 O O . ARG A 1 346 ? 28.303 12.711 -18.649 1.00 55.72 346 ARG A O 1
ATOM 2618 N N . GLU A 1 347 ? 30.387 13.552 -18.821 1.00 57.16 347 GLU A N 1
ATOM 2619 C CA . GLU A 1 347 ? 30.409 14.356 -17.575 1.00 57.16 347 GLU A CA 1
ATOM 2620 C C . GLU A 1 3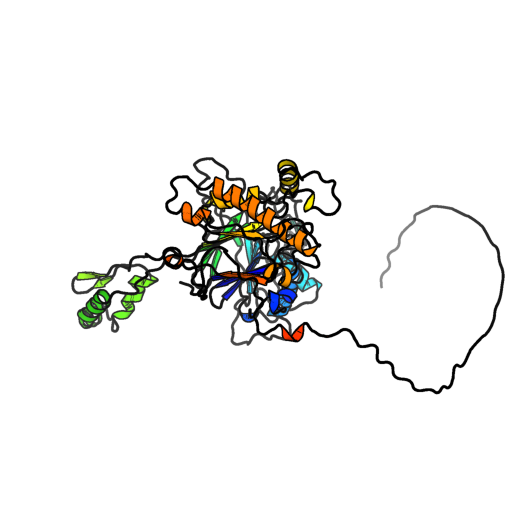47 ? 29.282 15.411 -17.457 1.00 57.16 347 GLU A C 1
ATOM 2622 O O . GLU A 1 347 ? 29.276 16.206 -16.527 1.00 57.16 347 GLU A O 1
ATOM 2627 N N . GLU A 1 348 ? 28.332 15.442 -18.391 1.00 63.28 348 GLU A N 1
ATOM 2628 C CA . GLU A 1 348 ? 27.180 16.333 -18.371 1.00 63.28 348 GLU A CA 1
ATOM 2629 C C . GLU A 1 348 ? 26.086 15.777 -17.452 1.00 63.28 348 GLU A C 1
ATOM 2631 O O . GLU A 1 348 ? 25.653 14.629 -17.593 1.00 63.28 348 GLU A O 1
ATOM 2636 N N . ASP A 1 349 ? 25.608 16.627 -16.548 1.00 75.25 349 ASP A N 1
ATOM 2637 C CA . ASP A 1 349 ? 24.521 16.305 -15.631 1.00 75.25 349 ASP A CA 1
ATOM 2638 C C . ASP A 1 349 ? 23.211 16.028 -16.381 1.00 75.25 349 ASP A C 1
ATOM 2640 O O . ASP A 1 349 ? 22.868 16.680 -17.377 1.00 75.25 349 ASP A O 1
ATOM 2644 N N . GLU A 1 350 ? 22.434 15.060 -15.888 1.00 79.56 350 GLU A N 1
ATOM 2645 C CA . GLU A 1 350 ? 21.077 14.871 -16.386 1.00 79.56 350 GLU A CA 1
ATOM 2646 C C . GLU A 1 350 ? 20.215 16.090 -16.027 1.00 79.56 350 GLU A C 1
ATOM 2648 O O . GLU A 1 350 ? 20.210 16.562 -14.894 1.00 79.56 350 GLU A O 1
ATOM 2653 N N . LYS A 1 351 ? 19.432 16.595 -16.984 1.00 85.69 351 LYS A N 1
ATOM 2654 C CA . LYS A 1 351 ? 18.523 17.719 -16.728 1.00 85.69 351 LYS A CA 1
ATOM 2655 C C . LYS A 1 351 ? 17.221 17.233 -16.100 1.00 85.69 351 LYS A C 1
ATOM 2657 O O . LYS A 1 351 ? 16.574 16.334 -16.647 1.00 85.69 351 LYS A O 1
ATOM 2662 N N . HIS A 1 352 ? 16.796 17.880 -15.013 1.00 86.62 352 HIS A N 1
ATOM 2663 C CA . HIS A 1 352 ? 15.556 17.550 -14.298 1.00 86.62 352 HIS A CA 1
ATOM 2664 C C . HIS A 1 352 ? 14.332 17.495 -15.220 1.00 86.62 352 HIS A C 1
ATOM 2666 O O . HIS A 1 352 ? 13.600 16.507 -15.190 1.00 86.62 352 HIS A O 1
ATOM 2672 N N . ASP A 1 353 ? 14.144 18.494 -16.085 1.00 88.31 353 ASP A N 1
ATOM 2673 C CA . ASP A 1 353 ? 12.970 18.573 -16.965 1.00 88.31 353 ASP A CA 1
ATOM 2674 C C . ASP A 1 353 ? 12.899 17.409 -17.960 1.00 88.31 353 ASP A C 1
ATOM 2676 O O . ASP A 1 353 ? 11.833 16.841 -18.194 1.00 88.31 353 ASP A O 1
ATOM 2680 N N . GLU A 1 354 ? 14.041 16.991 -18.511 1.00 90.88 354 GLU A N 1
ATOM 2681 C CA . GLU A 1 354 ? 14.093 15.868 -19.449 1.00 90.88 354 GLU A CA 1
ATOM 2682 C C . GLU A 1 354 ? 13.798 14.533 -18.764 1.00 90.88 354 GLU A C 1
ATOM 2684 O O . GLU A 1 354 ? 13.132 13.666 -19.340 1.00 90.88 354 GLU A O 1
ATOM 2689 N N . VAL A 1 355 ? 14.318 14.339 -17.547 1.00 91.38 355 VAL A N 1
ATOM 2690 C CA . VAL A 1 355 ? 14.054 13.130 -16.759 1.00 91.38 355 VAL A CA 1
ATOM 2691 C C . VAL A 1 355 ? 12.591 13.092 -16.329 1.00 91.38 355 VAL A C 1
ATOM 2693 O O . VAL A 1 355 ? 11.947 12.059 -16.505 1.00 91.38 355 VAL A O 1
ATOM 2696 N N . ARG A 1 356 ? 12.042 14.220 -15.867 1.00 92.06 356 ARG A N 1
ATOM 2697 C CA . ARG A 1 356 ? 10.631 14.354 -15.491 1.00 92.06 356 ARG A CA 1
ATOM 2698 C C . ARG A 1 356 ? 9.698 14.084 -16.664 1.00 92.06 356 ARG A C 1
ATOM 2700 O O . ARG A 1 356 ? 8.770 13.296 -16.518 1.00 92.06 356 ARG A O 1
ATOM 2707 N N . ALA A 1 357 ? 9.968 14.654 -17.837 1.00 92.31 357 ALA A N 1
ATOM 2708 C CA . ALA A 1 357 ? 9.170 14.398 -19.034 1.00 92.31 357 ALA A CA 1
ATOM 2709 C C . ALA A 1 357 ? 9.177 12.907 -19.419 1.00 92.31 357 ALA A C 1
ATOM 2711 O O . ALA A 1 357 ? 8.137 12.337 -19.745 1.00 92.31 357 ALA A O 1
ATOM 2712 N N . LYS A 1 358 ? 10.338 12.239 -19.337 1.00 92.44 358 LYS A N 1
ATOM 2713 C CA . LYS A 1 358 ? 10.454 10.793 -19.600 1.00 92.44 358 LYS A CA 1
ATOM 2714 C C . LYS A 1 358 ? 9.720 9.943 -18.564 1.00 92.44 358 LYS A C 1
ATOM 2716 O O . LYS A 1 358 ? 9.124 8.941 -18.955 1.00 92.44 358 LYS A O 1
ATOM 2721 N N . ALA A 1 359 ? 9.786 10.319 -17.287 1.00 93.31 359 ALA A N 1
ATOM 2722 C CA . ALA A 1 359 ? 9.076 9.643 -16.207 1.00 93.31 359 ALA A CA 1
ATOM 2723 C C . ALA A 1 359 ? 7.561 9.743 -16.430 1.00 93.31 359 ALA A C 1
ATOM 2725 O O . ALA A 1 359 ? 6.898 8.714 -16.547 1.00 93.31 359 ALA A O 1
ATOM 2726 N N . LEU A 1 360 ? 7.053 10.958 -16.661 1.00 91.69 360 LEU A N 1
ATOM 2727 C CA . LEU A 1 360 ? 5.639 11.226 -16.927 1.00 91.69 360 LEU A CA 1
ATOM 2728 C C . LEU A 1 360 ? 5.115 10.437 -18.131 1.00 91.69 360 LEU A C 1
ATOM 2730 O O . LEU A 1 360 ? 4.089 9.776 -18.028 1.00 91.69 360 LEU A O 1
ATOM 2734 N N . MET A 1 361 ? 5.840 10.413 -19.257 1.00 90.50 361 MET A N 1
ATOM 2735 C CA . MET A 1 361 ? 5.435 9.616 -20.430 1.00 90.50 361 MET A CA 1
ATOM 2736 C C . MET A 1 361 ? 5.317 8.113 -20.140 1.00 90.50 361 MET A C 1
ATOM 2738 O O . MET A 1 361 ? 4.612 7.395 -20.848 1.00 90.50 361 MET A O 1
ATOM 2742 N N . ARG A 1 362 ? 6.044 7.614 -19.138 1.00 91.44 362 ARG A N 1
ATOM 2743 C CA . ARG A 1 362 ? 6.005 6.213 -18.701 1.00 91.44 362 ARG A CA 1
ATOM 2744 C C . ARG A 1 362 ? 5.066 6.002 -17.513 1.00 91.44 362 ARG A C 1
ATOM 2746 O O . ARG A 1 362 ? 4.977 4.884 -17.020 1.00 91.44 362 ARG A O 1
ATOM 2753 N N . GLY A 1 363 ? 4.355 7.042 -17.092 1.00 93.25 363 GLY A N 1
ATOM 2754 C CA . GLY A 1 363 ? 3.444 7.022 -15.960 1.00 93.25 363 GLY A CA 1
ATOM 2755 C C . GLY A 1 363 ? 4.132 6.993 -14.595 1.00 93.25 363 GLY A C 1
ATOM 2756 O O . GLY A 1 363 ? 3.516 6.525 -13.649 1.00 93.25 363 GLY A O 1
ATOM 2757 N N . HIS A 1 364 ? 5.377 7.453 -14.488 1.00 96.56 364 HIS A N 1
ATOM 2758 C CA . HIS A 1 364 ? 6.167 7.393 -13.259 1.00 96.56 364 HIS A CA 1
ATOM 2759 C C . HIS A 1 364 ? 6.584 8.765 -12.732 1.00 96.56 364 HIS A C 1
ATOM 2761 O O . HIS A 1 364 ? 6.552 9.772 -13.447 1.00 96.56 364 HIS A O 1
ATOM 2767 N N . SER A 1 365 ? 7.058 8.771 -11.489 1.00 97.69 365 SER A N 1
ATOM 2768 C CA . SER A 1 365 ? 7.456 9.963 -10.752 1.00 97.69 365 SER A CA 1
ATOM 2769 C C . SER A 1 365 ? 8.967 10.154 -10.660 1.00 97.69 365 SER A C 1
ATOM 2771 O O . SER A 1 365 ? 9.780 9.248 -10.878 1.00 97.69 365 SER A O 1
ATOM 2773 N N . THR A 1 366 ? 9.330 11.389 -10.317 1.00 98.19 366 THR A N 1
ATOM 2774 C CA . THR A 1 366 ? 10.688 11.800 -9.951 1.00 98.19 366 THR A CA 1
ATOM 2775 C C . THR A 1 366 ? 10.731 12.269 -8.495 1.00 98.19 366 THR A C 1
ATOM 2777 O O . THR A 1 366 ? 9.663 12.479 -7.909 1.00 98.19 366 THR A O 1
ATOM 2780 N N . PRO A 1 367 ? 11.922 12.512 -7.906 1.00 98.25 367 PRO A N 1
ATOM 2781 C CA . PRO A 1 367 ? 12.023 13.052 -6.549 1.00 98.25 367 PRO A CA 1
ATOM 2782 C C . PRO A 1 367 ? 11.190 14.324 -6.351 1.00 98.25 367 PRO A C 1
ATOM 2784 O O . PRO A 1 367 ? 10.567 14.507 -5.311 1.00 98.25 367 PRO A O 1
ATOM 2787 N N . GLN A 1 368 ? 11.122 15.178 -7.378 1.00 97.44 368 GLN A N 1
ATOM 2788 C CA . GLN A 1 368 ? 10.354 16.423 -7.349 1.00 97.44 368 GLN A CA 1
ATOM 2789 C C . GLN A 1 368 ? 8.847 16.167 -7.232 1.00 97.44 368 GLN A C 1
ATOM 2791 O O . GLN A 1 368 ? 8.173 16.876 -6.494 1.00 97.44 368 GLN A O 1
ATOM 2796 N N . VAL A 1 369 ? 8.319 15.160 -7.937 1.00 96.81 369 VAL A N 1
ATOM 2797 C CA . VAL A 1 369 ? 6.891 14.807 -7.879 1.00 96.81 369 VAL A CA 1
ATOM 2798 C C . VAL A 1 369 ? 6.548 14.208 -6.516 1.00 96.81 369 VAL A C 1
ATOM 2800 O O . VAL A 1 369 ? 5.597 14.653 -5.878 1.00 96.81 369 VAL A O 1
ATOM 2803 N N . ALA A 1 370 ? 7.372 13.275 -6.028 1.00 98.19 370 ALA A N 1
ATOM 2804 C CA . ALA A 1 370 ? 7.188 12.672 -4.710 1.00 98.19 370 ALA A CA 1
ATOM 2805 C C . ALA A 1 370 ? 7.242 13.725 -3.587 1.00 98.19 370 ALA A C 1
ATOM 2807 O O . ALA A 1 370 ? 6.371 13.749 -2.718 1.00 98.19 370 ALA A O 1
ATOM 2808 N N . GLY A 1 371 ? 8.221 14.638 -3.636 1.00 97.25 371 GLY A N 1
ATOM 2809 C CA . GLY A 1 371 ? 8.348 15.735 -2.676 1.00 97.25 371 GLY A CA 1
ATOM 2810 C C . GLY A 1 371 ? 7.193 16.739 -2.748 1.00 97.25 371 GLY A C 1
ATOM 2811 O O . GLY A 1 371 ? 6.678 17.150 -1.712 1.00 97.25 371 GLY A O 1
ATOM 2812 N N . GLN A 1 372 ? 6.728 17.093 -3.954 1.00 95.38 372 GLN A N 1
ATOM 2813 C CA . GLN A 1 372 ? 5.554 17.960 -4.142 1.00 95.38 372 GLN A CA 1
ATOM 2814 C C . GLN A 1 372 ? 4.298 17.352 -3.528 1.00 95.38 372 GLN A C 1
ATOM 2816 O O . GLN A 1 372 ? 3.561 18.048 -2.831 1.00 95.38 372 GLN A O 1
ATOM 2821 N N . PHE A 1 373 ? 4.057 16.062 -3.770 1.00 95.62 373 PHE A N 1
ATOM 2822 C CA . PHE A 1 373 ? 2.894 15.396 -3.205 1.00 95.62 373 PHE A CA 1
ATOM 2823 C C . PHE A 1 373 ? 2.996 15.304 -1.680 1.00 95.62 373 PHE A C 1
ATOM 2825 O O . PHE A 1 373 ? 2.041 15.665 -1.004 1.00 95.62 373 PHE A O 1
ATOM 2832 N N . ALA A 1 374 ? 4.167 14.941 -1.140 1.00 96.00 374 ALA A N 1
ATOM 2833 C CA . ALA A 1 374 ? 4.418 14.919 0.303 1.00 96.00 374 ALA A CA 1
ATOM 2834 C C . ALA A 1 374 ? 4.148 16.272 0.978 1.00 96.00 374 ALA A C 1
ATOM 2836 O O . ALA A 1 374 ? 3.567 16.319 2.060 1.00 96.00 374 ALA A O 1
ATOM 2837 N N . ALA A 1 375 ? 4.532 17.376 0.330 1.00 93.19 375 ALA A N 1
ATOM 2838 C CA . ALA A 1 375 ? 4.206 18.714 0.810 1.00 93.19 375 ALA A CA 1
ATOM 2839 C C . ALA A 1 375 ? 2.700 18.992 0.748 1.00 93.19 375 ALA A C 1
ATOM 2841 O O . ALA A 1 375 ? 2.130 19.461 1.730 1.00 93.19 375 ALA A O 1
ATOM 2842 N N . ARG A 1 376 ? 2.050 18.661 -0.378 1.00 90.69 376 ARG A N 1
ATOM 2843 C CA . ARG A 1 376 ? 0.611 18.883 -0.591 1.00 90.69 376 ARG A CA 1
ATOM 2844 C C . ARG A 1 376 ? -0.242 18.212 0.479 1.00 90.69 376 ARG A C 1
ATOM 2846 O O . ARG A 1 376 ? -1.204 18.816 0.931 1.00 90.69 376 ARG A O 1
ATOM 2853 N N . CYS A 1 377 ? 0.087 16.986 0.872 1.00 91.12 377 CYS A N 1
ATOM 2854 C CA . CYS A 1 377 ? -0.670 16.274 1.897 1.00 91.12 377 CYS A CA 1
ATOM 2855 C C . CYS A 1 377 ? -0.162 16.520 3.325 1.00 91.12 377 CYS A C 1
ATOM 2857 O O . CYS A 1 377 ? -0.670 15.895 4.249 1.00 91.12 377 CYS A O 1
ATOM 2859 N N . GLY A 1 378 ? 0.821 17.403 3.540 1.00 91.25 378 GLY A N 1
ATOM 2860 C CA . GLY A 1 378 ? 1.364 17.655 4.878 1.00 91.25 378 GLY A CA 1
ATOM 2861 C C . GLY A 1 378 ? 1.989 16.407 5.509 1.00 91.25 378 GLY A C 1
ATOM 2862 O O . GLY A 1 378 ? 1.907 16.219 6.723 1.00 91.25 378 GLY A O 1
ATOM 2863 N N . ALA A 1 379 ? 2.576 15.527 4.688 1.00 93.88 379 ALA A N 1
ATOM 2864 C CA . ALA A 1 379 ? 3.164 14.285 5.163 1.00 93.88 379 ALA A CA 1
ATOM 2865 C C . ALA A 1 379 ? 4.280 14.571 6.174 1.00 93.88 379 ALA A C 1
ATOM 2867 O O . ALA A 1 379 ? 5.066 15.505 6.013 1.00 93.88 379 ALA A O 1
ATOM 2868 N N . LYS A 1 380 ? 4.364 13.737 7.209 1.00 93.44 380 LYS A N 1
ATOM 2869 C CA . LYS A 1 380 ? 5.361 13.824 8.278 1.00 93.44 380 LYS A CA 1
ATOM 2870 C C . LYS A 1 380 ? 6.638 13.058 7.940 1.00 93.44 380 LYS A C 1
ATOM 2872 O O . LYS A 1 380 ? 7.702 13.469 8.381 1.00 93.44 380 LYS A O 1
ATOM 2877 N N . GLN A 1 381 ? 6.567 11.982 7.169 1.00 96.00 381 GLN A N 1
ATOM 2878 C CA . GLN A 1 381 ? 7.730 11.239 6.687 1.00 96.00 381 GLN A CA 1
ATOM 2879 C C . GLN A 1 381 ? 7.503 10.814 5.238 1.00 96.00 381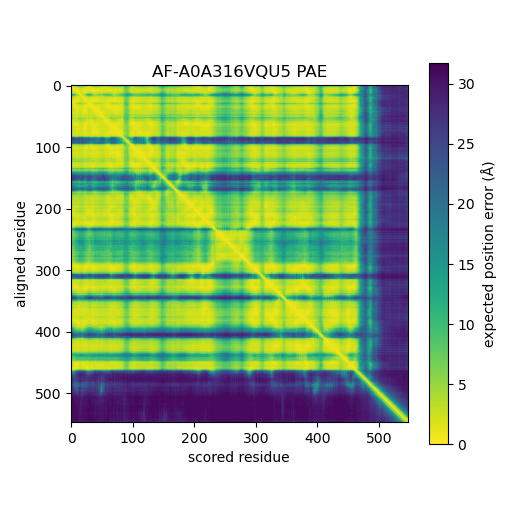 GLN A C 1
ATOM 2881 O O . GLN A 1 381 ? 6.449 10.271 4.917 1.00 96.00 381 GLN A O 1
ATOM 2886 N N . LEU A 1 382 ? 8.515 10.991 4.386 1.00 98.19 382 LEU A N 1
ATOM 2887 C CA . LEU A 1 382 ? 8.518 10.501 3.008 1.00 98.19 382 LEU A CA 1
ATOM 2888 C C . LEU A 1 382 ? 9.462 9.300 2.866 1.00 98.19 382 LEU A C 1
ATOM 2890 O O . LEU A 1 382 ? 10.655 9.402 3.159 1.00 98.19 382 LEU A O 1
ATOM 2894 N N . LEU A 1 383 ? 8.934 8.167 2.408 1.00 98.69 383 LEU A N 1
ATOM 2895 C CA . LEU A 1 383 ? 9.694 6.976 2.032 1.00 98.69 383 LEU A CA 1
ATOM 2896 C C . LEU A 1 383 ? 9.595 6.789 0.515 1.00 98.69 383 LEU A C 1
ATOM 2898 O O . LEU A 1 383 ? 8.503 6.692 -0.043 1.00 98.69 383 LEU A O 1
ATOM 2902 N N . LEU A 1 384 ? 10.739 6.740 -0.156 1.00 98.62 384 LEU A N 1
ATOM 2903 C CA . LEU A 1 384 ? 10.835 6.5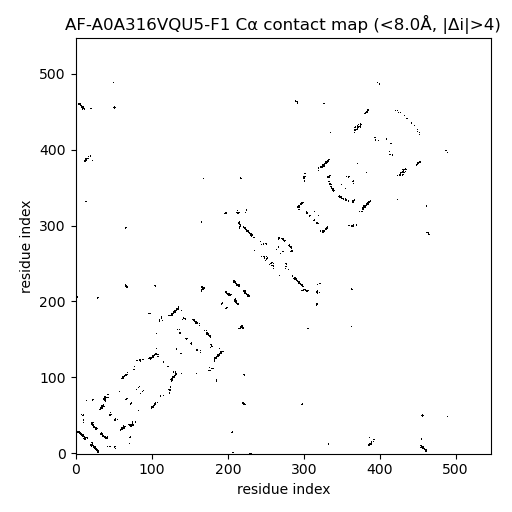81 -1.602 1.00 98.62 384 LEU A CA 1
ATOM 2904 C C . LEU A 1 384 ? 10.986 5.099 -1.949 1.00 98.62 384 LEU A C 1
ATOM 2906 O O . LEU A 1 384 ? 11.803 4.395 -1.352 1.00 98.62 384 LEU A O 1
ATOM 2910 N N . ASN A 1 385 ? 10.219 4.637 -2.930 1.00 97.56 385 ASN A N 1
ATOM 2911 C CA . ASN A 1 385 ? 10.193 3.245 -3.368 1.00 97.56 385 ASN A CA 1
ATOM 2912 C C . ASN A 1 385 ? 10.297 3.125 -4.901 1.00 97.56 385 ASN A C 1
ATOM 2914 O O . ASN A 1 385 ? 10.333 4.126 -5.613 1.00 97.56 385 ASN A O 1
ATOM 2918 N N . HIS A 1 386 ? 10.295 1.891 -5.411 1.00 97.94 386 HIS A N 1
ATOM 2919 C CA . HIS A 1 386 ? 10.094 1.576 -6.827 1.00 97.94 386 HIS A CA 1
ATOM 2920 C C . HIS A 1 386 ? 11.149 2.194 -7.761 1.00 97.94 386 HIS A C 1
ATOM 2922 O O . HIS A 1 386 ? 10.865 2.863 -8.750 1.00 97.94 386 HIS A O 1
ATOM 2928 N N . PHE A 1 387 ? 12.423 1.971 -7.454 1.00 97.06 387 PHE A N 1
ATOM 2929 C CA . PHE A 1 387 ? 13.530 2.559 -8.202 1.00 97.06 387 PHE A CA 1
ATOM 2930 C C . PHE A 1 387 ? 13.755 1.869 -9.552 1.00 97.06 387 PHE A C 1
ATOM 2932 O O . PHE A 1 387 ? 13.621 0.647 -9.700 1.00 97.06 387 PHE A O 1
ATOM 2939 N N . SER A 1 388 ? 14.178 2.642 -10.552 1.00 95.06 388 SER A N 1
ATOM 2940 C CA . SER A 1 388 ? 14.752 2.101 -11.788 1.00 95.06 388 SER A CA 1
ATOM 2941 C C . SER A 1 388 ? 16.023 1.300 -11.508 1.00 95.06 388 SER A C 1
ATOM 2943 O O . SER A 1 388 ? 16.842 1.678 -10.673 1.00 95.06 388 SER A O 1
ATOM 2945 N N . ILE A 1 389 ? 16.257 0.255 -12.304 1.00 92.00 389 ILE A N 1
ATOM 2946 C CA . ILE A 1 389 ? 17.493 -0.551 -12.289 1.00 92.00 389 ILE A CA 1
ATOM 2947 C C . ILE A 1 389 ? 18.770 0.267 -12.529 1.00 92.00 389 ILE A C 1
ATOM 2949 O O . ILE A 1 389 ? 19.871 -0.223 -12.296 1.00 92.00 389 ILE A O 1
ATOM 2953 N N . LYS A 1 390 ? 18.634 1.515 -12.997 1.00 89.81 390 LYS A N 1
ATOM 2954 C CA . LYS A 1 390 ? 19.734 2.482 -13.108 1.00 89.81 390 LYS A CA 1
ATOM 2955 C C . LYS A 1 390 ? 20.313 2.890 -11.752 1.00 89.81 390 LYS A C 1
ATOM 2957 O O . LYS A 1 390 ? 21.449 3.348 -11.718 1.00 89.81 390 LYS A O 1
ATOM 2962 N N . TYR A 1 391 ? 19.553 2.717 -10.671 1.00 90.75 391 TYR A N 1
ATOM 2963 C CA . TYR A 1 391 ? 19.931 3.091 -9.308 1.00 90.75 391 TYR A CA 1
ATOM 2964 C C . TYR A 1 391 ? 19.966 1.835 -8.414 1.00 90.75 391 TYR A C 1
ATOM 2966 O O . TYR A 1 391 ? 19.109 1.647 -7.540 1.00 90.75 391 TYR A O 1
ATOM 2974 N N . PRO A 1 392 ? 20.912 0.906 -8.664 1.00 86.81 392 PRO A N 1
ATOM 2975 C CA . PRO A 1 392 ? 21.002 -0.318 -7.880 1.00 86.81 392 PRO A CA 1
ATOM 2976 C C . PRO A 1 392 ? 21.311 0.010 -6.419 1.00 86.81 392 PRO A C 1
ATOM 2978 O O . PRO A 1 392 ? 22.050 0.951 -6.131 1.00 86.81 392 PRO A O 1
ATOM 2981 N N . ALA A 1 393 ? 20.766 -0.782 -5.495 1.00 86.69 393 ALA A N 1
ATOM 2982 C CA . ALA A 1 393 ? 21.036 -0.586 -4.077 1.00 86.69 393 ALA A CA 1
ATOM 2983 C C . ALA A 1 393 ? 22.530 -0.827 -3.770 1.00 86.69 393 ALA A C 1
ATOM 2985 O O . ALA A 1 393 ? 23.144 -1.735 -4.362 1.00 86.69 393 ALA A O 1
ATOM 2986 N N . PRO A 1 394 ? 23.134 -0.040 -2.860 1.00 85.56 394 PRO A N 1
ATOM 2987 C CA . PRO A 1 394 ? 24.417 -0.394 -2.278 1.00 85.56 394 PRO A CA 1
ATOM 2988 C C . PRO A 1 394 ? 24.270 -1.669 -1.440 1.00 85.56 394 PRO A C 1
ATOM 2990 O O . PRO A 1 394 ? 23.187 -2.023 -0.972 1.00 85.56 394 PRO A O 1
ATOM 2993 N N . HIS A 1 395 ? 25.375 -2.377 -1.242 1.00 80.94 395 HIS A N 1
ATOM 2994 C CA . HIS A 1 395 ? 25.409 -3.526 -0.353 1.00 80.94 395 HIS A CA 1
ATOM 2995 C C . HIS A 1 395 ? 25.098 -3.065 1.085 1.00 80.94 395 HIS A C 1
ATOM 2997 O O . HIS A 1 395 ? 25.728 -2.107 1.540 1.00 80.94 395 HIS A O 1
ATOM 3003 N N . PRO A 1 396 ? 24.219 -3.751 1.839 1.00 70.12 396 PRO A N 1
ATOM 3004 C CA . PRO A 1 396 ? 23.807 -3.306 3.174 1.00 70.12 396 PRO A CA 1
ATOM 3005 C C . PRO A 1 396 ? 24.976 -3.033 4.138 1.00 70.12 396 PRO A C 1
ATOM 3007 O O . PRO A 1 396 ? 25.029 -1.986 4.771 1.00 70.12 396 PRO A O 1
ATOM 3010 N N . LEU A 1 397 ? 25.981 -3.922 4.175 1.00 67.88 397 LEU A N 1
ATOM 3011 C CA . LEU A 1 397 ? 27.184 -3.738 5.011 1.00 67.88 397 LEU A CA 1
ATOM 3012 C C . LEU A 1 397 ? 28.047 -2.530 4.619 1.00 67.88 397 LEU A C 1
ATOM 3014 O O . LEU A 1 397 ? 28.817 -2.048 5.443 1.00 67.88 397 LEU A O 1
ATOM 3018 N N . PHE A 1 398 ? 27.978 -2.080 3.365 1.00 72.94 398 PHE A N 1
ATOM 3019 C CA . PHE A 1 398 ? 28.710 -0.890 2.939 1.00 72.94 398 PHE A CA 1
ATOM 3020 C C . PHE A 1 398 ? 28.016 0.359 3.472 1.00 72.94 398 PHE A C 1
ATOM 3022 O O . PHE A 1 398 ? 28.659 1.186 4.107 1.00 72.94 398 PHE A O 1
ATOM 3029 N N . ALA A 1 399 ? 26.701 0.449 3.264 1.00 63.47 399 ALA A N 1
ATOM 3030 C CA . ALA A 1 399 ? 25.908 1.587 3.707 1.00 63.47 399 ALA A CA 1
ATOM 3031 C C . ALA A 1 399 ? 25.983 1.786 5.234 1.00 63.47 399 ALA A C 1
ATOM 3033 O O . ALA A 1 399 ? 26.012 2.920 5.695 1.00 63.47 399 ALA A O 1
ATOM 3034 N N . ALA A 1 400 ? 26.139 0.696 5.997 1.00 62.41 400 ALA A N 1
ATOM 3035 C CA . ALA A 1 400 ? 26.296 0.743 7.449 1.00 62.41 400 ALA A CA 1
ATOM 3036 C C . ALA A 1 400 ? 27.613 1.308 7.980 1.00 62.41 400 ALA A C 1
ATOM 3038 O O . ALA A 1 400 ? 27.670 1.721 9.131 1.00 62.41 400 ALA A O 1
ATOM 3039 N N . ASN A 1 401 ? 28.679 1.265 7.183 1.00 59.50 401 ASN A N 1
ATOM 3040 C CA . ASN A 1 401 ? 30.037 1.566 7.641 1.00 59.50 401 ASN A CA 1
ATOM 3041 C C . ASN A 1 401 ? 30.669 2.725 6.862 1.00 59.50 401 ASN A C 1
ATOM 3043 O O . ASN A 1 401 ? 31.882 2.929 6.928 1.00 59.50 401 ASN A O 1
ATOM 3047 N N . TYR A 1 402 ? 29.881 3.436 6.058 1.00 64.06 402 TYR A N 1
ATOM 3048 C CA . TYR A 1 402 ? 30.389 4.507 5.218 1.00 64.06 402 TYR A CA 1
ATOM 3049 C C . TYR A 1 402 ? 30.560 5.795 6.038 1.00 64.06 402 TYR A C 1
ATOM 3051 O O . TYR A 1 402 ? 29.577 6.416 6.428 1.00 64.06 402 TYR A O 1
ATOM 3059 N N . SER A 1 403 ? 31.815 6.187 6.282 1.00 60.25 403 SER A N 1
ATOM 3060 C CA . SER A 1 403 ? 32.185 7.489 6.857 1.00 60.25 403 SER A CA 1
ATOM 3061 C C . SER A 1 403 ? 32.469 8.487 5.738 1.00 60.25 403 SER A C 1
ATOM 3063 O O . SER A 1 403 ? 33.191 8.182 4.785 1.00 60.25 403 SER A O 1
ATOM 3065 N N . GLN A 1 404 ? 31.894 9.681 5.855 1.00 56.03 404 GLN A N 1
ATOM 3066 C CA . GLN A 1 404 ? 31.877 10.719 4.828 1.00 56.03 404 GLN A CA 1
ATOM 3067 C C . GLN A 1 404 ? 33.161 11.569 4.854 1.00 56.03 404 GLN A C 1
ATOM 3069 O O . GLN A 1 404 ? 33.112 12.784 5.016 1.00 56.03 404 GLN A O 1
ATOM 3074 N N . ASP A 1 405 ? 34.324 10.934 4.709 1.00 55.72 405 ASP A N 1
ATOM 3075 C CA . ASP A 1 405 ? 35.610 11.645 4.724 1.00 55.72 405 ASP A CA 1
ATOM 3076 C C . ASP A 1 405 ? 36.048 12.134 3.321 1.00 55.72 405 ASP A C 1
ATOM 3078 O O . ASP A 1 405 ? 36.936 12.980 3.211 1.00 55.72 405 ASP A O 1
ATOM 3082 N N . ASP A 1 406 ? 35.432 11.643 2.232 1.00 50.25 406 ASP A N 1
ATOM 3083 C CA . ASP A 1 406 ? 35.722 12.051 0.844 1.00 50.25 406 ASP A CA 1
ATOM 3084 C C . ASP A 1 406 ? 34.476 11.901 -0.063 1.00 50.25 406 ASP A C 1
ATOM 3086 O O . ASP A 1 406 ? 33.951 10.797 -0.179 1.00 50.25 406 ASP A O 1
ATOM 3090 N N . PRO A 1 407 ? 33.992 12.967 -0.732 1.00 54.19 407 PRO A N 1
ATOM 3091 C CA . PRO A 1 407 ? 32.833 12.909 -1.632 1.00 54.19 407 PRO A CA 1
ATOM 3092 C C . PRO A 1 407 ? 33.136 12.286 -3.008 1.00 54.19 407 PRO A C 1
ATOM 3094 O O . PRO A 1 407 ? 32.239 12.179 -3.848 1.00 54.19 407 PRO A O 1
ATOM 3097 N N . THR A 1 408 ? 34.386 11.902 -3.283 1.00 53.47 408 THR A N 1
ATOM 3098 C CA . THR A 1 408 ? 34.776 11.307 -4.565 1.00 53.47 408 THR A CA 1
ATOM 3099 C C . THR A 1 408 ? 34.574 9.793 -4.533 1.00 53.47 408 THR A C 1
ATOM 3101 O O . THR A 1 408 ? 35.289 9.113 -3.798 1.00 53.47 408 THR A O 1
ATOM 3104 N N . PRO A 1 409 ? 33.689 9.211 -5.366 1.00 59.12 409 PRO A N 1
ATOM 3105 C CA . PRO A 1 409 ? 33.456 7.777 -5.329 1.00 59.12 409 PRO A CA 1
ATOM 3106 C C . PRO A 1 409 ? 34.693 6.985 -5.768 1.00 59.12 409 PRO A C 1
ATOM 3108 O O . PRO A 1 409 ? 35.068 6.969 -6.943 1.00 59.12 409 PRO A O 1
ATOM 3111 N N . ARG A 1 410 ? 35.300 6.262 -4.827 1.00 64.94 410 ARG A N 1
ATOM 3112 C CA . ARG A 1 410 ? 36.474 5.403 -5.025 1.00 64.94 410 ARG A CA 1
ATOM 3113 C C . ARG A 1 410 ? 36.094 4.018 -5.562 1.00 64.94 410 ARG A C 1
ATOM 3115 O O . ARG A 1 410 ? 36.962 3.282 -6.032 1.00 64.94 410 ARG A O 1
ATOM 3122 N N . GLY A 1 411 ? 34.803 3.658 -5.535 1.00 77.56 411 GLY A N 1
ATOM 3123 C CA . GLY A 1 411 ? 34.291 2.367 -6.002 1.00 77.56 411 GLY A CA 1
ATOM 3124 C C . GLY A 1 411 ? 32.796 2.342 -6.342 1.00 77.56 411 GLY A C 1
ATOM 3125 O O . GLY A 1 411 ? 32.061 3.306 -6.150 1.00 77.56 411 GLY A O 1
ATOM 3126 N N . ASP A 1 412 ? 32.329 1.205 -6.865 1.00 82.44 412 ASP A N 1
ATOM 3127 C CA . ASP A 1 412 ? 30.951 1.064 -7.357 1.00 82.44 412 ASP A CA 1
ATOM 3128 C C . ASP A 1 412 ? 29.889 1.178 -6.253 1.00 82.44 412 ASP A C 1
ATOM 3130 O O . ASP A 1 412 ? 28.851 1.791 -6.466 1.00 82.44 412 ASP A O 1
ATOM 3134 N N . GLN A 1 413 ? 30.162 0.638 -5.061 1.00 83.81 413 GLN A N 1
ATOM 3135 C CA . GLN A 1 413 ? 29.241 0.697 -3.917 1.00 83.81 413 GLN A CA 1
ATOM 3136 C C . GLN A 1 413 ? 29.019 2.128 -3.419 1.00 83.81 413 GLN A C 1
ATOM 3138 O O . GLN A 1 413 ? 27.892 2.511 -3.122 1.00 83.81 413 GLN A O 1
ATOM 3143 N N . GLU A 1 414 ? 30.080 2.930 -3.409 1.00 84.69 414 GLU A N 1
ATOM 3144 C CA . GLU A 1 414 ? 30.029 4.337 -3.026 1.00 84.69 414 GLU A CA 1
ATOM 3145 C C . GLU A 1 414 ? 29.208 5.161 -4.017 1.00 84.69 414 GLU A C 1
ATOM 3147 O O . GLU A 1 414 ? 28.336 5.917 -3.605 1.00 84.69 414 GLU A O 1
ATOM 3152 N N . ARG A 1 415 ? 29.378 4.935 -5.331 1.00 86.56 415 ARG A N 1
ATOM 3153 C CA . ARG A 1 415 ? 28.519 5.573 -6.346 1.00 86.56 415 ARG A CA 1
ATOM 3154 C C . ARG A 1 415 ? 27.045 5.258 -6.139 1.00 86.56 415 ARG A C 1
ATOM 3156 O O . ARG A 1 415 ? 26.217 6.153 -6.246 1.00 86.56 415 ARG A O 1
ATOM 3163 N N . ARG A 1 416 ? 26.713 3.994 -5.858 1.00 89.19 416 ARG A N 1
ATOM 3164 C CA . ARG A 1 416 ? 25.326 3.566 -5.604 1.00 89.19 416 ARG A CA 1
ATOM 3165 C C . ARG A 1 416 ? 24.739 4.256 -4.381 1.00 89.19 416 ARG A C 1
ATOM 3167 O O . ARG A 1 416 ? 23.604 4.710 -4.431 1.00 89.19 416 ARG A O 1
ATOM 3174 N N . PHE A 1 417 ? 25.519 4.339 -3.308 1.00 88.94 417 PHE A N 1
ATOM 3175 C CA . PHE A 1 417 ? 25.123 5.013 -2.080 1.00 88.94 417 PHE A CA 1
ATOM 3176 C C . PHE A 1 417 ? 24.892 6.515 -2.306 1.00 88.94 417 PHE A C 1
ATOM 3178 O O . PHE A 1 417 ? 23.803 7.011 -2.029 1.00 88.94 417 PHE A O 1
ATOM 3185 N N . LEU A 1 418 ? 25.859 7.212 -2.912 1.00 89.31 418 LEU A N 1
ATOM 3186 C CA . LEU A 1 418 ? 25.758 8.644 -3.216 1.00 89.31 418 LEU A CA 1
ATOM 3187 C C . LEU A 1 418 ? 24.611 8.959 -4.189 1.00 89.31 418 LEU A C 1
ATOM 3189 O O . LEU A 1 418 ? 23.944 9.978 -4.043 1.00 89.31 418 LEU A O 1
ATOM 3193 N N . ALA A 1 419 ? 24.331 8.077 -5.154 1.00 91.69 419 ALA A N 1
ATOM 3194 C CA . ALA A 1 419 ? 23.187 8.226 -6.053 1.00 91.69 419 ALA A CA 1
ATOM 3195 C C . ALA A 1 419 ? 21.846 8.204 -5.301 1.00 91.69 419 ALA A C 1
ATOM 3197 O O . ALA A 1 419 ? 20.959 8.992 -5.623 1.00 91.69 419 ALA A O 1
ATOM 3198 N N . LEU A 1 420 ? 21.689 7.331 -4.299 1.00 93.38 420 LEU A N 1
ATOM 3199 C CA . LEU A 1 420 ? 20.479 7.303 -3.472 1.00 93.38 420 LEU A CA 1
ATOM 3200 C C . LEU A 1 420 ? 20.396 8.518 -2.542 1.00 93.38 420 LEU A C 1
ATOM 3202 O O . LEU A 1 420 ? 19.326 9.109 -2.446 1.00 93.38 420 LEU A O 1
ATOM 3206 N N . GLN A 1 421 ? 21.510 8.950 -1.943 1.00 92.56 421 GLN A N 1
ATOM 3207 C CA . GLN A 1 421 ? 21.536 10.180 -1.139 1.00 92.56 421 GLN A CA 1
ATOM 3208 C C . GLN A 1 421 ? 21.149 11.417 -1.958 1.00 92.56 421 GLN A C 1
ATOM 3210 O O . GLN A 1 421 ? 20.440 12.296 -1.474 1.00 92.56 421 GLN A O 1
ATOM 3215 N N . GLU A 1 422 ? 21.578 11.486 -3.217 1.00 94.75 422 GLU A N 1
ATOM 3216 C CA . GLU A 1 422 ? 21.201 12.579 -4.111 1.00 94.75 422 GLU A CA 1
ATOM 3217 C C . GLU A 1 422 ? 19.700 12.550 -4.450 1.00 94.75 422 GLU A C 1
ATOM 3219 O O . GLU A 1 422 ? 19.042 13.591 -4.470 1.00 94.75 422 GLU A O 1
ATOM 3224 N N . ILE A 1 423 ? 19.124 11.358 -4.638 1.00 96.50 423 ILE A N 1
ATOM 3225 C CA . ILE A 1 423 ? 17.674 11.169 -4.806 1.00 96.50 423 ILE A CA 1
ATOM 3226 C C . ILE A 1 423 ? 16.904 11.650 -3.567 1.00 96.50 423 ILE A C 1
ATOM 3228 O O . ILE A 1 423 ? 15.919 12.382 -3.695 1.00 96.50 423 ILE A O 1
ATOM 3232 N N . GLU A 1 424 ? 17.362 11.268 -2.374 1.00 97.19 424 GLU A N 1
ATOM 3233 C CA . GLU A 1 424 ? 16.788 11.692 -1.093 1.00 97.19 424 GLU A CA 1
ATOM 3234 C C . GLU A 1 424 ? 16.858 13.211 -0.921 1.00 97.19 424 GLU A C 1
ATOM 3236 O O . GLU A 1 424 ? 15.853 13.838 -0.573 1.00 97.19 424 GLU A O 1
ATOM 3241 N N . ARG A 1 425 ? 18.014 13.822 -1.219 1.00 96.69 425 ARG A N 1
ATOM 3242 C CA . ARG A 1 425 ? 18.219 15.275 -1.151 1.00 96.69 425 ARG A CA 1
ATOM 3243 C C . ARG A 1 425 ? 17.221 16.012 -2.041 1.00 96.69 425 ARG A C 1
ATOM 3245 O O . ARG A 1 425 ? 16.523 16.901 -1.558 1.00 96.69 425 ARG A O 1
ATOM 3252 N N . GLN A 1 426 ? 17.099 15.610 -3.308 1.00 97.31 426 GLN A N 1
ATOM 3253 C CA . GLN A 1 426 ? 16.181 16.243 -4.260 1.00 97.31 426 GLN A CA 1
ATOM 3254 C C . GLN A 1 426 ? 14.714 16.171 -3.817 1.00 97.31 426 GLN A C 1
ATOM 3256 O O . GLN A 1 426 ? 13.987 17.155 -3.954 1.00 97.31 426 GLN A O 1
ATOM 3261 N N . ALA A 1 427 ? 14.265 15.022 -3.301 1.00 97.88 427 ALA A N 1
ATOM 3262 C CA . ALA A 1 427 ? 12.898 14.879 -2.799 1.00 97.88 427 ALA A CA 1
ATOM 3263 C C . ALA A 1 427 ? 12.670 15.731 -1.544 1.00 97.88 427 ALA A C 1
ATOM 3265 O O . ALA A 1 427 ? 11.652 16.415 -1.437 1.00 97.88 427 ALA A O 1
ATOM 3266 N N . THR A 1 428 ? 13.638 15.721 -0.623 1.00 97.44 428 THR A N 1
ATOM 3267 C CA . THR A 1 428 ? 13.590 16.468 0.640 1.00 97.44 428 THR A CA 1
ATOM 3268 C C . THR A 1 428 ? 13.495 17.971 0.400 1.00 97.44 428 THR A C 1
ATOM 3270 O O . THR A 1 428 ? 12.650 18.629 0.994 1.00 97.44 428 THR A O 1
ATOM 3273 N N . GLU A 1 429 ? 14.309 18.524 -0.502 1.00 96.31 429 GLU A N 1
ATOM 3274 C CA . GLU A 1 429 ? 14.290 19.961 -0.801 1.00 96.31 429 GLU A CA 1
ATOM 3275 C C . GLU A 1 429 ? 12.929 20.425 -1.311 1.00 96.31 429 GLU A C 1
ATOM 3277 O O . GLU A 1 429 ? 12.396 21.432 -0.849 1.00 96.31 429 GLU A O 1
ATOM 3282 N N . VAL A 1 430 ? 12.337 19.678 -2.242 1.00 96.25 430 VAL A N 1
ATOM 3283 C CA . VAL A 1 430 ? 11.034 20.033 -2.805 1.00 96.25 430 VAL A CA 1
ATOM 3284 C C . VAL A 1 430 ? 9.917 19.864 -1.779 1.00 96.25 430 VAL A C 1
ATOM 3286 O O . VAL A 1 430 ? 9.050 20.732 -1.686 1.00 96.25 430 VAL A O 1
ATOM 3289 N N . TRP A 1 431 ? 9.965 18.795 -0.981 1.00 96.12 431 TRP A N 1
ATOM 3290 C CA . TRP A 1 431 ? 9.037 18.585 0.128 1.00 96.12 431 TRP A CA 1
ATOM 3291 C C . TRP A 1 431 ? 9.090 19.747 1.126 1.00 96.12 431 TRP A C 1
ATOM 3293 O O . TRP A 1 431 ? 8.063 20.348 1.428 1.00 96.12 431 TRP A O 1
ATOM 3303 N N . HIS A 1 432 ? 10.285 20.135 1.570 1.00 94.75 432 HIS A N 1
ATOM 3304 C CA . HIS A 1 432 ? 10.485 21.206 2.546 1.00 94.75 432 HIS A CA 1
ATOM 3305 C C . HIS A 1 432 ? 10.093 22.589 2.022 1.00 94.75 432 HIS A C 1
ATOM 3307 O O . HIS A 1 432 ? 9.510 23.388 2.758 1.00 94.75 432 HIS A O 1
ATOM 3313 N N . ASN A 1 433 ? 10.371 22.869 0.747 1.00 93.75 433 ASN A N 1
ATOM 3314 C CA . ASN A 1 433 ? 9.985 24.127 0.107 1.00 93.75 433 ASN A CA 1
ATOM 3315 C C . ASN A 1 433 ? 8.463 24.290 -0.006 1.00 93.75 433 ASN A C 1
ATOM 3317 O O . ASN A 1 433 ? 7.983 25.420 -0.056 1.00 93.75 433 ASN A O 1
ATOM 3321 N N . GLY A 1 434 ? 7.713 23.185 -0.042 1.00 90.50 434 GLY A N 1
ATOM 3322 C CA . GLY A 1 434 ? 6.252 23.203 -0.077 1.00 90.50 434 GLY A CA 1
ATOM 3323 C C . GLY A 1 434 ? 5.579 23.315 1.297 1.00 90.50 434 GLY A C 1
ATOM 3324 O O . GLY A 1 434 ? 4.364 23.479 1.349 1.00 90.50 434 GLY A O 1
ATOM 3325 N N . ILE A 1 435 ? 6.328 23.248 2.405 1.00 86.94 435 ILE A N 1
ATOM 3326 C CA . ILE A 1 435 ? 5.766 23.426 3.752 1.00 86.94 435 ILE A CA 1
ATOM 3327 C C . ILE A 1 435 ? 5.391 24.909 3.940 1.00 86.94 435 ILE A C 1
ATOM 3329 O O . ILE A 1 435 ? 6.246 25.770 3.697 1.00 86.94 435 ILE A O 1
ATOM 3333 N N . PRO A 1 436 ? 4.178 25.247 4.420 1.00 84.56 436 PRO A N 1
ATOM 3334 C CA . PRO A 1 436 ? 3.794 26.625 4.734 1.00 84.56 436 PRO A CA 1
ATOM 3335 C C . PRO A 1 436 ? 4.696 27.274 5.793 1.00 84.56 436 PRO A C 1
ATOM 3337 O O . PRO A 1 436 ? 5.217 26.610 6.697 1.00 84.56 436 PRO A O 1
ATOM 3340 N N . GLY A 1 437 ? 4.920 28.585 5.682 1.00 80.69 437 GLY A N 1
ATOM 3341 C CA . GLY A 1 437 ? 5.787 29.331 6.605 1.00 80.69 437 GLY A CA 1
ATOM 3342 C C . GLY A 1 437 ? 5.262 29.380 8.045 1.00 80.69 437 GLY A C 1
ATOM 3343 O O . GLY A 1 437 ? 6.052 29.444 8.979 1.00 80.69 437 GLY A O 1
ATOM 3344 N N . ASP A 1 438 ? 3.945 29.303 8.207 1.00 79.06 438 ASP A N 1
ATOM 3345 C CA . ASP A 1 438 ? 3.175 29.382 9.450 1.00 79.06 438 ASP A CA 1
ATOM 3346 C C . ASP A 1 438 ? 2.813 28.011 10.049 1.00 79.06 438 ASP A C 1
ATOM 3348 O O . ASP A 1 438 ? 2.096 27.937 11.046 1.00 79.06 438 ASP A O 1
ATOM 3352 N N . ALA A 1 439 ? 3.319 26.914 9.478 1.00 77.31 439 ALA A N 1
ATOM 3353 C CA . ALA A 1 439 ? 3.064 25.577 9.999 1.00 77.31 439 ALA A CA 1
ATOM 3354 C C . ALA A 1 439 ? 3.608 25.422 11.435 1.00 77.31 439 ALA A C 1
ATOM 3356 O O . ALA A 1 439 ? 4.804 25.591 11.679 1.00 77.31 439 ALA A O 1
ATOM 3357 N N . ILE A 1 440 ? 2.735 25.027 12.370 1.00 69.69 440 ILE A N 1
ATOM 3358 C CA . ILE A 1 440 ? 3.002 24.944 13.823 1.00 69.69 440 ILE A CA 1
ATOM 3359 C C . ILE A 1 440 ? 4.256 24.111 14.155 1.00 69.69 440 ILE A C 1
ATOM 3361 O O . ILE A 1 440 ? 4.974 24.420 15.101 1.00 69.69 440 ILE A O 1
ATOM 3365 N N . HIS A 1 441 ? 4.571 23.101 13.340 1.00 71.88 441 HIS A N 1
ATOM 3366 C CA . HIS A 1 441 ? 5.714 22.202 13.541 1.00 71.88 441 HIS A CA 1
ATOM 3367 C C . HIS A 1 441 ? 6.781 22.317 12.443 1.00 71.88 441 HIS A C 1
ATOM 3369 O O . HIS A 1 441 ? 7.494 21.350 12.169 1.00 71.88 441 HIS A O 1
ATOM 3375 N N . ARG A 1 442 ? 6.895 23.482 11.786 1.00 78.62 442 ARG A N 1
ATOM 3376 C CA . ARG A 1 442 ? 7.795 23.687 10.639 1.00 78.62 442 ARG A CA 1
ATOM 3377 C C . ARG A 1 442 ? 9.239 23.283 10.932 1.00 78.62 442 ARG A C 1
ATOM 3379 O O . ARG A 1 442 ? 9.817 22.540 10.149 1.00 78.62 442 ARG A O 1
ATOM 3386 N N . GLU A 1 443 ? 9.824 23.733 12.039 1.00 80.19 443 GLU A N 1
ATOM 3387 C CA . GLU A 1 443 ? 11.224 23.415 12.363 1.00 80.19 443 GLU A CA 1
ATOM 3388 C C . GLU A 1 443 ? 11.450 21.906 12.501 1.00 80.19 443 GLU A C 1
ATOM 3390 O O . GLU A 1 443 ? 12.360 21.364 11.878 1.00 80.19 443 GLU A O 1
ATOM 3395 N N . ALA A 1 444 ? 10.576 21.208 13.232 1.00 77.50 444 ALA A N 1
ATOM 3396 C CA . ALA A 1 444 ? 10.631 19.754 13.377 1.00 77.50 444 ALA A CA 1
ATOM 3397 C C . ALA A 1 444 ? 10.365 19.015 12.051 1.00 77.50 444 ALA A C 1
ATOM 3399 O O . ALA A 1 444 ? 10.898 17.932 11.813 1.00 77.50 444 ALA A O 1
ATOM 3400 N N . ALA A 1 445 ? 9.535 19.573 11.166 1.00 76.12 445 ALA A N 1
ATOM 3401 C CA . ALA A 1 445 ? 9.342 19.055 9.813 1.00 76.12 445 ALA A CA 1
ATOM 3402 C C . ALA A 1 445 ? 10.617 19.176 8.969 1.00 76.12 445 ALA A C 1
ATOM 3404 O O . ALA A 1 445 ? 11.016 18.200 8.346 1.00 76.12 445 ALA A O 1
ATOM 3405 N N . LEU A 1 446 ? 11.316 20.310 9.046 1.00 84.44 446 LEU A N 1
ATOM 3406 C CA . LEU A 1 446 ? 12.546 20.568 8.291 1.00 84.44 446 LEU A CA 1
ATOM 3407 C C . LEU A 1 446 ? 13.759 19.735 8.743 1.00 84.44 446 LEU A C 1
ATOM 3409 O O . LEU A 1 446 ? 14.747 19.669 8.015 1.00 84.44 446 LEU A O 1
ATOM 3413 N N . GLN A 1 447 ? 13.706 19.103 9.919 1.00 84.00 447 GLN A N 1
ATOM 3414 C CA . GLN A 1 447 ? 14.746 18.169 10.376 1.00 84.00 447 GLN A CA 1
ATOM 3415 C C . GLN A 1 447 ? 14.625 16.774 9.752 1.00 84.00 447 GLN A C 1
ATOM 3417 O O . GLN A 1 447 ? 15.564 15.980 9.829 1.00 84.00 447 GLN A O 1
ATOM 3422 N N . ARG A 1 448 ? 13.472 16.447 9.164 1.00 87.81 448 ARG A N 1
ATOM 3423 C CA . ARG A 1 448 ? 13.224 15.134 8.565 1.00 87.81 448 ARG A CA 1
ATOM 3424 C C . ARG A 1 448 ? 13.758 15.103 7.138 1.00 87.81 448 ARG A C 1
ATOM 3426 O O . ARG A 1 448 ? 14.052 16.130 6.540 1.00 87.81 448 ARG A O 1
ATOM 3433 N N . LYS A 1 449 ? 13.966 13.905 6.603 1.00 93.81 449 LYS A N 1
ATOM 3434 C CA . LYS A 1 449 ? 14.473 13.707 5.240 1.00 93.81 449 LYS A CA 1
ATOM 3435 C C . LYS A 1 449 ? 13.678 12.615 4.559 1.00 93.81 449 LYS A C 1
ATOM 3437 O O . LYS A 1 449 ? 13.194 11.701 5.226 1.00 93.81 449 LYS A O 1
ATOM 3442 N N . ALA A 1 450 ? 13.551 12.707 3.242 1.00 97.31 450 ALA A N 1
ATOM 3443 C CA . ALA A 1 450 ? 13.104 11.580 2.442 1.00 97.31 450 ALA A CA 1
ATOM 3444 C C . ALA A 1 450 ? 14.106 10.424 2.590 1.00 97.31 450 ALA A C 1
ATOM 3446 O O . ALA A 1 450 ? 15.308 10.666 2.666 1.00 97.31 450 ALA A O 1
ATOM 3447 N N . ILE A 1 451 ? 13.615 9.185 2.626 1.00 96.75 451 ILE A N 1
ATOM 3448 C CA . ILE A 1 451 ? 14.457 7.989 2.787 1.00 96.75 451 ILE A CA 1
ATOM 3449 C C . ILE A 1 451 ? 14.243 7.061 1.597 1.00 96.75 451 ILE A C 1
ATOM 3451 O O . ILE A 1 451 ? 13.107 6.682 1.308 1.00 96.75 451 ILE A O 1
ATOM 3455 N N . ALA A 1 452 ? 15.315 6.663 0.919 1.00 96.62 452 ALA A N 1
ATOM 3456 C CA . ALA A 1 452 ? 15.269 5.678 -0.147 1.00 96.62 452 ALA A CA 1
ATOM 3457 C C . ALA A 1 452 ? 15.205 4.260 0.435 1.00 96.62 452 ALA A C 1
ATOM 3459 O O . ALA A 1 452 ? 16.182 3.738 0.973 1.00 96.62 452 ALA A O 1
ATOM 3460 N N . ALA A 1 453 ? 14.052 3.604 0.296 1.00 95.69 453 ALA A N 1
ATOM 3461 C CA . ALA A 1 453 ? 13.874 2.242 0.779 1.00 95.69 453 ALA A CA 1
ATOM 3462 C C . ALA A 1 453 ? 14.768 1.247 0.017 1.00 95.69 453 ALA A C 1
ATOM 3464 O O . ALA A 1 453 ? 15.147 1.447 -1.142 1.00 95.69 453 ALA A O 1
ATOM 3465 N N . PHE A 1 454 ? 15.073 0.123 0.659 1.00 93.69 454 PHE A N 1
ATOM 3466 C CA . PHE A 1 454 ? 15.770 -1.019 0.070 1.00 93.69 454 PHE A CA 1
ATOM 3467 C C . PHE A 1 454 ? 15.149 -2.328 0.553 1.00 93.69 454 PHE A C 1
ATOM 3469 O O . PHE A 1 454 ? 14.360 -2.347 1.496 1.00 93.69 454 PHE A O 1
ATOM 3476 N N . ASP A 1 455 ? 15.483 -3.432 -0.102 1.00 95.00 455 ASP A N 1
ATOM 3477 C CA . ASP A 1 455 ? 14.953 -4.740 0.267 1.00 95.00 455 ASP A CA 1
ATOM 3478 C C . ASP A 1 455 ? 15.424 -5.125 1.681 1.00 95.00 455 ASP A C 1
ATOM 3480 O O . ASP A 1 455 ? 16.617 -5.274 1.941 1.00 95.00 455 ASP A O 1
ATOM 3484 N N . GLY A 1 456 ? 14.475 -5.286 2.599 1.00 93.31 456 GLY A N 1
ATOM 3485 C CA . GLY A 1 456 ? 14.694 -5.529 4.023 1.00 93.31 456 GLY A CA 1
ATOM 3486 C C . GLY A 1 456 ? 14.577 -4.284 4.901 1.00 93.31 456 GLY A C 1
ATOM 3487 O O . GLY A 1 456 ? 14.579 -4.422 6.125 1.00 93.31 456 GLY A O 1
ATOM 3488 N N . PHE A 1 457 ? 14.425 -3.094 4.310 1.00 94.44 457 PHE A N 1
ATOM 3489 C CA . PHE A 1 457 ? 14.212 -1.851 5.048 1.00 94.44 457 PHE A CA 1
ATOM 3490 C C . PHE A 1 457 ? 12.954 -1.948 5.922 1.00 94.44 457 PHE A C 1
ATOM 3492 O O . PHE A 1 457 ? 11.883 -2.335 5.443 1.00 94.44 457 PHE A O 1
ATOM 3499 N N . LEU A 1 458 ? 13.100 -1.604 7.205 1.00 95.62 458 LEU A N 1
ATOM 3500 C CA . LEU A 1 458 ? 12.038 -1.605 8.206 1.00 95.62 458 LEU A CA 1
ATOM 3501 C C . LEU A 1 458 ? 11.862 -0.191 8.756 1.00 95.62 458 LEU A C 1
ATOM 3503 O O . LEU A 1 458 ? 12.790 0.362 9.338 1.00 95.62 458 LEU A O 1
ATOM 3507 N N . TYR A 1 459 ? 10.654 0.347 8.651 1.00 96.44 459 TYR A N 1
ATOM 3508 C CA . TYR A 1 459 ? 10.278 1.620 9.254 1.00 96.44 459 TYR A CA 1
ATOM 3509 C C . TYR A 1 459 ? 9.174 1.399 10.289 1.00 96.44 459 TYR A C 1
ATOM 3511 O O . TYR A 1 459 ? 8.170 0.754 9.992 1.00 96.44 459 TYR A O 1
ATOM 3519 N N . ARG A 1 460 ? 9.341 1.914 11.509 1.00 96.44 460 ARG A N 1
ATOM 3520 C CA . ARG A 1 460 ? 8.307 1.879 12.557 1.00 96.44 460 ARG A CA 1
ATOM 3521 C C . ARG A 1 460 ? 7.607 3.224 12.605 1.00 96.44 460 ARG A C 1
ATOM 3523 O O . ARG A 1 460 ? 8.280 4.246 12.651 1.00 96.44 460 ARG A O 1
ATOM 3530 N N . VAL A 1 461 ? 6.278 3.213 12.593 1.00 95.19 461 VAL A N 1
ATOM 3531 C CA . VAL A 1 461 ? 5.475 4.434 12.640 1.00 95.19 461 VAL A CA 1
ATOM 3532 C C . VAL A 1 461 ? 5.348 4.873 14.102 1.00 95.19 461 VAL A C 1
ATOM 3534 O O . VAL A 1 461 ? 4.695 4.169 14.885 1.00 95.19 461 VAL A O 1
ATOM 3537 N N . PRO A 1 462 ? 5.985 5.991 14.486 1.00 88.38 462 PRO A N 1
ATOM 3538 C CA . PRO A 1 462 ? 6.003 6.464 15.868 1.00 88.38 462 PRO A CA 1
ATOM 3539 C C . PRO A 1 462 ? 4.603 6.854 16.349 1.00 88.38 462 PRO A C 1
ATOM 3541 O O . PRO A 1 462 ? 3.738 7.238 15.560 1.00 88.38 462 PRO A O 1
ATOM 3544 N N . LEU A 1 463 ? 4.375 6.762 17.659 1.00 81.69 463 LEU A N 1
ATOM 3545 C CA . LEU A 1 463 ? 3.177 7.325 18.286 1.00 81.69 463 LEU A CA 1
ATOM 3546 C C . LEU A 1 463 ? 3.322 8.851 18.367 1.00 81.69 463 LEU A C 1
ATOM 3548 O O . LEU A 1 463 ? 4.402 9.348 18.678 1.00 81.69 463 LEU A O 1
ATOM 3552 N N . GLN A 1 464 ? 2.245 9.611 18.135 1.00 65.56 464 GLN A N 1
ATOM 3553 C CA . GLN A 1 464 ? 2.344 11.078 18.054 1.00 65.56 464 GLN A CA 1
ATOM 3554 C C . GLN A 1 464 ? 2.883 11.736 19.344 1.00 65.56 464 GLN A C 1
ATOM 3556 O O . GLN A 1 464 ? 3.642 12.695 19.254 1.00 65.56 464 GLN A O 1
ATOM 3561 N N . ASN A 1 465 ? 2.621 11.166 20.527 1.00 52.88 465 ASN A N 1
ATOM 3562 C CA . ASN A 1 465 ? 3.144 11.683 21.805 1.00 52.88 465 ASN A CA 1
ATOM 3563 C C . ASN A 1 465 ? 4.662 11.487 21.992 1.00 52.88 465 ASN A C 1
ATOM 3565 O O . ASN A 1 465 ? 5.252 12.087 22.889 1.00 52.88 465 ASN A O 1
ATOM 3569 N N . GLU A 1 466 ? 5.314 10.660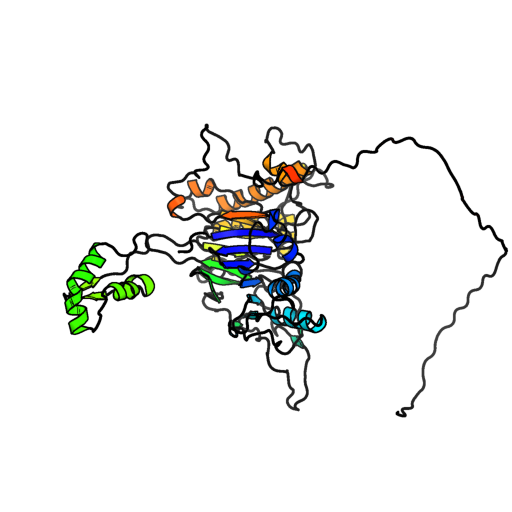 21.172 1.00 46.97 466 GLU A N 1
ATOM 3570 C CA . GLU A 1 466 ? 6.773 10.498 21.205 1.00 46.97 466 GLU A CA 1
ATOM 3571 C C . GLU A 1 466 ? 7.492 11.612 20.428 1.00 46.97 466 GLU A C 1
ATOM 3573 O O . GLU A 1 466 ? 8.672 11.863 20.674 1.00 46.97 466 GLU A O 1
ATOM 3578 N N . HIS A 1 467 ? 6.795 12.343 19.551 1.00 44.97 467 HIS A N 1
ATOM 3579 C CA . HIS A 1 467 ? 7.408 13.400 18.746 1.00 44.97 467 HIS A CA 1
ATOM 3580 C C . HIS A 1 467 ? 7.740 14.680 19.524 1.00 44.97 467 HIS A C 1
ATOM 3582 O O . HIS A 1 467 ? 8.704 15.349 19.159 1.00 44.97 467 HIS A O 1
ATOM 3588 N N . ASP A 1 468 ? 7.020 14.990 20.608 1.00 38.22 468 ASP A N 1
ATOM 3589 C CA . ASP A 1 468 ? 7.235 16.233 21.372 1.00 38.22 468 ASP A CA 1
ATOM 3590 C C . ASP A 1 468 ? 8.248 16.095 22.524 1.00 38.22 468 ASP A C 1
ATOM 3592 O O . ASP A 1 468 ? 8.775 17.094 23.021 1.00 38.22 468 ASP A O 1
ATOM 3596 N N . HIS A 1 469 ? 8.579 14.870 22.945 1.00 31.02 469 HIS A N 1
ATOM 3597 C CA . HIS A 1 469 ? 9.480 14.637 24.085 1.00 31.02 469 HIS A CA 1
ATOM 3598 C C . HIS A 1 469 ? 10.607 13.634 23.836 1.00 31.02 469 HIS A C 1
ATOM 3600 O O . HIS A 1 469 ? 11.480 13.486 24.693 1.00 31.02 469 HIS A O 1
ATOM 3606 N N . SER A 1 470 ? 10.660 13.000 22.663 1.00 30.91 470 SER A N 1
ATOM 3607 C CA . SER A 1 470 ? 11.809 12.193 22.268 1.00 30.91 470 SER A CA 1
ATOM 3608 C C . SER A 1 470 ? 12.422 12.714 20.968 1.00 30.91 470 SER A C 1
ATOM 3610 O O . SER A 1 470 ? 12.090 12.301 19.861 1.00 30.91 470 SER A O 1
ATOM 3612 N N . ASN A 1 471 ? 13.447 13.562 21.113 1.00 34.38 471 ASN A N 1
ATOM 3613 C CA . ASN A 1 471 ? 14.662 13.286 20.348 1.00 34.38 471 ASN A CA 1
ATOM 3614 C C . ASN A 1 471 ? 14.937 11.800 20.569 1.00 34.38 471 ASN A C 1
ATOM 3616 O O . ASN A 1 471 ? 15.134 11.413 21.722 1.00 34.38 471 ASN A O 1
ATOM 3620 N N . GLY A 1 472 ? 14.813 10.992 19.512 1.00 32.22 472 GLY A N 1
ATOM 3621 C CA . GLY A 1 472 ? 14.833 9.536 19.590 1.00 32.22 472 GLY A CA 1
ATOM 3622 C C . GLY A 1 472 ? 15.857 9.061 20.611 1.00 32.22 472 GLY A C 1
ATOM 3623 O O . GLY A 1 472 ? 17.059 9.229 20.416 1.00 32.22 472 GLY A O 1
ATOM 3624 N N . SER A 1 473 ? 15.361 8.514 21.723 1.00 25.77 473 SER A N 1
ATOM 3625 C CA . SER A 1 473 ? 16.181 7.825 22.711 1.00 25.77 473 SER A CA 1
ATOM 3626 C C . SER A 1 473 ? 16.640 6.519 22.074 1.00 25.77 473 SER A C 1
ATOM 3628 O O . SER A 1 473 ? 16.088 5.442 22.288 1.00 25.77 473 SER A O 1
ATOM 3630 N N . ILE A 1 474 ? 17.639 6.646 21.212 1.00 32.47 474 ILE A N 1
ATOM 3631 C CA . ILE A 1 474 ? 18.607 5.601 20.972 1.00 32.47 474 ILE A CA 1
ATOM 3632 C C . ILE A 1 474 ? 19.535 5.700 22.178 1.00 32.47 474 ILE A C 1
ATOM 3634 O O . ILE A 1 474 ? 20.202 6.715 22.381 1.00 32.47 474 ILE A O 1
ATOM 3638 N N . ASN A 1 475 ? 19.537 4.672 23.025 1.00 24.22 475 ASN A N 1
ATOM 3639 C CA . ASN A 1 475 ? 20.551 4.538 24.061 1.00 24.22 475 ASN A CA 1
ATOM 3640 C C . ASN A 1 475 ? 21.931 4.580 23.394 1.00 24.22 475 ASN A C 1
ATOM 3642 O O . ASN A 1 475 ? 22.351 3.584 22.815 1.00 24.22 475 ASN A O 1
ATOM 3646 N N . ASN A 1 476 ? 22.628 5.709 23.500 1.00 25.73 476 ASN A N 1
ATOM 3647 C CA . ASN A 1 476 ? 24.061 5.736 23.750 1.00 25.73 476 ASN A CA 1
ATOM 3648 C C . ASN A 1 476 ? 24.503 7.125 24.213 1.00 25.73 476 ASN A C 1
ATOM 3650 O O . ASN A 1 476 ? 24.376 8.136 23.531 1.00 25.73 476 ASN A O 1
ATOM 3654 N N . THR A 1 477 ? 25.058 7.146 25.416 1.00 25.30 477 THR A N 1
ATOM 3655 C CA . THR A 1 477 ? 25.857 8.238 25.952 1.00 25.30 477 THR A CA 1
ATOM 3656 C C . THR A 1 477 ? 27.106 8.431 25.091 1.00 25.30 477 THR A C 1
ATOM 3658 O O . THR A 1 477 ? 28.033 7.634 25.199 1.00 25.30 477 THR A O 1
ATOM 3661 N N . HIS A 1 478 ? 27.133 9.458 24.245 1.00 24.14 478 HIS A N 1
ATOM 3662 C CA . HIS A 1 478 ? 28.218 10.442 24.147 1.00 24.14 478 HIS A CA 1
ATOM 3663 C C . HIS A 1 478 ? 27.953 11.421 22.999 1.00 24.14 478 HIS A C 1
ATOM 3665 O O . HIS A 1 478 ? 27.808 11.019 21.858 1.00 24.14 478 HIS A O 1
ATOM 3671 N N . ASP A 1 479 ? 27.895 12.691 23.390 1.00 23.69 479 ASP A N 1
ATOM 3672 C CA . ASP A 1 479 ? 28.269 13.921 22.688 1.00 23.69 479 ASP A CA 1
ATOM 3673 C C . ASP A 1 479 ? 27.965 14.121 21.182 1.00 23.69 479 ASP A C 1
ATOM 3675 O O . ASP A 1 479 ? 28.315 13.350 20.301 1.00 23.69 479 ASP A O 1
ATOM 3679 N N . SER A 1 480 ? 27.337 15.273 20.965 1.00 29.42 480 SER A N 1
ATOM 3680 C CA . SER A 1 480 ? 26.890 15.992 19.773 1.00 29.42 480 SER A CA 1
ATOM 3681 C C . SER A 1 480 ? 27.497 15.708 18.380 1.00 29.42 480 SER A C 1
ATOM 3683 O O . SER A 1 480 ? 28.702 15.615 18.179 1.00 29.42 480 SER A O 1
ATOM 3685 N N . SER A 1 481 ? 26.597 15.812 17.384 1.00 27.78 481 SER A N 1
ATOM 3686 C CA . SER A 1 481 ? 26.815 16.065 15.943 1.00 27.78 481 SER A CA 1
ATOM 3687 C C . SER A 1 481 ? 27.100 14.882 15.001 1.00 27.78 481 SER A C 1
ATOM 3689 O O . SER A 1 481 ? 28.141 14.844 14.368 1.00 27.78 481 SER A O 1
ATOM 3691 N N . GLN A 1 482 ? 26.122 13.988 14.807 1.00 28.94 482 GLN A N 1
ATOM 3692 C CA . GLN A 1 482 ? 25.866 13.244 13.554 1.00 28.94 482 GLN A CA 1
ATOM 3693 C C . GLN A 1 482 ? 24.604 12.381 13.748 1.00 28.94 482 GLN A C 1
ATOM 3695 O O . GLN A 1 482 ? 24.489 11.653 14.728 1.00 28.94 482 GLN A O 1
ATOM 3700 N N . GLN A 1 483 ? 23.604 12.512 12.868 1.00 29.08 483 GLN A N 1
ATOM 3701 C CA . GLN A 1 483 ? 22.453 11.599 12.838 1.00 29.08 483 GLN A CA 1
ATOM 3702 C C . GLN A 1 483 ? 22.882 10.320 12.110 1.00 29.08 483 GLN A C 1
ATOM 3704 O O . GLN A 1 483 ? 22.688 10.199 10.900 1.00 29.08 483 GLN A O 1
ATOM 3709 N N . ASP A 1 484 ? 23.491 9.392 12.843 1.00 28.34 484 ASP A N 1
ATOM 3710 C CA . ASP A 1 484 ? 23.781 8.049 12.348 1.00 28.34 484 ASP A CA 1
ATOM 3711 C C . ASP A 1 484 ? 22.498 7.211 12.372 1.00 28.34 484 ASP A C 1
ATOM 3713 O O . ASP A 1 484 ? 21.946 6.891 13.427 1.00 28.34 484 ASP A O 1
ATOM 3717 N N . PHE A 1 485 ? 21.991 6.881 11.183 1.00 37.75 485 PHE A N 1
ATOM 3718 C CA . PHE A 1 485 ? 20.889 5.941 11.015 1.00 37.75 485 PHE A CA 1
ATOM 3719 C C . PHE A 1 485 ? 21.411 4.510 11.121 1.00 37.75 485 PHE A C 1
ATOM 3721 O O . PHE A 1 485 ? 22.404 4.139 10.495 1.00 37.75 485 PHE A O 1
ATOM 3728 N N . ASP A 1 486 ? 20.707 3.697 11.902 1.00 32.22 486 ASP A N 1
ATOM 3729 C CA . ASP A 1 486 ? 21.088 2.320 12.167 1.00 32.22 486 ASP A CA 1
ATOM 3730 C C . ASP A 1 486 ? 20.855 1.425 10.935 1.00 32.22 486 ASP A C 1
ATOM 3732 O O . ASP A 1 486 ? 19.760 0.928 10.675 1.00 32.22 486 ASP A O 1
ATOM 3736 N N . TYR A 1 487 ? 21.915 1.219 10.159 1.00 35.50 487 TYR A N 1
ATOM 3737 C CA . TYR A 1 487 ? 22.018 0.185 9.129 1.00 35.50 487 TYR A CA 1
ATOM 3738 C C . TYR A 1 487 ? 22.380 -1.199 9.720 1.00 35.50 487 TYR A C 1
ATOM 3740 O O . TYR A 1 487 ? 22.784 -2.101 8.974 1.00 35.50 487 TYR A O 1
ATOM 3748 N N . SER A 1 488 ? 22.304 -1.402 11.044 1.00 31.31 488 SER A N 1
ATOM 3749 C CA . SER A 1 488 ? 22.736 -2.658 11.652 1.00 31.31 488 SER A CA 1
ATOM 3750 C C . SER A 1 488 ? 21.856 -3.837 11.227 1.00 31.31 488 SER A C 1
ATOM 3752 O O . SER A 1 488 ? 20.680 -3.990 11.558 1.00 31.31 488 SER A O 1
ATOM 3754 N N . ILE A 1 489 ? 22.482 -4.754 10.493 1.00 36.06 489 ILE A N 1
ATOM 3755 C CA . ILE A 1 489 ? 22.055 -6.147 10.461 1.00 36.06 489 ILE A CA 1
ATOM 3756 C C . ILE A 1 489 ? 22.321 -6.693 11.866 1.00 36.06 489 ILE A C 1
ATOM 3758 O O . ILE A 1 489 ? 23.455 -6.637 12.340 1.00 36.06 489 ILE A O 1
ATOM 3762 N N . GLY A 1 490 ? 21.280 -7.212 12.526 1.00 29.44 490 GLY A N 1
ATOM 3763 C CA . GLY A 1 490 ? 21.350 -7.735 13.891 1.00 29.44 490 GLY A CA 1
ATOM 3764 C C . GLY A 1 490 ? 22.623 -8.547 14.159 1.00 29.44 490 GLY A C 1
ATOM 3765 O O . GLY A 1 490 ? 22.938 -9.515 13.454 1.00 29.44 490 GLY A O 1
ATOM 3766 N N . SER A 1 491 ? 23.335 -8.147 15.213 1.00 29.95 491 SER A N 1
ATOM 3767 C CA . SER A 1 491 ? 24.678 -8.582 15.625 1.00 29.95 491 SER A CA 1
ATOM 3768 C C . SER A 1 491 ? 24.829 -10.069 15.984 1.00 29.95 491 SER A C 1
ATOM 3770 O O . SER A 1 491 ? 25.896 -10.491 16.415 1.00 29.95 491 SER A O 1
ATOM 3772 N N . GLN A 1 492 ? 23.805 -10.898 15.768 1.00 32.75 492 GLN A N 1
ATOM 3773 C CA . GLN A 1 492 ? 23.848 -12.346 16.008 1.00 32.75 492 GLN A CA 1
ATOM 3774 C C . GLN A 1 492 ? 24.070 -13.193 14.740 1.00 32.75 492 GLN A C 1
ATOM 3776 O O . GLN A 1 492 ? 24.109 -14.416 14.833 1.00 32.75 492 GLN A O 1
ATOM 3781 N N . SER A 1 493 ? 24.219 -12.586 13.555 1.00 40.09 493 SER A N 1
ATOM 3782 C CA . SER A 1 493 ? 24.290 -13.327 12.274 1.00 40.09 493 SER A CA 1
ATOM 3783 C C . SER A 1 493 ? 25.652 -13.305 11.556 1.00 40.09 493 SER A C 1
ATOM 3785 O O . SER A 1 493 ? 25.837 -14.017 10.562 1.00 40.09 493 SER A O 1
ATOM 3787 N N . LEU A 1 494 ? 26.622 -12.539 12.071 1.00 31.98 494 LEU A N 1
ATOM 3788 C CA . LEU A 1 494 ? 27.908 -12.252 11.415 1.00 31.98 494 LEU A CA 1
ATOM 3789 C C . LEU A 1 494 ? 28.819 -13.477 11.201 1.00 31.98 494 LEU A C 1
ATOM 3791 O O . LEU A 1 494 ? 29.620 -13.472 10.268 1.00 31.98 494 LEU A O 1
ATOM 3795 N N . ASP A 1 495 ? 28.662 -14.554 11.974 1.00 28.98 495 ASP A N 1
ATOM 3796 C CA . ASP A 1 495 ? 29.564 -15.716 11.898 1.00 28.98 495 ASP A CA 1
ATOM 3797 C C . ASP A 1 495 ? 29.318 -16.640 10.690 1.00 28.98 495 ASP A C 1
ATOM 3799 O O . ASP A 1 495 ? 30.138 -17.508 10.391 1.00 28.98 495 ASP A O 1
ATOM 3803 N N . SER A 1 496 ? 28.222 -16.459 9.945 1.00 31.69 496 SER A N 1
ATOM 3804 C CA . SER A 1 496 ? 27.852 -17.372 8.847 1.00 31.69 496 SER A CA 1
ATOM 3805 C C . SER A 1 496 ? 28.267 -16.912 7.441 1.00 31.69 496 SER A C 1
ATOM 3807 O O . SER A 1 496 ? 28.200 -17.701 6.499 1.00 31.69 496 SER A O 1
ATOM 3809 N N . TYR A 1 497 ? 28.769 -15.680 7.287 1.00 31.75 497 TYR A N 1
ATOM 3810 C CA . TYR A 1 497 ? 29.219 -15.144 5.991 1.00 31.75 497 TYR A CA 1
ATOM 3811 C C . TYR A 1 497 ? 30.688 -15.453 5.655 1.00 31.75 497 TYR A C 1
ATOM 3813 O O . TYR A 1 497 ? 31.126 -15.216 4.528 1.00 31.75 497 TYR A O 1
ATOM 3821 N N . VAL A 1 498 ? 31.454 -16.034 6.586 1.00 31.77 498 VAL A N 1
ATOM 3822 C CA . VAL A 1 498 ? 32.855 -16.426 6.358 1.00 31.77 498 VAL A CA 1
ATOM 3823 C C . VAL A 1 498 ? 32.959 -17.923 6.048 1.00 31.77 498 VAL A C 1
ATOM 3825 O O . VAL A 1 498 ? 33.632 -18.685 6.738 1.00 31.77 498 VAL A O 1
ATOM 3828 N N . SER A 1 499 ? 32.340 -18.380 4.957 1.00 28.45 499 SER A N 1
ATOM 3829 C CA . SER A 1 499 ? 32.798 -19.616 4.312 1.00 28.45 499 SER A CA 1
ATOM 3830 C C . SER A 1 499 ? 33.964 -19.269 3.385 1.00 28.45 499 SER A C 1
ATOM 3832 O O . SER A 1 499 ? 33.782 -18.766 2.277 1.00 28.45 499 SER A O 1
ATOM 3834 N N . SER A 1 500 ? 35.177 -19.503 3.889 1.00 30.39 500 SER A N 1
ATOM 3835 C CA . SER A 1 500 ? 36.448 -19.345 3.173 1.00 30.39 500 SER A CA 1
ATOM 3836 C C . SER A 1 500 ? 36.428 -20.024 1.789 1.00 30.39 500 SER A C 1
ATOM 3838 O O . SER A 1 500 ? 35.838 -21.099 1.653 1.00 30.39 500 SER A O 1
ATOM 3840 N N . PRO A 1 501 ? 37.127 -19.485 0.769 1.00 31.39 501 PRO A N 1
ATOM 3841 C CA . PRO A 1 501 ? 37.290 -20.178 -0.507 1.00 31.39 501 PRO A CA 1
ATOM 3842 C C . PRO A 1 501 ? 38.022 -21.513 -0.278 1.00 31.39 501 PRO A C 1
ATOM 3844 O O . PRO A 1 501 ? 38.885 -21.592 0.606 1.00 31.39 501 PRO A O 1
ATOM 3847 N N . PRO A 1 502 ? 37.729 -22.575 -1.052 1.00 28.36 502 PRO A N 1
ATOM 3848 C CA . PRO A 1 502 ? 38.344 -23.873 -0.828 1.00 28.36 502 PRO A CA 1
ATOM 3849 C C . PRO A 1 502 ? 39.865 -23.761 -0.978 1.00 28.36 502 PRO A C 1
ATOM 3851 O O . PRO A 1 502 ? 40.397 -23.456 -2.049 1.00 28.36 502 PRO A O 1
ATOM 3854 N N . ARG A 1 503 ? 40.575 -24.013 0.129 1.00 28.92 503 ARG A N 1
ATOM 3855 C CA . ARG A 1 503 ? 42.032 -24.146 0.160 1.00 28.92 503 ARG A CA 1
ATOM 3856 C C . ARG A 1 503 ? 42.445 -25.224 -0.843 1.00 28.92 503 ARG A C 1
ATOM 3858 O O . ARG A 1 503 ? 42.108 -26.394 -0.680 1.00 28.92 503 ARG A O 1
ATOM 3865 N N . ARG A 1 504 ? 43.235 -24.841 -1.851 1.00 30.48 504 ARG A N 1
ATOM 3866 C CA . ARG A 1 504 ? 44.000 -25.778 -2.686 1.00 30.48 504 ARG A CA 1
ATOM 3867 C C . ARG A 1 504 ? 44.995 -26.528 -1.796 1.00 30.48 504 ARG A C 1
ATOM 3869 O O . ARG A 1 504 ? 46.092 -26.042 -1.532 1.00 30.48 504 ARG A O 1
ATOM 3876 N N . GLY A 1 505 ? 44.601 -27.705 -1.322 1.00 27.81 505 GLY A N 1
ATOM 3877 C CA . GLY A 1 505 ? 45.490 -28.634 -0.639 1.00 27.81 505 GLY A CA 1
ATOM 3878 C C . GLY A 1 505 ? 46.501 -29.221 -1.621 1.00 27.81 505 GLY A C 1
ATOM 3879 O O . GLY A 1 505 ? 46.143 -29.990 -2.509 1.00 27.81 505 GLY A O 1
ATOM 3880 N N . ARG A 1 506 ? 47.779 -28.865 -1.454 1.00 29.62 506 ARG A N 1
ATOM 3881 C CA . ARG A 1 506 ? 48.899 -29.663 -1.964 1.00 29.62 506 ARG A CA 1
ATOM 3882 C C . ARG A 1 506 ? 48.926 -30.978 -1.183 1.00 29.62 506 ARG A C 1
ATOM 3884 O O . ARG A 1 506 ? 49.165 -30.964 0.018 1.00 29.62 506 ARG A O 1
ATOM 3891 N N . GLY A 1 507 ? 48.720 -32.093 -1.874 1.00 27.73 507 GLY A N 1
ATOM 3892 C CA . GLY A 1 507 ? 48.898 -33.443 -1.345 1.00 27.73 507 GLY A CA 1
ATOM 3893 C C . GLY A 1 507 ? 49.482 -34.340 -2.427 1.00 27.73 507 GLY A C 1
ATOM 3894 O O . GLY A 1 507 ? 48.803 -34.724 -3.371 1.00 27.73 507 GLY A O 1
ATOM 3895 N N . SER A 1 508 ? 50.778 -34.607 -2.316 1.00 29.25 508 SER A N 1
ATOM 3896 C CA . SER A 1 508 ? 51.566 -35.509 -3.151 1.00 29.25 508 SER A CA 1
ATOM 3897 C C . SER A 1 508 ? 51.234 -36.979 -2.877 1.00 29.25 508 SER A C 1
ATOM 3899 O O . SER A 1 508 ? 51.296 -37.405 -1.728 1.00 29.25 508 SER A O 1
ATOM 3901 N N . GLY A 1 509 ? 51.007 -37.774 -3.927 1.00 27.00 509 GLY A N 1
ATOM 3902 C CA . GLY A 1 509 ? 50.929 -39.236 -3.833 1.00 27.00 509 GLY A CA 1
ATOM 3903 C C . GLY A 1 509 ? 50.734 -39.911 -5.193 1.00 27.00 509 GLY A C 1
ATOM 3904 O O . GLY A 1 509 ? 49.628 -39.969 -5.709 1.00 27.00 509 GLY A O 1
ATOM 3905 N N . ARG A 1 510 ? 51.833 -40.404 -5.782 1.00 29.02 510 ARG A N 1
ATOM 3906 C CA . ARG A 1 510 ? 51.894 -41.289 -6.971 1.00 29.02 510 ARG A CA 1
ATOM 3907 C C . ARG A 1 510 ? 51.122 -42.604 -6.678 1.00 29.02 510 ARG A C 1
ATOM 3909 O O . ARG A 1 510 ? 51.164 -43.039 -5.536 1.00 29.02 510 ARG A O 1
ATOM 3916 N N . ARG A 1 511 ? 50.459 -43.326 -7.597 1.00 28.38 511 ARG A N 1
ATOM 3917 C CA . ARG A 1 511 ? 50.913 -44.010 -8.837 1.00 28.38 511 ARG A CA 1
ATOM 3918 C C . ARG A 1 511 ? 49.689 -44.564 -9.635 1.00 28.38 511 ARG A C 1
ATOM 3920 O O . ARG A 1 511 ? 48.588 -44.547 -9.099 1.00 28.38 511 ARG A O 1
ATOM 3927 N N . PRO A 1 512 ? 49.873 -45.016 -10.896 1.00 36.31 512 PRO A N 1
ATOM 3928 C CA . PRO A 1 512 ? 48.877 -44.982 -11.984 1.00 36.31 512 PRO A CA 1
ATOM 3929 C C . PRO A 1 512 ? 48.238 -46.347 -12.290 1.00 36.31 512 PRO A C 1
ATOM 3931 O O . PRO A 1 512 ? 48.807 -47.337 -11.870 1.00 36.31 512 PRO A O 1
ATOM 3934 N N . PHE A 1 513 ? 47.161 -46.406 -13.093 1.00 26.88 513 PHE A N 1
ATOM 3935 C CA . PHE A 1 513 ? 46.921 -47.447 -14.120 1.00 26.88 513 PHE A CA 1
ATOM 3936 C C . PHE A 1 513 ? 45.671 -47.137 -14.979 1.00 26.88 513 PHE A C 1
ATOM 3938 O O . PHE A 1 513 ? 44.610 -46.844 -14.443 1.00 26.88 513 PHE A O 1
ATOM 3945 N N . GLY A 1 514 ? 45.802 -47.272 -16.310 1.00 26.61 514 GLY A N 1
ATOM 3946 C CA . GLY A 1 514 ? 44.719 -47.756 -17.186 1.00 26.61 514 GLY A CA 1
ATOM 3947 C C . GLY A 1 514 ? 43.924 -46.758 -18.042 1.00 26.61 514 GLY A C 1
ATOM 3948 O O . GLY A 1 514 ? 42.716 -46.659 -17.873 1.00 26.61 514 GLY A O 1
ATOM 3949 N N . GLN A 1 515 ? 44.545 -46.102 -19.034 1.00 28.16 515 GLN A N 1
ATOM 3950 C CA . GLN A 1 515 ? 43.813 -45.606 -20.214 1.00 28.16 515 GLN A CA 1
ATOM 3951 C C . GLN A 1 515 ? 43.708 -46.728 -21.258 1.00 28.16 515 GLN A C 1
ATOM 3953 O O . GLN A 1 515 ? 44.730 -47.199 -21.757 1.00 28.16 515 GLN A O 1
ATOM 3958 N N . GLN A 1 516 ? 42.486 -47.126 -21.618 1.00 28.41 516 GLN A N 1
ATOM 3959 C CA . GLN A 1 516 ? 42.220 -47.871 -22.849 1.00 28.41 516 GLN A CA 1
ATOM 3960 C C . GLN A 1 516 ? 41.737 -46.909 -23.935 1.00 28.41 516 GLN A C 1
ATOM 3962 O O . GLN A 1 516 ? 40.692 -46.272 -23.830 1.00 28.41 516 GLN A O 1
ATOM 3967 N N . HIS A 1 517 ? 42.546 -46.824 -24.987 1.00 28.25 517 HIS A N 1
ATOM 3968 C CA . HIS A 1 517 ? 42.201 -46.271 -26.285 1.00 28.25 517 HIS A CA 1
ATOM 3969 C C . HIS A 1 517 ? 41.229 -47.195 -27.027 1.00 28.25 517 HIS A C 1
ATOM 3971 O O . HIS A 1 517 ? 41.481 -48.393 -27.123 1.00 28.25 517 HIS A O 1
ATOM 3977 N N . PHE A 1 518 ? 40.242 -46.613 -27.706 1.00 25.81 518 PHE A N 1
ATOM 3978 C CA . PHE A 1 518 ? 39.734 -47.164 -28.961 1.00 25.81 518 PHE A CA 1
ATOM 3979 C C . PHE A 1 518 ? 39.883 -46.111 -30.064 1.00 25.81 518 PHE A C 1
ATOM 3981 O O . PHE A 1 518 ? 39.260 -45.052 -30.049 1.00 25.81 518 PHE A O 1
ATOM 3988 N N . ARG A 1 519 ? 40.782 -46.409 -31.007 1.00 28.17 519 ARG A N 1
ATOM 3989 C CA . ARG A 1 519 ? 40.883 -45.796 -32.337 1.00 28.17 519 ARG A CA 1
ATOM 3990 C C . ARG A 1 519 ? 40.114 -46.680 -33.315 1.00 28.17 519 ARG A C 1
ATOM 3992 O O . ARG A 1 519 ? 40.243 -47.897 -33.243 1.00 28.17 519 ARG A O 1
ATOM 3999 N N . GLY A 1 520 ? 39.474 -46.081 -34.318 1.00 26.56 520 GLY A N 1
ATOM 4000 C CA . GLY A 1 520 ? 39.047 -46.827 -35.502 1.00 26.56 520 GLY A CA 1
ATOM 4001 C C . GLY A 1 520 ? 38.357 -46.000 -36.584 1.00 26.56 520 GLY A C 1
ATOM 4002 O O . GLY A 1 520 ? 37.143 -45.927 -36.564 1.00 26.56 520 GLY A O 1
ATOM 4003 N N . ARG A 1 521 ? 39.170 -45.456 -37.514 1.00 28.20 521 ARG A N 1
ATOM 4004 C CA . ARG A 1 521 ? 38.972 -45.269 -38.983 1.00 28.20 521 ARG A CA 1
ATOM 4005 C C . ARG A 1 521 ? 37.638 -44.652 -39.470 1.00 28.20 521 ARG A C 1
ATOM 4007 O O . ARG A 1 521 ? 36.579 -45.168 -39.187 1.00 28.20 521 ARG A O 1
ATOM 4014 N N . GLY A 1 522 ? 37.584 -43.594 -40.282 1.00 27.03 522 GLY A N 1
ATOM 4015 C CA . GLY A 1 522 ? 38.458 -43.180 -41.386 1.00 27.03 522 GLY A CA 1
ATOM 4016 C C . GLY A 1 522 ? 37.752 -43.429 -42.731 1.00 27.03 522 GLY A C 1
ATOM 4017 O O . GLY A 1 522 ? 37.566 -44.582 -43.098 1.00 27.03 522 GLY A O 1
ATOM 4018 N N . GLY A 1 523 ? 37.393 -42.371 -43.470 1.00 26.92 523 GLY A N 1
ATOM 4019 C CA . GLY A 1 523 ? 36.840 -42.457 -44.832 1.00 26.92 523 GLY A CA 1
ATOM 4020 C C . GLY A 1 523 ? 36.472 -41.078 -45.391 1.00 26.92 523 GLY A C 1
ATOM 4021 O O . GLY A 1 523 ? 35.841 -40.288 -44.708 1.00 26.92 523 GLY A O 1
ATOM 4022 N N . ARG A 1 524 ? 36.960 -40.768 -46.593 1.00 29.52 524 ARG A N 1
ATOM 4023 C CA . ARG A 1 524 ? 37.150 -39.445 -47.221 1.00 29.52 524 ARG A CA 1
ATOM 4024 C C . ARG A 1 524 ? 36.090 -39.137 -48.301 1.00 29.52 524 ARG A C 1
ATOM 4026 O O . ARG A 1 524 ? 35.499 -40.072 -48.820 1.00 29.52 524 ARG A O 1
ATOM 4033 N N . GLN A 1 525 ? 36.098 -37.862 -48.742 1.00 29.72 525 GLN A N 1
ATOM 4034 C CA . GLN A 1 525 ? 35.679 -37.305 -50.057 1.00 29.72 525 GLN A CA 1
ATOM 4035 C C . GLN A 1 525 ? 34.167 -37.143 -50.308 1.00 29.72 525 GLN A C 1
ATOM 4037 O O . GLN A 1 525 ? 33.385 -37.954 -49.848 1.00 29.72 525 GLN A O 1
ATOM 4042 N N . SER A 1 526 ? 33.648 -36.203 -51.106 1.00 28.12 526 SER A N 1
ATOM 4043 C CA . SER A 1 526 ? 33.990 -34.846 -51.589 1.00 28.12 526 SER A CA 1
ATOM 4044 C C . SER A 1 526 ? 32.919 -34.486 -52.638 1.00 28.12 526 SER A C 1
ATOM 4046 O O . SER A 1 526 ? 32.544 -35.365 -53.405 1.00 28.12 526 SER A O 1
ATOM 4048 N N . ASN A 1 527 ? 32.571 -33.198 -52.750 1.00 28.66 527 ASN A N 1
ATOM 4049 C CA . ASN A 1 527 ? 31.892 -32.517 -53.872 1.00 28.66 527 ASN A CA 1
ATOM 4050 C C . ASN A 1 527 ? 30.401 -32.794 -54.143 1.00 28.66 527 ASN A C 1
ATOM 4052 O O . ASN A 1 527 ? 29.957 -33.931 -54.221 1.00 28.66 527 ASN A O 1
ATOM 4056 N N . GLY A 1 528 ? 29.659 -31.713 -54.423 1.00 27.20 528 GLY A N 1
ATOM 4057 C CA . GLY A 1 528 ? 28.347 -31.793 -55.070 1.00 27.20 528 GLY A CA 1
ATOM 4058 C C . GLY A 1 528 ? 27.442 -30.587 -54.836 1.00 27.20 528 GLY A C 1
ATOM 4059 O O . GLY A 1 528 ? 26.499 -30.655 -54.062 1.00 27.20 528 GLY A O 1
ATOM 4060 N N . SER A 1 529 ? 27.729 -29.480 -55.512 1.00 28.59 529 SER A N 1
ATOM 4061 C CA . SER A 1 529 ? 26.826 -28.343 -55.718 1.00 28.59 529 SER A CA 1
ATOM 4062 C C . SER A 1 529 ? 25.585 -28.722 -56.538 1.00 28.59 529 SER A C 1
ATOM 4064 O O . SER A 1 529 ? 25.769 -29.302 -57.604 1.00 28.59 529 SER A O 1
ATOM 4066 N N . SER A 1 530 ? 24.387 -28.251 -56.165 1.00 29.20 530 SER A N 1
ATOM 4067 C CA . SER A 1 530 ? 23.393 -27.738 -57.134 1.00 29.20 530 SER A CA 1
ATOM 4068 C C . SER A 1 530 ? 22.128 -27.168 -56.478 1.00 29.20 530 SER A C 1
ATOM 4070 O O . SER A 1 530 ? 21.528 -27.769 -55.594 1.00 29.20 530 SER A O 1
ATOM 4072 N N . ARG A 1 531 ? 21.750 -25.988 -56.983 1.00 29.91 531 ARG A N 1
ATOM 4073 C CA . ARG A 1 531 ? 20.496 -25.237 -56.808 1.00 29.91 531 ARG A CA 1
ATOM 4074 C C . ARG A 1 531 ? 19.283 -25.933 -57.455 1.00 29.91 531 ARG A C 1
ATOM 4076 O O . ARG A 1 531 ? 19.450 -26.644 -58.438 1.00 29.91 531 ARG A O 1
ATOM 4083 N N . GLY A 1 532 ? 18.084 -25.545 -57.005 1.00 27.70 532 GLY A N 1
ATOM 4084 C CA . GLY A 1 532 ? 16.788 -25.639 -57.713 1.00 27.70 532 GLY A CA 1
ATOM 4085 C C . GLY A 1 532 ? 15.640 -25.586 -56.694 1.00 27.70 532 GLY A C 1
ATOM 4086 O O . GLY A 1 532 ? 15.438 -26.559 -55.986 1.00 27.70 532 GLY A O 1
ATOM 4087 N N . GLN A 1 533 ? 15.085 -24.428 -56.311 1.00 28.52 533 GLN A N 1
ATOM 4088 C CA . GLN A 1 533 ? 13.985 -23.662 -56.943 1.00 28.52 533 GLN A CA 1
ATOM 4089 C C . GLN A 1 533 ? 12.855 -24.473 -57.613 1.00 28.52 533 GLN A C 1
ATOM 4091 O O . GLN A 1 533 ? 13.148 -25.345 -58.418 1.00 28.52 533 GLN A O 1
ATOM 4096 N N . TYR A 1 534 ? 11.612 -24.067 -57.276 1.00 27.55 534 TYR A N 1
ATOM 4097 C CA . TYR A 1 534 ? 10.267 -24.188 -57.908 1.00 27.55 534 TYR A CA 1
ATOM 4098 C C . TYR A 1 534 ? 9.239 -24.673 -56.859 1.00 27.55 534 TYR A C 1
ATOM 4100 O O . TYR A 1 534 ? 9.264 -25.826 -56.454 1.00 27.55 534 TYR A O 1
ATOM 4108 N N . SER A 1 535 ? 8.528 -23.804 -56.128 1.00 27.56 535 SER A N 1
ATOM 4109 C CA . SER A 1 535 ? 7.353 -22.962 -56.459 1.00 27.56 535 SER A CA 1
ATOM 4110 C C . SER A 1 535 ? 6.049 -23.707 -56.807 1.00 27.56 535 SER A C 1
ATOM 4112 O O . SER A 1 535 ? 5.945 -24.336 -57.852 1.00 27.56 535 SER A O 1
ATOM 4114 N N . SER A 1 536 ? 5.042 -23.466 -55.953 1.00 28.36 536 SER A N 1
ATOM 4115 C CA . SER A 1 536 ? 3.604 -23.262 -56.230 1.00 28.36 536 SER A CA 1
ATOM 4116 C C . SER A 1 536 ? 2.788 -24.328 -56.978 1.00 28.36 536 SER A C 1
ATOM 4118 O O . SER A 1 536 ? 2.924 -24.485 -58.187 1.00 28.36 536 SER A O 1
ATOM 4120 N N . SER A 1 537 ? 1.771 -24.886 -56.307 1.00 27.84 537 SER A N 1
ATOM 4121 C CA . SER A 1 537 ? 0.342 -24.648 -56.629 1.00 27.84 537 SER A CA 1
ATOM 4122 C C . SER A 1 537 ? -0.609 -25.500 -55.760 1.00 27.84 537 SER A C 1
ATOM 4124 O O . SER A 1 537 ? -0.505 -26.719 -55.694 1.00 27.84 537 SER A O 1
ATOM 4126 N N . SER A 1 538 ? -1.549 -24.823 -55.097 1.00 28.50 538 SER A N 1
ATOM 4127 C CA . SER A 1 538 ? -2.839 -25.343 -54.589 1.00 28.50 538 SER A CA 1
ATOM 4128 C C . SER A 1 538 ? -3.881 -25.355 -55.733 1.00 28.50 538 SER A C 1
ATOM 4130 O O . SER A 1 538 ? -3.582 -24.793 -56.789 1.00 28.50 538 SER A O 1
ATOM 4132 N N . PRO A 1 539 ? -5.167 -25.735 -55.538 1.00 47.00 539 PRO A N 1
ATOM 4133 C CA . PRO A 1 539 ? -5.791 -26.744 -54.661 1.00 47.00 539 PRO A CA 1
ATOM 4134 C C . PRO A 1 539 ? -6.851 -27.602 -55.415 1.00 47.00 539 PRO A C 1
ATOM 4136 O O . PRO A 1 539 ? -7.245 -27.274 -56.530 1.00 47.00 539 PRO A O 1
ATOM 4139 N N . ARG A 1 540 ? -7.369 -28.666 -54.780 1.00 30.27 540 ARG A N 1
ATOM 4140 C CA . ARG A 1 540 ? -8.675 -29.361 -54.994 1.00 30.27 540 ARG A CA 1
ATOM 4141 C C . ARG A 1 540 ? -8.615 -30.624 -54.121 1.00 30.27 540 ARG A C 1
ATOM 4143 O O . ARG A 1 540 ? -7.593 -31.286 -54.131 1.00 30.27 540 ARG A O 1
ATOM 4150 N N . GLY A 1 541 ? -9.584 -31.065 -53.335 1.00 28.62 541 GLY A N 1
ATOM 4151 C CA . GLY A 1 541 ? -10.988 -30.749 -53.124 1.00 28.62 541 GLY A CA 1
ATOM 4152 C C . GLY A 1 541 ? -11.596 -32.014 -52.491 1.00 28.62 541 GLY A C 1
ATOM 4153 O O . GLY A 1 541 ? -11.294 -33.103 -52.957 1.00 28.62 541 GLY A O 1
ATOM 4154 N N . GLN A 1 542 ? -12.394 -31.845 -51.430 1.00 32.00 542 GLN A N 1
ATOM 4155 C CA . GLN A 1 542 ? -13.410 -32.767 -50.882 1.00 32.00 542 GLN A CA 1
ATOM 4156 C C . GLN A 1 542 ? -13.096 -34.278 -50.752 1.00 32.00 542 GLN A C 1
ATOM 4158 O O . GLN A 1 542 ? -13.043 -34.998 -51.743 1.00 32.00 542 GLN A O 1
ATOM 4163 N N . LYS A 1 543 ? -13.171 -34.807 -49.521 1.00 31.55 543 LYS A N 1
ATOM 4164 C CA . LYS A 1 543 ? -14.340 -35.584 -49.046 1.00 31.55 543 LYS A CA 1
ATOM 4165 C C . LYS A 1 543 ? -14.136 -36.095 -47.615 1.00 31.55 543 LYS A C 1
ATOM 4167 O O . LYS A 1 543 ? -13.191 -36.811 -47.315 1.00 31.55 543 LYS A O 1
ATOM 4172 N N . THR A 1 544 ? -15.091 -35.723 -46.777 1.00 35.09 544 THR A N 1
ATOM 4173 C CA . THR A 1 544 ? -15.535 -36.365 -45.538 1.00 35.09 544 THR A CA 1
ATOM 4174 C C . THR A 1 544 ? -15.783 -37.861 -45.748 1.00 35.09 544 THR A C 1
ATOM 4176 O O . THR A 1 544 ? -16.489 -38.175 -46.701 1.00 35.09 544 THR A O 1
ATOM 4179 N N . VAL A 1 545 ? -15.307 -38.735 -44.850 1.00 37.09 545 VAL A N 1
ATOM 4180 C CA . VAL A 1 545 ? -16.053 -39.882 -44.278 1.00 37.09 545 VAL A CA 1
ATOM 4181 C C . VAL A 1 545 ? -15.446 -40.214 -42.903 1.00 37.09 545 VAL A C 1
ATOM 4183 O O . VAL A 1 545 ? -14.229 -40.210 -42.743 1.00 37.09 545 VAL A O 1
ATOM 4186 N N . TYR A 1 546 ? -16.343 -40.435 -41.947 1.00 37.38 546 TYR A N 1
ATOM 4187 C CA . TYR A 1 546 ? -16.175 -40.859 -40.558 1.00 37.38 546 TYR A CA 1
ATOM 4188 C C . TYR A 1 546 ? -15.436 -42.196 -40.383 1.00 37.38 546 TYR A C 1
ATOM 4190 O O . TYR A 1 546 ? -15.639 -43.104 -41.185 1.00 37.38 546 TYR A O 1
ATOM 4198 N N . GLU A 1 547 ? -14.706 -42.329 -39.272 1.00 43.25 547 GLU A N 1
ATOM 4199 C CA . GLU A 1 547 ? -15.012 -43.270 -38.175 1.00 43.25 547 GLU A CA 1
ATOM 4200 C C . GLU A 1 547 ? -14.445 -42.736 -36.855 1.00 43.25 547 GLU A C 1
ATOM 4202 O O . GLU A 1 547 ? -13.317 -42.185 -36.880 1.00 43.25 547 GLU A O 1
#

Sequence (547 aa):
MVKDISLRFLGTSSQTNISRNYSSLLVKLDHHTVMIDCGESTQRQLQNRHIGGDERLSNIRHILITHLHADHVLGLVPLLCTLMGPSNAVDPSEGKRPRVEIFGPSGIRALIRTTLTLCYTNLTGYYCVHELLWPNQSAYSNAPIIAEDEQVIAASIPESTEPLLGAMNGPQRTIPHLPPLDSELPGIDFRLDEQTASWPSITSISGVVVSAAPILHRCPAVGYVFEEPDAASTSVSTEMLDALQANAAALEAQQNIKNPKVLLGKLTRDRKSVTLPDGTILHPPELDIPGRKVVVLGDTYDATAGLDASADYEARGMASLAENADVLVHECTNAALPGSLTPGKREEDEKHDEVRAKALMRGHSTPQVAGQFAARCGAKQLLLNHFSIKYPAPHPLFAANYSQDDPTPRGDQERRFLALQEIERQATEVWHNGIPGDAIHREAALQRKAIAAFDGFLYRVPLQNEHDHSNGSINNTHDSSQQDFDYSIGSQSLDSYVSSPPRRGRGSGRRPFGQQHFRGRGGRQSNGSSRGQYSSSSPRGQKTVYE

Nearest PDB structures (foldseek):
  6kns-assembly1_A  TM=8.021E-01  e=2.086E-14  Bacillus subtilis
  6kns-assembly2_B-2  TM=7.816E-01  e=1.852E-14  Bacillus subtilis
  6kns-assembly3_C-2  TM=7.831E-01  e=1.474E-13  Bacillus subtilis
  7u2r-assembly1_A-2  TM=6.691E-01  e=4.993E-09  Paenibacillus sp. J14
  6qrq-assembly1_D-4  TM=6.167E-01  e=8.888E-04  Thermotoga maritima

Foldseek 3Di:
DQPWWKKAWQFFAPDDDPFGAFGWMWTDRRQAIEIEFFAPCSVVSCVPCLFVNPRDLQRHAEYEYFDPDRSRQVRPLVSQCVSFNPVPADDPVPPQDASHEYEYAPQSQLVNQVVCVVVVGDGNGAYEYEHEDEQQWDDQDLDQCADPVRHRDDQWAFRGPDDGQQADCAPGDTHGHDHDDPRYDYYHYQYQDPQQQWRWQSDADPQWGKIWHFAHFNGTGIKIKTWRAFAAPDQADPVRVVLLVVQQVVCCVPVVDNDSCVCSCCQHVVQDWDQGPVRDIDGRHDRPFGIAMEMETDFALGQLSPQDDDPSRLCHGPLVSLAAHQEYEFEAAWEWAQLLLQPPDDRHTGDRVVRSVVQVVRRHYHLLNQLQSCLSRVYQAAEYGHYYPSQRAADLVCLQPDDPPDQRDPDDSSSSNVRQVVRFVSNLVNNLVSHDPPPPCNVLSNVYIYHYDGRRDMDIRDGPVCSVPDPPPPDDDDDDDDPRDDSDPPPPPVVPVPPDDDDPDDDDDDDDDDDDDDDDDDDDDDDDDDDDDDDDDDDDDDDDDDD

Mean predicted aligned error: 12.67 Å